Protein AF-A0A2E5Y503-F1 (afdb_monomer_lite)

Sequence (486 aa):
MGQVYILKLEGGMWYVGYTERAIKRILQHAEKKGAKWTKKHRPIEPIPYSMSEPIYSKEDEDRITLSMMSEHGIQNVRGGKWCMVDMKSRTVKQIQKLLPKISGKQYCDRCGRNSHNRAQCYAATTIDGVKITTRNWKYDPNKKKQIEKQNSVANKRRRGRATADQISHSIESLRERNVYCDDEKLNYNVKSMWRNFRNYRNQPDLTDPKWFEVLEENNRKCRNVPLAPLYPEDHWFHNPDFFDKDLSSQFESEGYLWTKSGAAVNPEIWKKQQDEIERLRQEQLKIQEQNRIAQQKRQEEARLQREQQVKEAEEKRRQEQERQERERLEKENHRLDCINNLSKRGVMIEHSMASTPTTFVRYLNTNAPTDEMAAKWRDYFNSVSRKIDLTPLYPIDHWLHNEERFDSSISSEFEHDGFGWTESGTAAKNPNPSKQDAPAEDTNDTSIDGIDLIVKSVTKEIEKVGKAAKKKVGKIKKQFKKKFGF

Foldseek 3Di:
DWKWFKFQWPPRAIEIETDRPPPPQLVCLQVCNHAPQSVVTPTDPPRGPDMDDGPDDLVVSVVVQLVVCLVSNVLRYATRPRSDNDDDPVNSVVSVVVRPPPPDQCAAQAAGHNPDHLVPDPDQHHPVGHGRDDNPHGDDPCPVVVVVVVVVVVVVVVPDFDPPVLQVQLQVVLVVVVQADPDPVQQDAAVRVLVQCVVCCVPCLLHPVVLSVQLVVCCVVVVRPSCQQQQDPSHRSHDPVRHDPVVNVVCSVVQWHAHSNGHIDRVNSVVVVVVVVVVVVVVVVVVVVVVVVVVVVVVVVVVVVVVVVVVVVVVVVVVVVVVVVVVVVVLVVLQVQLLVVQVVVVQEDEPDPCLDQVVQLVVLVVCVVPQVLSVVVNVVQVVPDPGRDCAQQADPSHSSHDPVRHDPVVNVVCVVSQWHAYSNRYIDGHPDRDPDDDDDDDDDDDDPPPVVVVVVVVVVVVVVVVVVVVVVVVVVVVVVCVVPPD

Secondary structure (DSSP, 8-state):
-BEEEEEEETTTEEEEEEESSTTHHHHHHHTT-S-HHHHHSPBPSSSSSEE--TTB-HHHHHHHHHHHHHHH-TTTEEEGGG--SS--HHHHHHHHHHS-------S-TTT--SSS-GGG---SB-TTS-B--STT----TTHHHHHHHHHHHHHHHHSS---HHHHHHHHHHHHHTT-B---GGG---HHHHHHHHHHTTT-TTTS-HHHHHHHHHHHHHTTS-TTGGG--TTSTT--TTT--HHHHHHHHHTT-EE-TTS-EE-HHHHHHHHHHHHHHHHHHHHHHHHHHHHHHHHHHHHHHHHHHHHHHHHHHHHHHHHHHHHHHHHHHHHHHHHHHHHHHTT-EETT-S--SHHHHHHHHHHHTTT-HHHHHHHHHHHHH-SS---GGG--TTSTT--TTT--HHHHHHHHHTTEEEETTS-EEE-SS----PPPP-------SHHHHHHHHHHHHHHHHHHHHHHHHHHHHHHHHHHHHT-

Structure (mmCIF, N/CA/C/O backbone):
data_AF-A0A2E5Y503-F1
#
_entry.id   AF-A0A2E5Y503-F1
#
loop_
_atom_site.group_PDB
_atom_site.id
_atom_site.type_symbol
_atom_site.label_atom_id
_atom_site.label_alt_id
_atom_site.label_comp_id
_atom_site.label_asym_id
_atom_site.label_entity_id
_atom_site.label_seq_id
_atom_site.pdbx_PDB_ins_code
_atom_site.Cartn_x
_atom_site.Cartn_y
_atom_site.Cartn_z
_atom_site.occupancy
_atom_site.B_iso_or_equiv
_atom_site.auth_seq_id
_atom_site.auth_comp_id
_atom_site.auth_asym_id
_atom_site.auth_atom_id
_atom_site.pdbx_PDB_model_num
ATOM 1 N N . MET A 1 1 ? -22.293 -29.811 -1.553 1.00 65.12 1 MET A N 1
ATOM 2 C CA . MET A 1 1 ? -22.463 -30.263 -2.949 1.00 65.12 1 MET A CA 1
ATOM 3 C C . MET A 1 1 ? -23.461 -29.328 -3.604 1.00 65.12 1 MET A C 1
ATOM 5 O O . MET A 1 1 ? -24.350 -28.841 -2.912 1.00 65.12 1 MET A O 1
ATOM 9 N N . GLY A 1 2 ? -23.266 -29.003 -4.875 1.00 81.94 2 GLY A N 1
ATOM 10 C CA . GLY A 1 2 ? -24.058 -28.018 -5.603 1.00 81.94 2 GLY A CA 1
ATOM 11 C C . GLY A 1 2 ? -24.272 -28.430 -7.054 1.00 81.94 2 GLY A C 1
ATOM 12 O O . GLY A 1 2 ? -23.989 -29.559 -7.447 1.00 81.94 2 GLY A O 1
ATOM 13 N N . GLN A 1 3 ? -24.802 -27.508 -7.849 1.00 85.88 3 GLN A N 1
ATOM 14 C CA . GLN A 1 3 ? -25.131 -27.721 -9.256 1.00 85.88 3 GLN A CA 1
ATOM 15 C C . GLN A 1 3 ? -24.197 -26.905 -10.143 1.00 85.88 3 GLN A C 1
ATOM 17 O O . GLN A 1 3 ? -23.890 -25.747 -9.839 1.00 85.88 3 GLN A O 1
ATOM 22 N N . VAL A 1 4 ? -23.791 -27.486 -11.270 1.00 87.06 4 VAL A N 1
ATOM 23 C CA . VAL A 1 4 ? -23.131 -26.765 -12.358 1.00 87.06 4 VAL A CA 1
ATOM 24 C C . VAL A 1 4 ? -24.173 -26.469 -13.431 1.00 87.06 4 VAL A C 1
ATOM 26 O O . VAL A 1 4 ? -24.946 -27.341 -13.825 1.00 87.06 4 VAL A O 1
ATOM 29 N N . TYR A 1 5 ? -24.206 -25.228 -13.902 1.00 87.75 5 TYR A N 1
ATOM 30 C CA . TYR A 1 5 ? -25.074 -24.792 -14.988 1.00 87.75 5 TYR A CA 1
ATOM 31 C C . TYR A 1 5 ? -24.251 -24.210 -16.134 1.00 87.75 5 TYR A C 1
ATOM 33 O O . TYR A 1 5 ? -23.186 -23.618 -15.941 1.00 87.75 5 TYR A O 1
ATOM 41 N N . ILE A 1 6 ? -24.778 -24.369 -17.342 1.00 89.06 6 ILE A N 1
ATOM 42 C CA . ILE A 1 6 ? -24.197 -23.876 -18.585 1.00 89.06 6 ILE A CA 1
ATOM 43 C C . ILE A 1 6 ? -25.159 -22.851 -19.178 1.00 89.06 6 ILE A C 1
ATOM 45 O O . ILE A 1 6 ? -26.357 -23.103 -19.295 1.00 89.06 6 ILE A O 1
ATOM 49 N N . LEU A 1 7 ? -24.636 -21.690 -19.566 1.00 89.38 7 LEU A N 1
ATOM 50 C CA . LEU A 1 7 ? -25.358 -20.657 -20.301 1.00 89.38 7 LEU A CA 1
ATOM 51 C C . LEU A 1 7 ? -24.794 -20.556 -21.715 1.00 89.38 7 LEU A C 1
ATOM 53 O O . LEU A 1 7 ? -23.585 -20.380 -21.897 1.00 89.38 7 LEU A O 1
ATOM 57 N N . LYS A 1 8 ? -25.685 -20.607 -22.704 1.00 90.19 8 LYS A N 1
ATOM 58 C CA . LYS A 1 8 ? -25.380 -20.232 -24.082 1.00 90.19 8 LYS A CA 1
ATOM 59 C C . LYS A 1 8 ? -25.543 -18.721 -24.212 1.00 90.19 8 LYS A C 1
ATOM 61 O O . LYS A 1 8 ? -26.544 -18.173 -23.759 1.00 90.19 8 LYS A O 1
ATOM 66 N N . LEU A 1 9 ? -24.557 -18.040 -24.782 1.00 89.12 9 LEU A N 1
ATOM 67 C CA . LEU A 1 9 ? -24.539 -16.587 -24.921 1.00 89.12 9 LEU A CA 1
ATOM 68 C C . LEU A 1 9 ? -24.501 -16.175 -26.400 1.00 89.12 9 LEU A C 1
ATOM 70 O O . LEU A 1 9 ? -24.118 -16.949 -27.281 1.00 89.12 9 LEU A O 1
ATOM 74 N N . GLU A 1 10 ? -24.860 -14.922 -26.666 1.00 85.25 10 GLU A N 1
ATOM 75 C CA . GLU A 1 10 ? -24.757 -14.288 -27.983 1.00 85.25 10 GLU A CA 1
ATOM 76 C C . GLU A 1 10 ? -23.349 -14.405 -28.590 1.00 85.25 10 GLU A C 1
ATOM 78 O O . GLU A 1 10 ? -22.331 -14.261 -27.906 1.00 85.25 10 GLU A O 1
ATOM 83 N N . GLY A 1 11 ? -23.298 -14.646 -29.904 1.00 83.12 11 GLY A N 1
ATOM 84 C CA . GLY A 1 11 ? -22.045 -14.781 -30.654 1.00 83.12 11 GLY A CA 1
ATOM 85 C C . GLY A 1 11 ? -21.362 -16.146 -30.527 1.00 83.12 11 GLY A C 1
ATOM 86 O O . GLY A 1 11 ? -20.175 -16.247 -30.815 1.00 83.12 11 GLY A O 1
ATOM 87 N N . GLY A 1 12 ? -22.082 -17.187 -30.087 1.00 86.19 12 GLY A N 1
ATOM 88 C CA . GLY A 1 12 ? -21.525 -18.539 -29.934 1.00 86.19 12 GLY A CA 1
ATOM 89 C C . GLY A 1 12 ? -20.621 -18.695 -28.707 1.00 86.19 12 GLY A C 1
ATOM 90 O O . GLY A 1 12 ? -19.788 -19.601 -28.663 1.00 86.19 12 GLY A O 1
ATOM 91 N N . MET A 1 13 ? -20.775 -17.805 -27.725 1.00 89.56 13 MET A N 1
ATOM 92 C CA . MET A 1 13 ? -19.993 -17.810 -26.491 1.00 89.56 13 MET A CA 1
ATOM 93 C C . MET A 1 13 ? -20.715 -18.613 -25.406 1.00 89.56 13 MET A C 1
ATOM 95 O O . MET A 1 13 ? -21.937 -18.744 -25.416 1.00 89.56 13 MET A O 1
ATOM 99 N N . TRP A 1 14 ? -19.964 -19.127 -24.438 1.00 91.69 14 TRP A N 1
ATOM 100 C CA . TRP A 1 14 ? -20.486 -19.994 -23.384 1.00 91.69 14 TRP A CA 1
ATOM 101 C C . TRP A 1 14 ? -20.010 -19.551 -22.006 1.00 91.69 14 TRP A C 1
ATOM 103 O O . TRP A 1 14 ? -18.908 -19.009 -21.845 1.00 91.69 14 TRP A O 1
ATOM 113 N N . TYR A 1 15 ? -20.844 -19.806 -21.001 1.00 91.06 15 TYR A N 1
ATOM 114 C CA . TYR A 1 15 ? -20.500 -19.615 -19.599 1.00 91.06 15 TYR A CA 1
ATOM 115 C C . TYR A 1 15 ? -20.842 -20.852 -18.775 1.00 91.06 15 TYR A C 1
ATOM 117 O O . TYR A 1 15 ? -21.952 -21.364 -18.873 1.00 91.06 15 TYR A O 1
ATOM 125 N N . VAL A 1 16 ? -19.900 -21.306 -17.956 1.00 90.50 16 VAL A N 1
ATOM 126 C CA . VAL A 1 16 ? -20.088 -22.388 -16.986 1.00 90.50 16 VAL A CA 1
ATOM 127 C C . VAL A 1 16 ? -20.023 -21.771 -15.596 1.00 90.50 16 VAL A C 1
ATOM 129 O O . VAL A 1 16 ? -19.112 -20.990 -15.313 1.00 90.50 16 VAL A O 1
ATOM 132 N N . GLY A 1 17 ? -21.001 -22.079 -14.751 1.00 88.00 17 GLY A N 1
ATOM 133 C CA . GLY A 1 17 ? -21.068 -21.564 -13.390 1.00 88.00 17 GLY A CA 1
ATOM 134 C C . GLY A 1 17 ? -21.489 -22.632 -12.392 1.00 88.00 17 GLY A C 1
ATOM 135 O O . GLY A 1 17 ? -22.265 -23.526 -12.713 1.00 88.00 17 GLY A O 1
ATOM 136 N N . TYR A 1 18 ? -21.006 -22.509 -11.160 1.00 88.25 18 TYR A N 1
ATOM 137 C CA . TYR A 1 18 ? -21.436 -23.321 -10.023 1.00 88.25 18 TYR A CA 1
ATOM 138 C C . TYR A 1 18 ? -22.400 -22.545 -9.114 1.00 88.25 18 TYR A C 1
ATOM 140 O O . TYR A 1 18 ? -22.250 -21.334 -8.906 1.00 88.25 18 TYR A O 1
ATOM 148 N N . THR A 1 19 ? -23.397 -23.224 -8.546 1.00 83.12 19 THR A N 1
ATOM 149 C CA . THR A 1 19 ? -24.288 -22.658 -7.527 1.00 83.12 19 THR A CA 1
ATOM 150 C C . THR A 1 19 ? -24.758 -23.720 -6.536 1.00 83.12 19 THR A C 1
ATOM 152 O O . THR A 1 19 ? -25.115 -24.831 -6.907 1.00 83.12 19 THR A O 1
ATOM 155 N N . GLU A 1 20 ? -24.816 -23.359 -5.256 1.00 79.19 20 GLU A N 1
ATOM 156 C CA . GLU A 1 20 ? -25.453 -24.169 -4.199 1.00 79.19 20 GLU A CA 1
ATOM 157 C C . GLU A 1 20 ? -26.922 -23.774 -3.993 1.00 79.19 20 GLU A C 1
ATOM 159 O O . GLU A 1 20 ? -27.670 -24.434 -3.281 1.00 79.19 20 GLU A O 1
ATOM 164 N N . ARG A 1 21 ? -27.349 -22.670 -4.619 1.00 64.75 21 ARG A N 1
ATOM 165 C CA . ARG A 1 21 ? -28.699 -22.102 -4.525 1.00 64.75 21 ARG A CA 1
ATOM 166 C C . ARG A 1 21 ? -29.267 -21.966 -5.937 1.00 64.75 21 ARG A C 1
ATOM 168 O O . ARG A 1 21 ? -29.313 -20.864 -6.486 1.00 64.75 21 ARG A O 1
ATOM 175 N N . ALA A 1 22 ? -29.602 -23.121 -6.512 1.00 62.47 22 ALA A N 1
ATOM 176 C CA . ALA A 1 22 ? -30.134 -23.414 -7.850 1.00 62.47 22 ALA A CA 1
ATOM 177 C C . ALA A 1 22 ? -30.470 -22.210 -8.763 1.00 62.47 22 ALA A C 1
ATOM 179 O O . ALA A 1 22 ? -29.824 -22.019 -9.786 1.00 62.47 22 ALA A O 1
ATOM 180 N N . ILE A 1 23 ? -31.445 -21.361 -8.411 1.00 64.94 23 ILE A N 1
ATOM 181 C CA . ILE A 1 23 ? -32.093 -20.470 -9.398 1.00 64.94 23 ILE A CA 1
ATOM 182 C C . ILE A 1 23 ? -31.664 -18.994 -9.294 1.00 64.94 23 ILE A C 1
ATOM 184 O O . ILE A 1 23 ? -31.538 -18.305 -10.307 1.00 64.94 23 ILE A O 1
ATOM 188 N N . LYS A 1 24 ? -31.363 -18.483 -8.090 1.00 72.75 24 LYS A N 1
ATOM 189 C CA . LYS A 1 24 ? -31.092 -17.040 -7.888 1.00 72.75 24 LYS A CA 1
ATOM 190 C C . LYS A 1 24 ? -29.871 -16.551 -8.668 1.00 72.75 24 LYS A C 1
ATOM 192 O O . LYS A 1 24 ? -29.863 -15.430 -9.169 1.00 72.75 24 LYS A O 1
ATOM 197 N N . ARG A 1 25 ? -28.831 -17.384 -8.771 1.00 75.50 25 ARG A N 1
ATOM 198 C CA . ARG A 1 25 ? -27.597 -17.024 -9.480 1.00 75.50 25 ARG A CA 1
ATOM 199 C C . ARG A 1 25 ? -27.809 -16.944 -10.990 1.00 75.50 25 ARG A C 1
ATOM 201 O O . ARG A 1 25 ? -27.272 -16.045 -11.624 1.00 75.50 25 ARG A O 1
ATOM 208 N N . ILE A 1 26 ? -28.619 -17.841 -11.541 1.00 76.75 26 ILE A N 1
ATOM 209 C CA . ILE A 1 26 ? -28.923 -17.902 -12.972 1.00 76.75 26 ILE A CA 1
ATOM 210 C C . ILE A 1 26 ? -29.747 -16.675 -13.388 1.00 76.75 26 ILE A C 1
ATOM 212 O O . ILE A 1 26 ? -29.397 -15.998 -14.354 1.00 76.75 26 ILE A O 1
ATOM 216 N N . LEU A 1 27 ? -30.756 -16.304 -12.592 1.00 74.81 27 LEU A N 1
ATOM 217 C CA . LEU A 1 27 ? -31.560 -15.097 -12.827 1.00 74.81 27 LEU A CA 1
ATOM 218 C C . LEU A 1 27 ? -30.723 -13.807 -12.788 1.00 74.81 27 LEU A C 1
ATOM 220 O O . LEU A 1 27 ? -30.935 -12.911 -13.601 1.00 74.81 27 LEU A O 1
ATOM 224 N N . GLN A 1 28 ? -29.692 -13.726 -11.935 1.00 76.00 28 GLN A N 1
ATOM 225 C CA . GLN A 1 28 ? -28.762 -12.584 -11.946 1.00 76.00 28 GLN A CA 1
ATOM 226 C C . GLN A 1 28 ? -28.048 -12.413 -13.296 1.00 76.00 28 GLN A C 1
ATOM 228 O O . GLN A 1 28 ? -27.743 -11.281 -13.684 1.00 76.00 28 GLN A O 1
ATOM 233 N N . HIS A 1 29 ? -27.761 -13.505 -14.014 1.00 70.62 29 HIS A N 1
ATOM 234 C CA . HIS A 1 29 ? -27.173 -13.430 -15.352 1.00 70.62 29 HIS A CA 1
ATOM 235 C C . HIS A 1 29 ? -28.181 -12.918 -16.391 1.00 70.62 29 HIS A C 1
ATOM 237 O O . HIS A 1 29 ? -27.789 -12.108 -17.231 1.00 70.62 29 HIS A O 1
ATOM 243 N N . ALA A 1 30 ? -29.459 -13.298 -16.288 1.00 70.12 30 ALA A N 1
ATOM 244 C CA . ALA A 1 30 ? -30.532 -12.769 -17.137 1.00 70.12 30 ALA A CA 1
ATOM 245 C C . ALA A 1 30 ? -30.773 -11.262 -16.899 1.00 70.12 30 ALA A C 1
ATOM 247 O O . ALA A 1 30 ? -30.878 -10.484 -17.844 1.00 70.12 30 ALA A O 1
ATOM 248 N N . GLU A 1 31 ? -30.728 -10.806 -15.643 1.00 73.31 31 GLU A N 1
ATOM 249 C CA . GLU A 1 31 ? -30.923 -9.397 -15.254 1.00 73.31 31 GLU A CA 1
ATOM 250 C C . GLU A 1 31 ? -29.700 -8.482 -15.496 1.00 73.31 31 GLU A C 1
ATOM 252 O O . GLU A 1 31 ? -29.622 -7.380 -14.947 1.00 73.31 31 GLU A O 1
ATOM 257 N N . LYS A 1 32 ? -28.690 -8.915 -16.267 1.00 72.69 32 LYS A N 1
ATOM 258 C CA . LYS A 1 32 ? -27.418 -8.183 -16.485 1.00 72.69 32 LYS A CA 1
ATOM 259 C C . LYS A 1 32 ? -26.641 -7.856 -15.197 1.00 72.69 32 LYS A C 1
ATOM 261 O O . LYS A 1 32 ? -25.744 -7.013 -15.216 1.00 72.69 32 LYS A O 1
ATOM 266 N N . LYS A 1 33 ? -26.914 -8.534 -14.080 1.00 73.25 33 LYS A N 1
ATOM 267 C CA . LYS A 1 33 ? -26.180 -8.404 -12.802 1.00 73.25 33 LYS A CA 1
ATOM 268 C C . LYS A 1 33 ? -25.112 -9.490 -12.611 1.00 73.25 33 LYS A C 1
ATOM 270 O O . LYS A 1 33 ? -24.418 -9.493 -11.599 1.00 73.25 33 LYS A O 1
ATOM 275 N N . GLY A 1 34 ? -24.950 -10.378 -13.592 1.00 74.38 34 GLY A N 1
ATOM 276 C CA . GLY A 1 34 ? -23.998 -11.487 -13.578 1.00 74.38 34 GLY A CA 1
ATOM 277 C C . GLY A 1 34 ? -22.526 -11.101 -13.783 1.00 74.38 34 GLY A C 1
ATOM 278 O O . GLY A 1 34 ? -22.114 -9.943 -13.662 1.00 74.38 34 GLY A O 1
ATOM 279 N N . ALA A 1 35 ? -21.708 -12.103 -14.112 1.00 78.44 35 ALA A N 1
ATOM 280 C CA . ALA A 1 35 ? -20.281 -11.943 -14.385 1.00 78.44 35 ALA A CA 1
ATOM 281 C C . ALA A 1 35 ? -20.014 -10.950 -15.533 1.00 78.44 35 ALA A C 1
ATOM 283 O O . ALA A 1 35 ? -20.826 -10.794 -16.447 1.00 78.44 35 ALA A O 1
ATOM 284 N N . LYS A 1 36 ? -18.834 -10.309 -15.529 1.00 84.75 36 LYS A N 1
ATOM 285 C CA . LYS A 1 36 ? -18.426 -9.365 -16.591 1.00 84.75 36 LYS A CA 1
ATOM 286 C C . LYS A 1 36 ? -18.552 -9.979 -17.994 1.00 84.75 36 LYS A C 1
ATOM 288 O O . LYS A 1 36 ? -18.955 -9.289 -18.922 1.00 84.75 36 LYS A O 1
ATOM 293 N N . TRP A 1 37 ? -18.277 -11.277 -18.126 1.00 87.12 37 TRP A N 1
ATOM 294 C CA . TRP A 1 37 ? -18.435 -12.025 -19.373 1.00 87.12 37 TRP A CA 1
ATOM 295 C C . TRP A 1 37 ? -19.885 -12.080 -19.869 1.00 87.12 37 TRP A C 1
ATOM 297 O O . TRP A 1 37 ? -20.158 -11.696 -20.999 1.00 87.12 37 TRP A O 1
ATOM 307 N N . THR A 1 38 ? -20.826 -12.449 -18.997 1.00 81.81 38 THR A N 1
ATOM 308 C CA . THR A 1 38 ? -22.265 -12.503 -19.316 1.00 81.81 38 THR A CA 1
ATOM 309 C C . THR A 1 38 ? -22.918 -11.123 -19.449 1.00 81.81 38 THR A C 1
ATOM 311 O O . THR A 1 38 ? -24.017 -10.999 -19.970 1.00 81.81 38 THR A O 1
ATOM 314 N N . LYS A 1 39 ? -22.252 -10.062 -18.970 1.00 83.56 39 LYS A N 1
ATOM 315 C CA . LYS A 1 39 ? -22.642 -8.673 -19.264 1.00 83.56 39 LYS A CA 1
ATOM 316 C C . LYS A 1 39 ? -22.239 -8.263 -20.682 1.00 83.56 39 LYS A C 1
ATOM 318 O O . LYS A 1 39 ? -22.963 -7.501 -21.313 1.00 83.56 39 LYS A O 1
ATOM 323 N N . LYS A 1 40 ? -21.088 -8.752 -21.160 1.00 85.31 40 LYS A N 1
ATOM 324 C CA . LYS A 1 40 ? -20.582 -8.508 -22.519 1.00 85.31 40 LYS A CA 1
ATOM 325 C C . LYS A 1 40 ? -21.341 -9.332 -23.564 1.00 85.31 40 LYS A C 1
ATOM 327 O O . LYS A 1 40 ? -21.668 -8.798 -24.615 1.00 85.31 40 LYS A O 1
ATOM 332 N N . HIS A 1 41 ? -21.627 -10.596 -23.259 1.00 85.62 41 HIS A N 1
ATOM 333 C CA . HIS A 1 41 ? -22.353 -11.529 -24.125 1.00 85.62 41 HIS A CA 1
ATOM 334 C C . HIS A 1 41 ? -23.636 -11.969 -23.418 1.00 85.62 41 HIS A C 1
ATOM 336 O O . HIS A 1 41 ? -23.560 -12.638 -22.385 1.00 85.62 41 HIS A O 1
ATOM 342 N N . ARG A 1 42 ? -24.805 -11.564 -23.928 1.00 83.56 42 ARG A N 1
ATOM 343 C CA . ARG A 1 42 ? -26.084 -11.807 -23.242 1.00 83.56 42 ARG A CA 1
ATOM 344 C C . ARG A 1 42 ? -26.482 -13.286 -23.329 1.00 83.56 42 ARG A C 1
ATOM 346 O O . ARG A 1 42 ? -26.223 -13.898 -24.365 1.00 83.56 42 ARG A O 1
ATOM 353 N N . PRO A 1 43 ? -27.092 -13.869 -22.282 1.00 85.38 43 PRO A N 1
ATOM 354 C CA . PRO A 1 43 ? -27.629 -15.226 -22.355 1.00 85.38 43 PRO A CA 1
ATOM 355 C C . PRO A 1 43 ? -28.769 -15.349 -23.375 1.00 85.38 43 PRO A C 1
ATOM 357 O O . PRO A 1 43 ? -29.636 -14.481 -23.427 1.00 85.38 43 PRO A O 1
ATOM 360 N N . ILE A 1 44 ? -28.754 -16.427 -24.161 1.00 85.25 44 ILE A N 1
ATOM 361 C CA . ILE A 1 44 ? -29.816 -16.804 -25.102 1.00 85.25 44 ILE A CA 1
ATOM 362 C C . ILE A 1 44 ? -30.698 -17.856 -24.425 1.00 85.25 44 ILE A C 1
ATOM 364 O O . ILE A 1 44 ? -30.183 -18.739 -23.739 1.00 85.25 44 ILE A O 1
ATOM 368 N N . GLU A 1 45 ? -32.010 -17.779 -24.631 1.00 73.19 45 GLU A N 1
ATOM 369 C CA . GLU A 1 45 ? -32.948 -18.793 -24.150 1.00 73.19 45 GLU A CA 1
ATOM 370 C C . GLU A 1 45 ? -32.717 -20.153 -24.840 1.00 73.19 45 GLU A C 1
ATOM 372 O O . GLU A 1 45 ? -32.468 -20.198 -26.049 1.00 73.19 45 GLU A O 1
ATOM 377 N N . PRO A 1 46 ? -32.782 -21.278 -24.104 1.00 77.69 46 PRO A N 1
ATOM 378 C CA . PRO A 1 46 ? -33.170 -21.411 -22.694 1.00 77.69 46 PRO A CA 1
ATOM 379 C C . PRO A 1 46 ? -32.068 -21.017 -21.686 1.00 77.69 46 PRO A C 1
ATOM 381 O O . PRO A 1 46 ? -30.881 -21.269 -21.896 1.00 77.69 46 PRO A O 1
ATOM 384 N N . ILE A 1 47 ? -32.479 -20.411 -20.562 1.00 77.31 47 ILE A N 1
ATOM 385 C CA . ILE A 1 47 ? -31.612 -19.994 -19.446 1.00 77.31 47 ILE A CA 1
ATOM 386 C C . ILE A 1 47 ? -32.022 -20.788 -18.187 1.00 77.31 47 ILE A C 1
ATOM 388 O O . ILE A 1 47 ? -33.073 -20.491 -17.619 1.00 77.31 47 ILE A O 1
ATOM 392 N N . PRO A 1 48 ? -31.218 -21.752 -17.695 1.00 70.75 48 PRO A N 1
ATOM 393 C CA . PRO A 1 48 ? -29.932 -22.213 -18.220 1.00 70.75 48 PRO A CA 1
ATOM 394 C C . PRO A 1 48 ? -30.083 -23.115 -19.455 1.00 70.75 48 PRO A C 1
ATOM 396 O O . PRO A 1 48 ? -31.123 -23.732 -19.660 1.00 70.75 48 PRO A O 1
ATOM 399 N N . TYR A 1 49 ? -29.015 -23.236 -20.246 1.00 81.44 49 TYR A N 1
ATOM 400 C CA . TYR A 1 49 ? -28.971 -24.155 -21.388 1.00 81.44 49 TYR A CA 1
ATOM 401 C C . TYR A 1 49 ? -28.890 -25.617 -20.932 1.00 81.44 49 TYR A C 1
ATOM 403 O O . TYR A 1 49 ? -29.494 -26.500 -21.529 1.00 81.44 49 TYR A O 1
ATOM 411 N N . SER A 1 50 ? -28.137 -25.872 -19.862 1.00 81.69 50 SER A N 1
ATOM 412 C CA . SER A 1 50 ? -28.061 -27.176 -19.204 1.00 81.69 50 SER A CA 1
ATOM 413 C C . SER A 1 50 ? -27.761 -26.984 -17.720 1.00 81.69 50 SER A C 1
ATOM 415 O O . SER A 1 50 ? -27.063 -26.036 -17.348 1.00 81.69 50 SER A O 1
ATOM 417 N N . MET A 1 51 ? -28.300 -27.856 -16.870 1.00 82.19 51 MET A N 1
ATOM 418 C CA . MET A 1 51 ? -28.092 -27.837 -15.423 1.00 82.19 51 MET A CA 1
ATOM 419 C C . MET A 1 51 ? -27.936 -29.264 -14.907 1.00 82.19 51 MET A C 1
ATOM 421 O O . MET A 1 51 ? -28.715 -30.144 -15.264 1.00 82.19 51 MET A O 1
ATOM 425 N N . SER A 1 52 ? -26.921 -29.484 -14.078 1.00 80.94 52 SER A N 1
ATOM 426 C CA . SER A 1 52 ? -26.613 -30.791 -13.507 1.00 80.94 52 SER A CA 1
ATOM 427 C C . SER A 1 52 ? -27.422 -31.092 -12.237 1.00 80.94 52 SER A C 1
ATOM 429 O O . SER A 1 52 ? -27.980 -30.195 -11.593 1.00 80.94 52 SER A O 1
ATOM 431 N N . GLU A 1 53 ? -27.411 -32.356 -11.813 1.00 75.06 53 GLU A N 1
ATOM 432 C CA . GLU A 1 53 ? -27.858 -32.762 -10.474 1.00 75.06 53 GLU A CA 1
ATOM 433 C C . GLU A 1 53 ? -27.008 -32.095 -9.368 1.00 75.06 53 GLU A C 1
ATOM 435 O O . GLU A 1 53 ? -25.879 -31.680 -9.637 1.00 75.06 53 GLU A O 1
ATOM 440 N N . PRO A 1 54 ? -27.508 -31.940 -8.125 1.00 75.56 54 PRO A N 1
ATOM 441 C CA . PRO A 1 54 ? -26.826 -31.225 -7.036 1.00 75.56 54 PRO A CA 1
ATOM 442 C C . PRO A 1 54 ? -25.711 -32.036 -6.348 1.00 75.56 54 PRO A C 1
ATOM 444 O O . PRO A 1 54 ? -25.548 -31.980 -5.129 1.00 75.56 54 PRO A O 1
ATOM 447 N N . ILE A 1 55 ? -24.937 -32.793 -7.123 1.00 76.88 55 ILE A N 1
ATOM 448 C CA . ILE A 1 55 ? -23.874 -33.688 -6.638 1.00 76.88 55 ILE A CA 1
ATOM 449 C C . ILE A 1 55 ? -22.460 -33.161 -6.919 1.00 76.88 55 ILE A C 1
ATOM 451 O O . ILE A 1 55 ? -21.485 -33.751 -6.463 1.00 76.88 55 ILE A O 1
ATOM 455 N N . TYR A 1 56 ? -22.335 -32.046 -7.640 1.00 80.56 56 TYR A N 1
ATOM 456 C CA . TYR A 1 56 ? -21.053 -31.550 -8.139 1.00 80.56 56 TYR A CA 1
ATOM 457 C C . TYR A 1 56 ? -20.382 -30.584 -7.153 1.00 80.56 56 TYR A C 1
ATOM 459 O O . TYR A 1 56 ? -21.032 -29.960 -6.307 1.00 80.56 56 TYR A O 1
ATOM 467 N N . SER A 1 57 ? -19.062 -30.455 -7.253 1.00 80.75 57 SER A N 1
ATOM 468 C CA . SER A 1 57 ? -18.231 -29.509 -6.507 1.00 80.75 57 SER A CA 1
ATOM 469 C C . SER A 1 57 ? -17.708 -28.375 -7.401 1.00 80.75 57 SER A C 1
ATOM 471 O O . SER A 1 57 ? -17.925 -28.339 -8.614 1.00 80.75 57 SER A O 1
ATOM 473 N N . LYS A 1 58 ? -16.984 -27.420 -6.807 1.00 79.25 58 LYS A N 1
ATOM 474 C CA . LYS A 1 58 ? -16.335 -26.328 -7.556 1.00 79.25 58 LYS A CA 1
ATOM 475 C C . LYS A 1 58 ? -15.235 -26.840 -8.491 1.00 79.25 58 LYS A C 1
ATOM 477 O O . LYS A 1 58 ? -14.981 -26.252 -9.534 1.00 79.25 58 LYS A O 1
ATOM 482 N N . GLU A 1 59 ? -14.587 -27.947 -8.149 1.00 80.94 59 GLU A N 1
ATOM 483 C CA . GLU A 1 59 ? -13.583 -28.592 -8.999 1.00 80.94 59 GLU A CA 1
ATOM 484 C C . GLU A 1 59 ? -14.220 -29.191 -10.261 1.00 80.94 59 GLU A C 1
ATOM 486 O O . GLU A 1 59 ? -13.592 -29.233 -11.323 1.00 80.94 59 GLU A O 1
ATOM 491 N N . ASP A 1 60 ? -15.486 -29.604 -10.175 1.00 82.69 60 ASP A N 1
ATOM 492 C CA . ASP A 1 60 ? -16.231 -30.098 -11.327 1.00 82.69 60 ASP A CA 1
ATOM 493 C C . ASP A 1 60 ? -16.596 -28.981 -12.312 1.00 82.69 60 ASP A C 1
ATOM 495 O O . ASP A 1 60 ? -16.577 -29.208 -13.523 1.00 82.69 60 ASP A O 1
ATOM 499 N N . GLU A 1 61 ? -16.839 -27.761 -11.820 1.00 87.44 61 GLU A N 1
ATOM 500 C CA . GLU A 1 61 ? -17.016 -26.561 -12.650 1.00 87.44 61 GLU A CA 1
ATOM 501 C C . GLU A 1 61 ? -15.787 -26.320 -13.537 1.00 87.44 61 GLU A C 1
ATOM 503 O O . GLU A 1 61 ? -15.918 -26.087 -14.743 1.00 87.44 61 GLU A O 1
ATOM 508 N N . ASP A 1 62 ? -14.583 -26.423 -12.964 1.00 89.06 62 ASP A N 1
ATOM 509 C CA . ASP A 1 62 ? -13.332 -26.266 -13.710 1.00 89.06 62 ASP A CA 1
ATOM 510 C C . ASP A 1 62 ? -13.189 -27.360 -14.786 1.00 89.06 62 ASP A C 1
ATOM 512 O O . ASP A 1 62 ? -12.811 -27.068 -15.924 1.00 89.06 62 ASP A O 1
ATOM 516 N N . ARG A 1 63 ? -13.531 -28.618 -14.467 1.00 86.81 63 ARG A N 1
ATOM 517 C CA . ARG A 1 63 ? -13.458 -29.737 -15.423 1.00 86.81 63 ARG A CA 1
ATOM 518 C C . ARG A 1 63 ? -14.432 -29.563 -16.587 1.00 86.81 63 ARG A C 1
ATOM 520 O O . ARG A 1 63 ? -14.042 -29.744 -17.740 1.00 86.81 63 ARG A O 1
ATOM 527 N N . ILE A 1 64 ? -15.675 -29.180 -16.298 1.00 86.94 64 ILE A N 1
ATOM 528 C CA . ILE A 1 64 ? -16.705 -28.926 -17.313 1.00 86.94 64 ILE A CA 1
ATOM 529 C C . ILE A 1 64 ? -16.307 -27.724 -18.173 1.00 86.94 64 ILE A C 1
ATOM 531 O O . ILE A 1 64 ? -16.427 -27.776 -19.395 1.00 86.94 64 ILE A O 1
ATOM 535 N N . THR A 1 65 ? -15.740 -26.677 -17.567 1.00 89.50 65 THR A N 1
ATOM 536 C CA . THR A 1 65 ? -15.210 -25.520 -18.301 1.00 89.50 65 THR A CA 1
ATOM 537 C C . THR A 1 65 ? -14.121 -25.934 -19.291 1.00 89.50 65 THR A C 1
ATOM 539 O O . THR A 1 65 ? -14.163 -25.515 -20.446 1.00 89.50 65 THR A O 1
ATOM 542 N N . LEU A 1 66 ? -13.172 -26.785 -18.885 1.00 89.00 66 LEU A N 1
ATOM 543 C CA . LEU A 1 66 ? -12.134 -27.303 -19.784 1.00 89.00 66 LEU A CA 1
ATOM 544 C C . LEU A 1 66 ? -12.720 -28.166 -20.908 1.00 89.00 66 LEU A C 1
ATOM 546 O O . LEU A 1 66 ? -12.306 -28.023 -22.057 1.00 89.00 66 LEU A O 1
ATOM 550 N N . SER A 1 67 ? -13.703 -29.016 -20.602 1.00 86.69 67 SER A N 1
ATOM 551 C CA . SER A 1 67 ? -14.405 -29.818 -21.612 1.00 86.69 67 SER A CA 1
ATOM 552 C C . SER A 1 67 ? -15.073 -28.928 -22.664 1.00 86.69 67 SER A C 1
ATOM 554 O O . SER A 1 67 ? -14.820 -29.071 -23.859 1.00 86.69 67 SER A O 1
ATOM 556 N N . MET A 1 68 ? -15.827 -27.922 -22.217 1.00 87.38 68 MET A N 1
ATOM 557 C CA . MET A 1 68 ? -16.478 -26.935 -23.082 1.00 87.38 68 MET A CA 1
ATOM 558 C C . MET A 1 68 ? -15.461 -26.112 -23.889 1.00 87.38 68 MET A C 1
ATOM 560 O O . MET A 1 68 ? -15.688 -25.819 -25.061 1.00 87.38 68 MET A O 1
ATOM 564 N N . MET A 1 69 ? -14.311 -25.754 -23.304 1.00 89.94 69 MET A N 1
ATOM 565 C CA . MET A 1 69 ? -13.217 -25.083 -24.022 1.00 89.94 69 MET A CA 1
ATOM 566 C C . MET A 1 69 ? -12.596 -25.962 -25.112 1.00 89.94 69 MET A C 1
ATOM 568 O O . MET A 1 69 ? -12.121 -25.425 -26.115 1.00 89.94 69 MET A O 1
ATOM 572 N N . SER A 1 70 ? -12.577 -27.283 -24.922 1.00 84.44 70 SER A N 1
ATOM 573 C CA . SER A 1 70 ? -12.124 -28.231 -25.941 1.00 84.44 70 SER A CA 1
ATOM 574 C C . SER A 1 70 ? -13.080 -28.286 -27.128 1.00 84.44 70 SER A C 1
ATOM 576 O O . SER A 1 70 ? -12.628 -28.390 -28.264 1.00 84.44 70 SER A O 1
ATOM 578 N N . GLU A 1 71 ? -14.384 -28.218 -26.863 1.00 83.56 71 GLU A N 1
ATOM 579 C CA . GLU A 1 71 ? -15.434 -28.347 -27.874 1.00 83.56 71 GLU A CA 1
ATOM 580 C C . GLU A 1 71 ? -15.677 -27.040 -28.640 1.00 83.56 71 GLU A C 1
ATOM 582 O O . GLU A 1 71 ? -15.673 -27.018 -29.869 1.00 83.56 71 GLU A O 1
ATOM 587 N N . HIS A 1 72 ? -15.837 -25.926 -27.923 1.00 84.12 72 HIS A N 1
ATOM 588 C CA . HIS A 1 72 ? -16.224 -24.636 -28.506 1.00 84.12 72 HIS A CA 1
ATOM 589 C C . HIS A 1 72 ? -15.058 -23.652 -28.663 1.00 84.12 72 HIS A C 1
ATOM 591 O O . HIS A 1 72 ? -15.234 -22.558 -29.202 1.00 84.12 72 HIS A O 1
ATOM 597 N N . GLY A 1 73 ? -13.861 -24.031 -28.211 1.00 86.31 73 GLY A N 1
ATOM 598 C CA . GLY A 1 73 ? -12.650 -23.222 -28.268 1.00 86.31 73 GLY A CA 1
ATOM 599 C C . GLY A 1 73 ? -12.413 -22.385 -27.008 1.00 86.31 73 GLY A C 1
ATOM 600 O O . GLY A 1 73 ? -13.317 -21.771 -26.441 1.00 86.31 73 GLY A O 1
ATOM 601 N N . ILE A 1 74 ? -11.141 -22.292 -26.603 1.00 88.62 74 ILE A N 1
ATOM 602 C CA . ILE A 1 74 ? -10.694 -21.611 -25.371 1.00 88.62 74 ILE A CA 1
ATOM 603 C C . ILE A 1 74 ? -11.161 -20.149 -25.309 1.00 88.62 74 ILE A C 1
ATOM 605 O O . ILE A 1 74 ? -11.462 -19.625 -24.238 1.00 88.62 74 ILE A O 1
ATOM 609 N N . GLN A 1 75 ? -11.238 -19.470 -26.456 1.00 87.88 75 GLN A N 1
ATOM 610 C CA . GLN A 1 75 ? -11.640 -18.064 -26.496 1.00 87.88 75 GLN A CA 1
ATOM 611 C C . GLN A 1 75 ? -13.131 -17.859 -26.231 1.00 87.88 75 GLN A C 1
ATOM 613 O O . GLN A 1 75 ? -13.492 -16.804 -25.712 1.00 87.88 75 GLN A O 1
ATOM 618 N N . ASN A 1 76 ? -13.958 -18.873 -26.489 1.00 89.00 76 ASN A N 1
ATOM 619 C CA . ASN A 1 76 ? -15.410 -18.742 -26.515 1.00 89.00 76 ASN A CA 1
ATOM 620 C C . ASN A 1 76 ? -16.079 -19.118 -25.191 1.00 89.00 76 ASN A C 1
ATOM 622 O O . ASN A 1 76 ? -17.230 -18.761 -24.964 1.00 89.00 76 ASN A O 1
ATOM 626 N N . VAL A 1 77 ? -15.360 -19.788 -24.289 1.00 90.44 77 VAL A N 1
ATOM 627 C CA . VAL A 1 77 ? -15.912 -20.317 -23.034 1.00 90.44 77 VAL A CA 1
ATOM 628 C C . VAL A 1 77 ? -15.272 -19.645 -21.821 1.00 90.44 77 VAL A C 1
ATOM 630 O O . VAL A 1 77 ? -14.058 -19.426 -21.789 1.00 90.44 77 VAL A O 1
ATOM 633 N N . ARG A 1 78 ? -16.068 -19.326 -20.796 1.00 91.94 78 ARG A N 1
ATOM 634 C CA . ARG A 1 78 ? -15.588 -18.850 -19.485 1.00 91.94 78 ARG A CA 1
ATOM 635 C C . ARG A 1 78 ? -16.299 -19.576 -18.349 1.00 91.94 78 ARG A C 1
ATOM 637 O O . ARG A 1 78 ? -17.482 -19.858 -18.455 1.00 91.94 78 ARG A O 1
ATOM 644 N N . GLY A 1 79 ? -15.597 -19.822 -17.253 1.00 89.50 79 GLY A N 1
ATOM 645 C CA . GLY A 1 79 ? -16.143 -20.487 -16.067 1.00 89.50 79 GLY A CA 1
ATOM 646 C C . GLY A 1 79 ? -15.058 -20.734 -15.028 1.00 89.50 79 GLY A C 1
ATOM 647 O O . GLY A 1 79 ? -13.872 -20.602 -15.361 1.00 89.50 79 GLY A O 1
ATOM 648 N N . GLY A 1 80 ? -15.446 -21.006 -13.780 1.00 86.62 80 GLY A N 1
ATOM 649 C CA . GLY A 1 80 ? -14.526 -21.312 -12.681 1.00 86.62 80 GLY A CA 1
ATOM 650 C C . GLY A 1 80 ? -13.320 -20.367 -12.605 1.00 86.62 80 GLY A C 1
ATOM 651 O O . GLY A 1 80 ? -13.454 -19.134 -12.595 1.00 86.62 80 GLY A O 1
ATOM 652 N N . LYS A 1 81 ? -12.112 -20.943 -12.623 1.00 85.94 81 LYS A N 1
ATOM 653 C CA . LYS A 1 81 ? -10.828 -20.207 -12.579 1.00 85.94 81 LYS A CA 1
ATOM 654 C C . LYS A 1 81 ? -10.550 -19.316 -13.798 1.00 85.94 81 LYS A C 1
ATOM 656 O O . LYS A 1 81 ? -9.688 -18.437 -13.731 1.00 85.94 81 LYS A O 1
ATOM 661 N N . TRP A 1 82 ? -11.270 -19.491 -14.905 1.00 90.44 82 TRP A N 1
ATOM 662 C CA . TRP A 1 82 ? -11.048 -18.784 -16.172 1.00 90.44 82 TRP A CA 1
ATOM 663 C C . TRP A 1 82 ? -12.179 -17.807 -16.511 1.00 90.44 82 TRP A C 1
ATOM 665 O O . TRP A 1 82 ? -12.535 -17.648 -17.671 1.00 90.44 82 TRP A O 1
ATOM 675 N N . CYS A 1 83 ? -12.733 -17.114 -15.514 1.00 86.06 83 CYS A N 1
ATOM 676 C CA . CYS A 1 83 ? -13.841 -16.155 -15.670 1.00 86.06 83 CYS A CA 1
ATOM 677 C C . CYS A 1 83 ? -13.420 -14.744 -16.177 1.00 86.06 83 CYS A C 1
ATOM 679 O O . CYS A 1 83 ? -14.218 -13.806 -16.219 1.00 86.06 83 CYS A O 1
ATOM 681 N N . MET A 1 84 ? -12.154 -14.545 -16.559 1.00 84.56 84 MET A N 1
ATOM 682 C CA . MET A 1 84 ? -11.644 -13.246 -17.031 1.00 84.56 84 MET A CA 1
ATOM 683 C C . MET A 1 84 ? -12.097 -12.905 -18.458 1.00 84.56 84 MET A C 1
ATOM 685 O O . MET A 1 84 ? -12.094 -13.765 -19.331 1.00 84.56 84 MET A O 1
ATOM 689 N N . VAL A 1 85 ? -12.447 -11.636 -18.709 1.00 79.75 85 VAL A N 1
ATOM 690 C CA . VAL A 1 85 ? -12.927 -11.176 -20.029 1.00 79.75 85 VAL A CA 1
ATOM 691 C C . VAL A 1 85 ? -11.825 -11.309 -21.083 1.00 79.75 85 VAL A C 1
ATOM 693 O O . VAL A 1 85 ? -11.996 -12.041 -22.058 1.00 79.75 85 VAL A O 1
ATOM 696 N N . ASP A 1 86 ? -10.671 -10.689 -20.830 1.00 81.44 86 ASP A N 1
ATOM 697 C CA . ASP A 1 86 ? -9.510 -10.753 -21.715 1.00 81.44 86 ASP A CA 1
ATOM 698 C C . ASP A 1 86 ? -8.501 -11.772 -21.185 1.00 81.44 86 ASP A C 1
ATOM 700 O O . ASP A 1 86 ? -7.871 -11.588 -20.138 1.00 81.44 86 ASP A O 1
ATOM 704 N N . MET A 1 87 ? -8.351 -12.879 -21.908 1.00 82.75 87 MET A N 1
ATOM 705 C CA . MET A 1 87 ? -7.453 -13.956 -21.517 1.00 82.75 87 MET A CA 1
ATOM 706 C C . MET A 1 87 ? -6.042 -13.702 -22.059 1.00 82.75 87 MET A C 1
ATOM 708 O O . MET A 1 87 ? -5.825 -13.631 -23.267 1.00 82.75 87 MET A O 1
ATOM 712 N N . LYS A 1 88 ? -5.048 -13.599 -21.166 1.00 84.94 88 LYS A N 1
ATOM 713 C CA . LYS A 1 88 ? -3.640 -13.413 -21.562 1.00 84.94 88 LYS A CA 1
ATOM 714 C C . LYS A 1 88 ? -3.135 -14.617 -22.363 1.00 84.94 88 LYS A C 1
ATOM 716 O O . LYS A 1 88 ? -3.407 -15.765 -22.011 1.00 84.94 88 LYS A O 1
ATOM 721 N N . SER A 1 89 ? -2.270 -14.382 -23.352 1.00 83.31 89 SER A N 1
ATOM 722 C CA . SER A 1 89 ? -1.711 -15.441 -24.212 1.00 83.31 89 SER A CA 1
ATOM 723 C C . SER A 1 89 ? -0.963 -16.537 -23.439 1.00 83.31 89 SER A C 1
ATOM 725 O O . SER A 1 89 ? -0.905 -17.681 -23.887 1.00 83.31 89 SER A O 1
ATOM 727 N N . ARG A 1 90 ? -0.389 -16.217 -22.267 1.00 85.81 90 ARG A N 1
ATOM 728 C CA . ARG A 1 90 ? 0.238 -17.210 -21.373 1.00 85.81 90 ARG A CA 1
ATOM 729 C C . ARG A 1 90 ? -0.800 -18.185 -20.802 1.00 85.81 90 ARG A C 1
ATOM 731 O O . ARG A 1 90 ? -0.549 -19.386 -20.812 1.00 85.81 90 ARG A O 1
ATOM 738 N N . THR A 1 91 ? -1.953 -17.682 -20.367 1.00 86.25 91 THR A N 1
ATOM 739 C CA . THR A 1 91 ? -3.057 -18.485 -19.820 1.00 86.25 91 THR A CA 1
ATOM 740 C C . THR A 1 91 ? -3.658 -19.389 -20.892 1.00 86.25 91 THR A C 1
ATOM 742 O O . THR A 1 91 ? -3.824 -20.580 -20.655 1.00 86.25 91 THR A O 1
ATOM 745 N N . VAL A 1 92 ? -3.862 -18.870 -22.109 1.00 87.06 92 VAL A N 1
ATOM 746 C CA . VAL A 1 92 ? -4.329 -19.670 -23.260 1.00 87.06 92 VAL A CA 1
ATOM 747 C C . VAL A 1 92 ? -3.391 -20.851 -23.523 1.00 87.06 92 VAL A C 1
ATOM 749 O O . VAL A 1 92 ? -3.837 -21.986 -23.653 1.00 87.06 92 VAL A O 1
ATOM 752 N N . LYS A 1 93 ? -2.071 -20.614 -23.531 1.00 85.94 93 LYS A N 1
ATOM 753 C CA . LYS A 1 93 ? -1.070 -21.680 -23.706 1.00 85.94 93 LYS A CA 1
ATOM 754 C C . LYS A 1 93 ? -1.092 -22.713 -22.578 1.00 85.94 93 LYS A C 1
ATOM 756 O O . LYS A 1 93 ? -0.770 -23.869 -22.828 1.00 85.94 93 LYS A O 1
ATOM 761 N N . GLN A 1 94 ? -1.416 -22.307 -21.352 1.00 86.94 94 GLN A N 1
ATOM 762 C CA . GLN A 1 94 ? -1.535 -23.222 -20.219 1.00 86.94 94 GLN A CA 1
ATOM 763 C C . GLN A 1 94 ? -2.770 -24.115 -20.364 1.00 86.94 94 GLN A C 1
ATOM 765 O O . GLN A 1 94 ? -2.636 -25.327 -20.252 1.00 86.94 94 GLN A O 1
ATOM 770 N N . ILE A 1 95 ? -3.929 -23.541 -20.704 1.00 87.12 95 ILE A N 1
ATOM 771 C CA . ILE A 1 95 ? -5.165 -24.295 -20.965 1.00 87.12 95 ILE A CA 1
ATOM 772 C C . ILE A 1 95 ? -4.955 -25.275 -22.122 1.00 87.12 95 ILE A C 1
ATOM 774 O O . ILE A 1 95 ? -5.267 -26.450 -21.987 1.00 87.12 95 ILE A O 1
ATOM 778 N N . GLN A 1 96 ? -4.313 -24.842 -23.213 1.00 84.69 96 GLN A N 1
ATOM 779 C CA . GLN A 1 96 ? -4.013 -25.699 -24.366 1.00 84.69 96 GLN A CA 1
ATOM 780 C C . GLN A 1 96 ? -3.198 -26.955 -24.004 1.00 84.69 96 GLN A C 1
ATOM 782 O O . GLN A 1 96 ? -3.289 -27.961 -24.701 1.00 84.69 96 GLN A O 1
ATOM 787 N N . LYS A 1 97 ? -2.383 -26.907 -22.939 1.00 83.12 97 LYS A N 1
ATOM 788 C CA . LYS A 1 97 ? -1.639 -28.076 -22.439 1.00 83.12 97 LYS A CA 1
ATOM 789 C C . LYS A 1 97 ? -2.501 -29.021 -21.600 1.00 83.12 97 LYS A C 1
ATOM 791 O O . LYS A 1 97 ? -2.149 -30.189 -21.500 1.00 83.12 97 LYS A O 1
ATOM 796 N N . LEU A 1 98 ? -3.560 -28.503 -20.978 1.00 81.69 98 LEU A N 1
ATOM 797 C CA . LEU A 1 98 ? -4.489 -29.252 -20.128 1.00 81.69 98 LEU A CA 1
ATOM 798 C C . LEU A 1 98 ? -5.602 -29.928 -20.936 1.00 81.69 98 LEU A C 1
ATOM 800 O O . LEU A 1 98 ? -6.162 -30.918 -20.478 1.00 81.69 98 LEU A O 1
ATOM 804 N N . LEU A 1 99 ? -5.922 -29.407 -22.124 1.00 78.88 99 LEU A N 1
ATOM 805 C CA . LEU A 1 99 ? -6.903 -30.027 -23.008 1.00 78.88 99 LEU A CA 1
ATOM 806 C C . LEU A 1 99 ? -6.368 -31.355 -23.572 1.00 78.88 99 LEU A C 1
ATOM 808 O O . LEU A 1 99 ? -5.201 -31.418 -23.982 1.00 78.88 99 LEU A O 1
ATOM 812 N N . PRO A 1 100 ? -7.204 -32.408 -23.638 1.00 60.91 100 PRO A N 1
ATOM 813 C CA . PRO A 1 100 ? -6.818 -33.658 -24.270 1.00 60.91 100 PRO A CA 1
ATOM 814 C C . PRO A 1 100 ? -6.459 -33.386 -25.734 1.00 60.91 100 PRO A C 1
ATOM 816 O O . PRO A 1 100 ? -7.223 -32.786 -26.490 1.00 60.91 100 PRO A O 1
ATOM 819 N N . LYS A 1 101 ? -5.257 -33.803 -26.147 1.00 56.62 101 LYS A N 1
ATOM 820 C CA . LYS A 1 101 ? -4.858 -33.729 -27.554 1.00 56.62 101 LYS A CA 1
ATOM 821 C C . LYS A 1 101 ? -5.775 -34.668 -28.327 1.00 56.62 101 LYS A C 1
ATOM 823 O O . LYS A 1 101 ? -5.658 -35.878 -28.169 1.00 56.62 101 LYS A O 1
ATOM 828 N N . ILE A 1 102 ? -6.649 -34.127 -29.172 1.00 52.53 102 ILE A N 1
ATOM 829 C CA . ILE A 1 102 ? -7.393 -34.923 -30.150 1.00 52.53 102 ILE A CA 1
ATOM 830 C C . ILE A 1 102 ? -6.354 -35.535 -31.097 1.00 52.53 102 ILE A C 1
ATOM 832 O O . ILE A 1 102 ? -5.876 -34.898 -32.036 1.00 52.53 102 ILE A O 1
ATOM 836 N N . SER A 1 103 ? -5.930 -36.762 -30.806 1.00 48.69 103 SER A N 1
ATOM 837 C CA . SER A 1 103 ? -5.039 -37.552 -31.646 1.00 48.69 103 SER A CA 1
ATOM 838 C C . SER A 1 103 ? -5.849 -38.183 -32.775 1.00 48.69 103 SER A C 1
ATOM 840 O O . SER A 1 103 ? -6.050 -39.390 -32.817 1.00 48.69 103 SER A O 1
ATOM 842 N N . GLY A 1 104 ? -6.336 -37.351 -33.689 1.00 50.59 104 GLY A N 1
ATOM 843 C CA . GLY A 1 104 ? -6.893 -37.785 -34.963 1.00 50.59 104 GLY A CA 1
ATOM 844 C C . GLY A 1 104 ? -6.158 -37.050 -36.068 1.00 50.59 104 GLY A C 1
ATOM 845 O O . GLY A 1 104 ? -6.341 -35.845 -36.231 1.00 50.59 104 GLY A O 1
ATOM 846 N N . LYS A 1 105 ? -5.283 -37.738 -36.811 1.00 55.62 105 LYS A N 1
ATOM 847 C CA . LYS A 1 105 ? -4.670 -37.155 -38.010 1.00 55.62 105 LYS A CA 1
ATOM 848 C C . LYS A 1 105 ? -5.773 -36.889 -39.034 1.00 55.62 105 LYS A C 1
ATOM 850 O O . LYS A 1 105 ? -6.201 -37.790 -39.738 1.00 55.62 105 LYS A O 1
ATOM 855 N N . GLN A 1 106 ? -6.204 -35.637 -39.127 1.00 64.81 106 GLN A N 1
ATOM 856 C CA . GLN A 1 106 ? -7.174 -35.138 -40.107 1.00 64.81 106 GLN A CA 1
ATOM 857 C C . GLN A 1 106 ? -6.534 -34.924 -41.493 1.00 64.81 106 GLN A C 1
ATOM 859 O O . GLN A 1 106 ? -6.961 -34.056 -42.241 1.00 64.81 106 GLN A O 1
ATOM 864 N N . TYR A 1 107 ? -5.448 -35.624 -41.831 1.00 75.31 107 TYR A N 1
ATOM 865 C CA . TYR A 1 107 ? -4.787 -35.452 -43.122 1.00 75.31 107 TYR A CA 1
ATOM 866 C C . TYR A 1 107 ? -4.101 -36.724 -43.609 1.00 75.31 107 TYR A C 1
ATOM 868 O O . TYR A 1 107 ? -3.569 -37.523 -42.839 1.00 75.31 107 TYR A O 1
ATOM 876 N N . CYS A 1 108 ? -4.074 -36.874 -44.928 1.00 82.38 108 CYS A N 1
ATOM 877 C CA . CYS A 1 108 ? -3.373 -37.921 -45.638 1.00 82.38 108 CYS A CA 1
ATOM 878 C C . CYS A 1 108 ? -1.871 -37.856 -45.345 1.00 82.38 108 CYS A C 1
ATOM 880 O O . CYS A 1 108 ? -1.187 -36.917 -45.754 1.00 82.38 108 CYS A O 1
ATOM 882 N N . ASP A 1 109 ? -1.328 -38.913 -44.745 1.00 78.94 109 ASP A N 1
ATOM 883 C CA . ASP A 1 109 ? 0.103 -39.048 -44.440 1.00 78.94 109 ASP A CA 1
ATOM 884 C C . ASP A 1 109 ? 1.027 -39.008 -45.670 1.00 78.94 109 ASP A C 1
ATOM 886 O O . ASP A 1 109 ? 2.248 -38.953 -45.528 1.00 78.94 109 ASP A O 1
ATOM 890 N N . ARG A 1 110 ? 0.484 -39.081 -46.892 1.00 84.94 110 ARG A N 1
ATOM 891 C CA . ARG A 1 110 ? 1.260 -39.021 -48.139 1.00 84.94 110 ARG A CA 1
ATOM 892 C C . ARG A 1 110 ? 1.301 -37.616 -48.739 1.00 84.94 110 ARG A C 1
ATOM 894 O O . ARG A 1 110 ? 2.360 -37.208 -49.204 1.00 84.94 110 ARG A O 1
ATOM 901 N N . CYS A 1 111 ? 0.194 -36.874 -48.727 1.00 85.75 111 CYS A N 1
ATOM 902 C CA . CYS A 1 111 ? 0.114 -35.575 -49.408 1.00 85.75 111 CYS A CA 1
ATOM 903 C C . CYS A 1 111 ? -0.216 -34.382 -48.496 1.00 85.75 111 CYS A C 1
ATOM 905 O O . CYS A 1 111 ? -0.049 -33.243 -48.926 1.00 85.75 111 CYS A O 1
ATOM 907 N N . GLY A 1 112 ? -0.669 -34.614 -47.263 1.00 80.88 112 GLY A N 1
ATOM 908 C CA . GLY A 1 112 ? -1.012 -33.562 -46.304 1.00 80.88 112 GLY A CA 1
ATOM 909 C C . GLY A 1 112 ? -2.409 -32.952 -46.449 1.00 80.88 112 GLY A C 1
ATOM 910 O O . GLY A 1 112 ? -2.720 -32.022 -45.713 1.00 80.88 112 GLY A O 1
ATOM 911 N N . ARG A 1 113 ? -3.257 -33.447 -47.366 1.00 83.62 113 ARG A N 1
ATOM 912 C CA . ARG A 1 113 ? -4.653 -32.987 -47.542 1.00 83.62 113 ARG A CA 1
ATOM 913 C C . ARG A 1 113 ? -5.625 -33.790 -46.681 1.00 83.62 113 ARG A C 1
ATOM 915 O O . ARG A 1 113 ? -5.384 -34.964 -46.431 1.00 83.62 113 ARG A O 1
ATOM 922 N N . ASN A 1 114 ? -6.736 -33.183 -46.283 1.00 81.25 114 ASN A N 1
ATOM 923 C CA . ASN A 1 114 ? -7.753 -33.771 -45.403 1.00 81.25 114 ASN A CA 1
ATOM 924 C C . ASN A 1 114 ? -8.900 -34.498 -46.130 1.00 81.25 114 ASN A C 1
ATOM 926 O O . ASN A 1 114 ? -9.802 -35.003 -45.474 1.00 81.25 114 ASN A O 1
ATOM 930 N N . SER A 1 115 ? -8.879 -34.570 -47.465 1.00 77.69 115 SER A N 1
ATOM 931 C CA . SER A 1 115 ? -9.985 -35.137 -48.253 1.00 77.69 115 SER A CA 1
ATOM 932 C C . SER A 1 115 ? -9.968 -36.661 -48.403 1.00 77.69 115 SER A C 1
ATOM 934 O O . SER A 1 115 ? -10.920 -37.224 -48.930 1.00 77.69 115 SER A O 1
ATOM 936 N N . HIS A 1 116 ? -8.884 -37.337 -48.016 1.00 82.25 116 HIS A N 1
ATOM 937 C CA . HIS A 1 116 ? -8.716 -38.776 -48.232 1.00 82.25 116 HIS A CA 1
ATOM 938 C C . HIS A 1 116 ? -7.654 -39.380 -47.307 1.00 82.25 116 HIS A C 1
ATOM 940 O O . HIS A 1 116 ? -6.821 -38.676 -46.733 1.00 82.25 116 HIS A O 1
ATOM 946 N N . ASN A 1 117 ? -7.631 -40.712 -47.243 1.00 78.31 117 ASN A N 1
ATOM 947 C CA . ASN A 1 117 ? -6.628 -41.489 -46.513 1.00 78.31 117 ASN A CA 1
ATOM 948 C C . ASN A 1 117 ? -5.491 -41.963 -47.436 1.00 78.31 117 ASN A C 1
ATOM 950 O O . ASN A 1 117 ? -5.628 -41.973 -48.658 1.00 78.31 117 ASN A O 1
ATOM 954 N N . ARG A 1 118 ? -4.356 -42.405 -46.867 1.00 80.38 118 ARG A N 1
ATOM 955 C CA . ARG A 1 118 ? -3.152 -42.808 -47.632 1.00 80.38 118 ARG A CA 1
ATOM 956 C C . ARG A 1 118 ? -3.444 -43.826 -48.742 1.00 80.38 118 ARG A C 1
ATOM 958 O O . ARG A 1 118 ? -2.881 -43.694 -49.827 1.00 80.38 118 ARG A O 1
ATOM 965 N N . ALA A 1 119 ? -4.313 -44.800 -48.471 1.00 78.94 119 ALA A N 1
ATOM 966 C CA . ALA A 1 119 ? -4.695 -45.842 -49.425 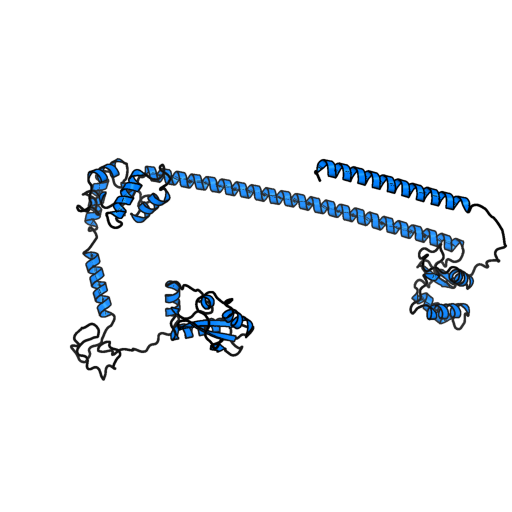1.00 78.94 119 ALA A CA 1
ATOM 967 C C . ALA A 1 119 ? -5.393 -45.283 -50.678 1.00 78.94 119 ALA A C 1
ATOM 969 O O . ALA A 1 119 ? -5.222 -45.817 -51.765 1.00 78.94 119 ALA A O 1
ATOM 970 N N . GLN A 1 120 ? -6.113 -44.168 -50.537 1.00 79.56 120 GLN A N 1
ATOM 971 C CA . GLN A 1 120 ? -6.872 -43.510 -51.605 1.00 79.56 120 GLN A CA 1
ATOM 972 C C . GLN A 1 120 ? -6.179 -42.230 -52.102 1.00 79.56 120 GLN A C 1
ATOM 974 O O . GLN A 1 120 ? -6.796 -41.362 -52.713 1.00 79.56 120 GLN A O 1
ATOM 979 N N . CYS A 1 121 ? -4.881 -42.071 -51.823 1.00 82.88 121 CYS A N 1
ATOM 980 C CA . CYS A 1 121 ? -4.142 -40.876 -52.209 1.00 82.88 121 CYS A CA 1
ATOM 981 C C . CYS A 1 121 ? -3.772 -40.885 -53.694 1.00 82.88 121 CYS A C 1
ATOM 983 O O . CYS A 1 121 ? -2.787 -41.511 -54.088 1.00 82.88 121 CYS A O 1
ATOM 985 N N . TYR A 1 122 ? -4.501 -40.093 -54.478 1.00 85.38 122 TYR A N 1
ATOM 986 C CA . TYR A 1 122 ? -4.272 -39.855 -55.909 1.00 85.38 122 TYR A CA 1
ATOM 987 C C . TYR A 1 122 ? -3.364 -38.645 -56.201 1.00 85.38 122 TYR A C 1
ATOM 989 O O . TYR A 1 122 ? -2.998 -38.399 -57.346 1.00 85.38 122 TYR A O 1
ATOM 997 N N . ALA A 1 123 ? -2.992 -37.864 -55.182 1.00 84.38 123 ALA A N 1
ATOM 998 C CA . ALA A 1 123 ? -2.229 -36.636 -55.382 1.00 84.38 123 ALA A CA 1
ATOM 999 C C . ALA A 1 123 ? -0.788 -36.902 -55.865 1.00 84.38 123 ALA A C 1
ATOM 1001 O O . ALA A 1 123 ? -0.054 -37.677 -55.248 1.00 84.38 123 ALA A O 1
ATOM 1002 N N . ALA A 1 124 ? -0.367 -36.191 -56.917 1.00 84.69 124 ALA A N 1
ATOM 1003 C CA . ALA A 1 124 ? 1.016 -36.181 -57.414 1.00 84.69 124 ALA A CA 1
ATOM 1004 C C . ALA A 1 124 ? 1.932 -35.207 -56.640 1.00 84.69 124 ALA A C 1
ATOM 1006 O O . ALA A 1 124 ? 3.160 -35.318 -56.683 1.00 84.69 124 ALA A O 1
ATOM 1007 N N . THR A 1 125 ? 1.344 -34.258 -55.905 1.00 87.38 125 THR A N 1
ATOM 1008 C CA . THR A 1 125 ? 2.051 -33.238 -55.117 1.00 87.38 125 THR A CA 1
ATOM 1009 C C . THR A 1 125 ? 1.508 -33.148 -53.695 1.00 87.38 125 THR A C 1
ATOM 1011 O O . THR A 1 125 ? 0.338 -33.452 -53.436 1.00 87.38 125 THR A O 1
ATOM 1014 N N . THR A 1 126 ? 2.342 -32.717 -52.750 1.00 84.50 126 THR A N 1
ATOM 1015 C CA . THR A 1 126 ? 1.904 -32.376 -51.389 1.00 84.50 126 THR A CA 1
ATOM 1016 C C . THR A 1 126 ? 1.124 -31.055 -51.373 1.00 84.50 126 THR A C 1
ATOM 1018 O O . THR A 1 126 ? 1.144 -30.303 -52.348 1.00 84.50 126 THR A O 1
ATOM 1021 N N . ILE A 1 127 ? 0.436 -30.751 -50.268 1.00 81.81 127 ILE A N 1
ATOM 1022 C CA . ILE A 1 127 ? -0.230 -29.452 -50.049 1.00 81.81 127 ILE A CA 1
ATOM 1023 C C . ILE A 1 127 ? 0.744 -28.259 -50.129 1.00 81.81 127 ILE A C 1
ATOM 1025 O O . ILE A 1 127 ? 0.346 -27.162 -50.497 1.00 81.81 127 ILE A O 1
ATOM 1029 N N . ASP A 1 128 ? 2.032 -28.498 -49.872 1.00 76.12 128 ASP A N 1
ATOM 1030 C CA . ASP A 1 128 ? 3.111 -27.510 -49.982 1.00 76.12 128 ASP A CA 1
ATOM 1031 C C . ASP A 1 128 ? 3.741 -27.407 -51.383 1.00 76.12 128 ASP A C 1
ATOM 1033 O O . ASP A 1 128 ? 4.703 -26.663 -51.560 1.00 76.12 128 ASP A O 1
ATOM 1037 N N . GLY A 1 129 ? 3.242 -28.157 -52.373 1.00 76.44 129 GLY A N 1
ATOM 1038 C CA . GLY A 1 129 ? 3.734 -28.110 -53.756 1.00 76.44 129 GLY A CA 1
ATOM 1039 C C . GLY A 1 129 ? 4.949 -28.999 -54.057 1.00 76.44 129 GLY A C 1
ATOM 1040 O O . GLY A 1 129 ? 5.522 -28.904 -55.139 1.00 76.44 129 GLY A O 1
ATOM 1041 N N . VAL A 1 130 ? 5.343 -29.898 -53.147 1.00 80.56 130 VAL A N 1
ATOM 1042 C CA . VAL A 1 130 ? 6.476 -30.821 -53.359 1.00 80.56 130 VAL A CA 1
ATOM 1043 C C . VAL A 1 130 ? 6.018 -32.054 -54.144 1.00 80.56 130 VAL A C 1
ATOM 1045 O O . VAL A 1 130 ? 4.998 -32.657 -53.803 1.00 80.56 130 VAL A O 1
ATOM 1048 N N . LYS A 1 131 ? 6.765 -32.461 -55.181 1.00 83.69 131 LYS A N 1
ATOM 1049 C CA . LYS A 1 131 ? 6.465 -33.669 -55.974 1.00 83.69 131 LYS A CA 1
ATOM 1050 C C . LYS A 1 131 ? 6.652 -34.940 -55.139 1.00 83.69 131 LYS A C 1
ATOM 1052 O O . LYS A 1 131 ? 7.681 -35.120 -54.492 1.00 83.69 131 LYS A O 1
ATOM 1057 N N . ILE A 1 132 ? 5.665 -35.832 -55.183 1.00 84.00 132 ILE A N 1
ATOM 1058 C CA . ILE A 1 132 ? 5.695 -37.126 -54.494 1.00 84.00 132 ILE A CA 1
ATOM 1059 C C . ILE A 1 132 ? 6.426 -38.122 -55.399 1.00 84.00 132 ILE A C 1
ATOM 1061 O O . ILE A 1 132 ? 5.859 -38.618 -56.367 1.00 84.00 132 ILE A O 1
ATOM 1065 N N . THR A 1 133 ? 7.694 -38.400 -55.099 1.00 80.06 133 THR A N 1
ATOM 1066 C CA . THR A 1 133 ? 8.579 -39.169 -55.995 1.00 80.06 133 THR A CA 1
ATOM 1067 C C . THR A 1 133 ? 8.510 -40.683 -55.802 1.00 80.06 133 THR A C 1
ATOM 1069 O O . THR A 1 133 ? 8.879 -41.428 -56.703 1.00 80.06 133 THR A O 1
ATOM 1072 N N . THR A 1 134 ? 8.034 -41.166 -54.649 1.00 80.94 134 THR A N 1
ATOM 1073 C CA . THR A 1 134 ? 8.027 -42.601 -54.321 1.00 80.94 134 THR A CA 1
ATOM 1074 C C . THR A 1 134 ? 6.718 -43.051 -53.671 1.00 80.94 134 THR A C 1
ATOM 1076 O O . THR A 1 134 ? 5.981 -42.264 -53.070 1.00 80.94 134 THR A O 1
ATOM 1079 N N . ARG A 1 135 ? 6.426 -44.358 -53.749 1.00 74.00 135 ARG A N 1
ATOM 1080 C CA . ARG A 1 135 ? 5.259 -44.973 -53.081 1.00 74.00 135 ARG A CA 1
ATOM 1081 C C . ARG A 1 135 ? 5.352 -44.901 -51.546 1.00 74.00 135 ARG A C 1
ATOM 1083 O O . ARG A 1 135 ? 4.338 -44.720 -50.870 1.00 74.00 135 ARG A O 1
ATOM 1090 N N . ASN A 1 136 ? 6.568 -44.943 -50.998 1.00 80.06 136 ASN A N 1
ATOM 1091 C CA . ASN A 1 136 ? 6.826 -44.866 -49.554 1.00 80.06 136 ASN A CA 1
ATOM 1092 C C . ASN A 1 136 ? 6.919 -43.432 -49.013 1.00 80.06 136 ASN A C 1
ATOM 1094 O O . ASN A 1 136 ? 7.116 -43.239 -47.815 1.00 80.06 136 ASN A O 1
ATOM 1098 N N . TRP A 1 137 ? 6.714 -42.421 -49.860 1.00 82.81 137 TRP A N 1
ATOM 1099 C CA . TRP A 1 137 ? 6.742 -41.014 -49.471 1.00 82.81 137 TRP A CA 1
ATOM 1100 C C . TRP A 1 137 ? 5.813 -40.703 -48.285 1.00 82.81 137 TRP A C 1
ATOM 1102 O O . TRP A 1 137 ? 4.662 -41.158 -48.237 1.00 82.81 137 TRP A O 1
ATOM 1112 N N . LYS A 1 138 ? 6.294 -39.895 -47.337 1.00 82.56 138 LYS A N 1
ATOM 1113 C CA . LYS A 1 138 ? 5.524 -39.390 -46.194 1.00 82.56 138 LYS A CA 1
ATOM 1114 C C . LYS A 1 138 ? 5.594 -37.868 -46.161 1.00 82.56 138 LYS A C 1
ATOM 1116 O O . LYS A 1 138 ? 6.667 -37.287 -46.300 1.00 82.56 138 LYS A O 1
ATOM 1121 N N . TYR A 1 139 ? 4.442 -37.238 -45.983 1.00 81.88 139 TYR A N 1
ATOM 1122 C CA . TYR A 1 139 ? 4.340 -35.801 -45.802 1.00 81.88 139 TYR A CA 1
ATOM 1123 C C . TYR A 1 139 ? 4.784 -35.426 -44.384 1.00 81.88 139 TYR A C 1
ATOM 1125 O O . TYR A 1 139 ? 4.225 -35.921 -43.406 1.00 81.88 139 TYR A O 1
ATOM 1133 N N . ASP A 1 140 ? 5.790 -34.556 -44.288 1.00 76.62 140 ASP A N 1
ATOM 1134 C CA . ASP A 1 140 ? 6.262 -33.980 -43.029 1.00 76.62 140 ASP A CA 1
ATOM 1135 C C . ASP A 1 140 ? 5.892 -32.485 -42.969 1.00 76.62 140 ASP A C 1
ATOM 1137 O O . ASP A 1 140 ? 6.559 -31.665 -43.612 1.00 76.62 140 ASP A O 1
ATOM 1141 N N . PRO A 1 141 ? 4.865 -32.103 -42.186 1.00 69.75 141 PRO A N 1
ATOM 1142 C CA . PRO A 1 141 ? 4.423 -30.714 -42.062 1.00 69.75 141 PRO A CA 1
ATOM 1143 C C . PRO A 1 141 ? 5.452 -29.795 -41.378 1.00 69.75 141 PRO A C 1
ATOM 1145 O O . PRO A 1 141 ? 5.293 -28.572 -41.390 1.00 69.75 141 PRO A O 1
ATOM 1148 N N . ASN A 1 142 ? 6.511 -30.340 -40.769 1.00 67.81 142 ASN A N 1
ATOM 1149 C CA . ASN A 1 142 ? 7.565 -29.546 -40.138 1.00 67.81 142 ASN A CA 1
ATOM 1150 C C . ASN A 1 142 ? 8.735 -29.243 -41.077 1.00 67.81 142 ASN A C 1
ATOM 1152 O O . ASN A 1 142 ? 9.521 -28.345 -40.776 1.00 67.81 142 ASN A O 1
ATOM 1156 N N . LYS A 1 143 ? 8.848 -29.926 -42.220 1.00 72.19 143 LYS A N 1
ATOM 1157 C CA . LYS A 1 143 ? 10.002 -29.795 -43.118 1.00 72.19 143 LYS A CA 1
ATOM 1158 C C . LYS A 1 143 ? 10.110 -28.397 -43.736 1.00 72.19 143 LYS A C 1
ATOM 1160 O O . LYS A 1 143 ? 11.184 -27.805 -43.723 1.00 72.19 143 LYS A O 1
ATOM 1165 N N . LYS A 1 144 ? 8.989 -27.809 -44.170 1.00 64.12 144 LYS A N 1
ATOM 1166 C CA . LYS A 1 144 ? 8.939 -26.426 -44.683 1.00 64.12 144 LYS A CA 1
ATOM 1167 C C . LYS A 1 144 ? 9.299 -25.397 -43.607 1.00 64.12 144 LYS A C 1
ATOM 1169 O O . LYS A 1 144 ? 10.137 -24.533 -43.841 1.00 64.12 144 LYS A O 1
ATOM 1174 N N . LYS A 1 145 ? 8.772 -25.568 -42.387 1.00 61.06 145 LYS A N 1
ATOM 1175 C CA . LYS A 1 145 ? 9.120 -24.728 -41.227 1.00 61.06 145 LYS A CA 1
ATOM 1176 C C . LYS A 1 145 ? 10.594 -24.847 -40.839 1.00 61.06 145 LYS A C 1
ATOM 1178 O O . LYS A 1 145 ? 11.194 -23.852 -40.454 1.00 61.06 145 LYS A O 1
ATOM 1183 N N . GLN A 1 146 ? 11.188 -26.039 -40.921 1.00 67.25 146 GLN A N 1
ATOM 1184 C CA . GLN A 1 146 ? 12.619 -26.231 -40.667 1.00 67.25 146 GLN A CA 1
ATOM 1185 C C . GLN A 1 146 ? 13.475 -25.530 -41.723 1.00 67.25 146 GLN A C 1
ATOM 1187 O O . GLN A 1 146 ? 14.421 -24.844 -41.349 1.00 67.25 146 GLN A O 1
ATOM 1192 N N . ILE A 1 147 ? 13.105 -25.621 -43.004 1.00 65.62 147 ILE A N 1
ATOM 1193 C CA . ILE A 1 147 ? 13.802 -24.944 -44.108 1.00 65.62 147 ILE A CA 1
ATOM 1194 C C . ILE A 1 147 ? 13.680 -23.417 -43.979 1.00 65.62 147 ILE A C 1
ATOM 1196 O O . ILE A 1 147 ? 14.681 -22.714 -44.068 1.00 65.62 147 ILE A O 1
ATOM 1200 N N . GLU A 1 148 ? 12.497 -22.880 -43.671 1.00 63.09 148 GLU A N 1
ATOM 1201 C CA . GLU A 1 148 ? 12.300 -21.444 -43.401 1.00 63.09 148 GLU A CA 1
ATOM 1202 C C . GLU A 1 148 ? 13.091 -20.970 -42.168 1.00 63.09 148 GLU A C 1
ATOM 1204 O O . GLU A 1 148 ? 13.660 -19.875 -42.151 1.00 63.09 148 GLU A O 1
ATOM 1209 N N . LYS A 1 149 ? 13.191 -21.805 -41.128 1.00 60.75 149 LYS A N 1
ATOM 1210 C CA . LYS A 1 149 ? 13.972 -21.504 -39.921 1.00 60.75 149 LYS A CA 1
ATOM 1211 C C . LYS A 1 149 ? 15.481 -21.555 -40.185 1.00 60.75 149 LYS A C 1
ATOM 1213 O O . LYS A 1 149 ? 16.206 -20.689 -39.713 1.00 60.75 149 LYS A O 1
ATOM 1218 N N . GLN A 1 150 ? 15.958 -22.513 -40.976 1.00 59.22 150 GLN A N 1
ATOM 1219 C CA . GLN A 1 150 ? 17.356 -22.588 -41.410 1.00 59.22 150 GLN A CA 1
ATOM 1220 C C . GLN A 1 150 ? 17.718 -21.410 -42.322 1.00 59.22 150 GLN A C 1
ATOM 1222 O O . GLN A 1 150 ? 18.727 -20.746 -42.088 1.00 59.22 150 GLN A O 1
ATOM 1227 N N . ASN A 1 151 ? 16.850 -21.066 -43.277 1.00 56.56 151 ASN A N 1
ATOM 1228 C CA . ASN A 1 151 ? 17.050 -19.934 -44.180 1.00 56.56 151 ASN A CA 1
ATOM 1229 C C . ASN A 1 151 ? 16.973 -18.587 -43.455 1.00 56.56 151 ASN A C 1
ATOM 1231 O O . ASN A 1 151 ? 17.744 -17.689 -43.772 1.00 56.56 151 ASN A O 1
ATOM 1235 N N . SER A 1 152 ? 16.112 -18.432 -42.444 1.00 55.72 152 SER A N 1
ATOM 1236 C CA . SER A 1 152 ? 16.081 -17.221 -41.609 1.00 55.72 152 SER A CA 1
ATOM 1237 C C . SER A 1 152 ? 17.292 -17.108 -40.683 1.00 55.72 152 SER A C 1
ATOM 1239 O O . SER A 1 152 ? 17.788 -16.004 -40.493 1.00 55.72 152 SER A O 1
ATOM 1241 N N . VAL A 1 153 ? 17.830 -18.212 -40.155 1.00 57.28 153 VAL A N 1
ATOM 1242 C CA . VAL A 1 153 ? 19.087 -18.207 -39.382 1.00 57.28 153 VAL A CA 1
ATOM 1243 C C . VAL A 1 153 ? 20.288 -17.887 -40.283 1.00 57.28 153 VAL A C 1
ATOM 1245 O O . VAL A 1 153 ? 21.145 -17.096 -39.891 1.00 57.28 153 VAL A O 1
ATOM 1248 N N . ALA A 1 154 ? 20.326 -18.418 -41.508 1.00 47.34 154 ALA A N 1
ATOM 1249 C CA . ALA A 1 154 ? 21.358 -18.113 -42.500 1.00 47.34 154 ALA A CA 1
ATOM 1250 C C . ALA A 1 154 ? 21.267 -16.664 -43.022 1.00 47.34 154 ALA A C 1
ATOM 1252 O O . ALA A 1 154 ? 22.279 -15.969 -43.081 1.00 47.34 154 ALA A O 1
ATOM 1253 N N . ASN A 1 155 ? 20.062 -16.155 -43.309 1.00 46.59 155 ASN A N 1
ATOM 1254 C CA . ASN A 1 155 ? 19.863 -14.751 -43.690 1.00 46.59 155 ASN A CA 1
ATOM 1255 C C . ASN A 1 155 ? 20.106 -13.781 -42.529 1.00 46.59 155 ASN A C 1
ATOM 1257 O O . ASN A 1 155 ? 20.599 -12.686 -42.764 1.00 46.59 155 ASN A O 1
ATOM 1261 N N . LYS A 1 156 ? 19.838 -14.174 -41.277 1.00 48.38 156 LYS A N 1
ATOM 1262 C CA . LYS A 1 156 ? 20.180 -13.383 -40.081 1.00 48.38 156 LYS A CA 1
ATOM 1263 C C . LYS A 1 156 ? 21.688 -13.344 -39.810 1.00 48.38 156 LYS A C 1
ATOM 1265 O O . LYS A 1 156 ? 22.165 -12.398 -39.200 1.00 48.38 156 LYS A O 1
ATOM 1270 N N . ARG A 1 157 ? 22.440 -14.346 -40.279 1.00 47.16 157 ARG A N 1
ATOM 1271 C CA . ARG A 1 157 ? 23.913 -14.323 -40.309 1.00 47.16 157 ARG A CA 1
ATOM 1272 C C . ARG A 1 157 ? 24.473 -13.472 -41.456 1.00 47.16 157 ARG A C 1
ATOM 1274 O O . ARG A 1 157 ? 25.566 -12.949 -41.313 1.00 47.16 157 ARG A O 1
ATOM 1281 N N . ARG A 1 158 ? 23.733 -13.316 -42.563 1.00 44.38 158 ARG A N 1
ATOM 1282 C CA . ARG A 1 158 ? 24.139 -12.521 -43.742 1.00 44.38 158 ARG A CA 1
ATOM 1283 C C . ARG A 1 158 ? 23.672 -11.062 -43.735 1.00 44.38 158 ARG A C 1
ATOM 1285 O O . ARG A 1 158 ? 24.269 -10.244 -44.420 1.00 44.38 158 ARG A O 1
ATOM 1292 N N . ARG A 1 159 ? 22.616 -10.717 -42.995 1.00 44.72 159 ARG A N 1
ATOM 1293 C CA . ARG A 1 159 ? 22.078 -9.351 -42.890 1.00 44.72 159 ARG A CA 1
ATOM 1294 C C . ARG A 1 159 ? 22.142 -8.874 -41.437 1.00 44.72 159 ARG A C 1
ATOM 1296 O O . ARG A 1 159 ? 21.238 -9.160 -40.656 1.00 44.72 159 ARG A O 1
ATOM 1303 N N . GLY A 1 160 ? 23.201 -8.135 -41.102 1.00 51.12 160 GLY A N 1
ATOM 1304 C CA . GLY A 1 160 ? 23.209 -7.212 -39.959 1.00 51.12 160 GLY A CA 1
ATOM 1305 C C . GLY A 1 160 ? 24.028 -7.611 -38.728 1.00 51.12 160 GLY A C 1
ATOM 1306 O O . GLY A 1 160 ? 23.467 -7.683 -37.634 1.00 51.12 160 GLY A O 1
ATOM 1307 N N . ARG A 1 161 ? 25.343 -7.812 -38.875 1.00 50.88 161 ARG A N 1
ATOM 1308 C CA . ARG A 1 161 ? 26.332 -7.645 -37.793 1.00 50.88 161 ARG A CA 1
ATOM 1309 C C . ARG A 1 161 ? 27.725 -7.530 -38.406 1.00 50.88 161 ARG A C 1
ATOM 1311 O O . ARG A 1 161 ? 28.126 -8.438 -39.127 1.00 50.88 161 ARG A O 1
ATOM 1318 N N . ALA A 1 162 ? 28.434 -6.449 -38.091 1.00 55.84 162 ALA A N 1
ATOM 1319 C CA . ALA A 1 162 ? 29.891 -6.427 -38.143 1.00 55.84 162 ALA A CA 1
ATOM 1320 C C . ALA A 1 162 ? 30.433 -7.718 -37.496 1.00 55.84 162 ALA A C 1
ATOM 1322 O O . ALA A 1 162 ? 29.852 -8.210 -36.516 1.00 55.84 162 ALA A O 1
ATOM 1323 N N . THR A 1 163 ? 31.482 -8.313 -38.067 1.00 67.06 163 THR A N 1
ATOM 1324 C CA . THR A 1 163 ? 32.126 -9.480 -37.445 1.00 67.06 163 THR A CA 1
ATOM 1325 C C . THR A 1 163 ? 32.650 -9.088 -36.061 1.00 67.06 163 THR A C 1
ATOM 1327 O O . THR A 1 163 ? 32.859 -7.908 -35.781 1.00 67.06 163 THR A O 1
ATOM 1330 N N . ALA A 1 164 ? 32.830 -10.059 -35.162 1.00 74.25 164 ALA A N 1
ATOM 1331 C CA . ALA A 1 164 ? 33.365 -9.771 -33.827 1.00 74.25 164 ALA A CA 1
ATOM 1332 C C . ALA A 1 164 ? 34.707 -9.017 -33.905 1.00 74.25 164 ALA A C 1
ATOM 1334 O O . ALA A 1 164 ? 34.947 -8.118 -33.106 1.00 74.25 164 ALA A O 1
ATOM 1335 N N . ASP A 1 165 ? 35.513 -9.322 -34.922 1.00 76.81 165 ASP A N 1
ATOM 1336 C CA . ASP A 1 165 ? 36.794 -8.668 -35.191 1.00 76.81 165 ASP A CA 1
ATOM 1337 C C . ASP A 1 165 ? 36.613 -7.196 -35.593 1.00 76.81 165 ASP A C 1
ATOM 1339 O O . ASP A 1 165 ? 37.281 -6.322 -35.051 1.00 76.81 165 ASP A O 1
ATOM 1343 N N . GLN A 1 166 ? 35.639 -6.888 -36.458 1.00 79.12 166 GLN A N 1
ATOM 1344 C CA . GLN A 1 166 ? 35.323 -5.508 -36.848 1.00 79.12 166 GLN A CA 1
ATOM 1345 C C . GLN A 1 166 ? 34.807 -4.676 -35.662 1.00 79.12 166 GLN A C 1
ATOM 1347 O O . GLN A 1 166 ? 35.132 -3.498 -35.548 1.00 79.12 166 GLN A O 1
ATOM 1352 N N . ILE A 1 167 ? 34.018 -5.277 -34.765 1.00 85.12 167 ILE A N 1
ATOM 1353 C CA . ILE A 1 167 ? 33.560 -4.597 -33.544 1.00 85.12 167 ILE A CA 1
ATOM 1354 C C . ILE A 1 167 ? 34.748 -4.317 -32.618 1.00 85.12 167 ILE A C 1
ATOM 1356 O O . ILE A 1 167 ? 34.842 -3.220 -32.083 1.00 85.12 167 ILE A O 1
ATOM 1360 N N . SER A 1 168 ? 35.661 -5.276 -32.449 1.00 87.06 168 SER A N 1
ATOM 1361 C CA . SER A 1 168 ? 36.849 -5.104 -31.603 1.00 87.06 168 SER A CA 1
ATOM 1362 C C . SER A 1 168 ? 37.760 -3.984 -32.110 1.00 87.06 168 SER A C 1
ATOM 1364 O O . SER A 1 168 ? 38.098 -3.101 -31.328 1.00 87.06 168 SER A O 1
ATOM 1366 N N . HIS A 1 169 ? 38.075 -3.960 -33.411 1.00 90.12 169 HIS A N 1
ATOM 1367 C CA . HIS A 1 169 ? 38.877 -2.885 -34.013 1.00 90.12 169 HIS A CA 1
ATOM 1368 C C . HIS A 1 169 ? 38.206 -1.515 -33.895 1.00 90.12 169 HIS A C 1
ATOM 1370 O O . HIS A 1 169 ? 38.859 -0.519 -33.606 1.00 90.12 169 HIS A O 1
ATOM 1376 N N . SER A 1 170 ? 36.887 -1.469 -34.075 1.00 92.94 170 SER A N 1
ATOM 1377 C CA . SER A 1 170 ? 36.113 -0.243 -33.912 1.00 92.94 170 SER A CA 1
ATOM 1378 C C . SER A 1 170 ? 36.139 0.266 -32.463 1.00 92.94 170 SER A C 1
ATOM 1380 O O . SER A 1 170 ? 36.380 1.445 -32.233 1.00 92.94 170 SER A O 1
ATOM 1382 N N . ILE A 1 171 ? 35.972 -0.615 -31.469 1.00 91.50 171 ILE A N 1
ATOM 1383 C CA . ILE A 1 171 ? 36.100 -0.248 -30.048 1.00 91.50 171 ILE A CA 1
ATOM 1384 C C . ILE A 1 171 ? 37.502 0.291 -29.741 1.00 91.50 171 ILE A C 1
ATOM 1386 O O . ILE A 1 171 ? 37.627 1.276 -29.019 1.00 91.50 171 ILE A O 1
ATOM 1390 N N . GLU A 1 172 ? 38.546 -0.345 -30.270 1.00 92.44 172 GLU A N 1
ATOM 1391 C CA . GLU A 1 172 ? 39.933 0.086 -30.076 1.00 92.44 172 GLU A CA 1
ATOM 1392 C C . GLU A 1 172 ? 40.180 1.478 -30.673 1.00 92.44 172 GLU A C 1
ATOM 1394 O O . GLU A 1 172 ? 40.680 2.354 -29.973 1.00 92.44 172 GLU A O 1
ATOM 1399 N N . SER A 1 173 ? 39.693 1.735 -31.889 1.00 94.06 173 SER A N 1
ATOM 1400 C CA . SER A 1 173 ? 39.777 3.057 -32.524 1.00 94.06 173 SER A CA 1
ATOM 1401 C C . SER A 1 173 ? 39.039 4.147 -31.728 1.00 94.06 173 SER A C 1
ATOM 1403 O O . SER A 1 173 ? 39.583 5.223 -31.480 1.00 94.06 173 SER A O 1
ATOM 1405 N N . LEU A 1 174 ? 37.839 3.852 -31.214 1.00 93.94 174 LEU A N 1
ATOM 1406 C CA . LEU A 1 174 ? 37.094 4.790 -30.366 1.00 93.94 174 LEU A CA 1
ATOM 1407 C C . LEU A 1 174 ? 37.795 5.052 -29.019 1.00 93.94 174 LEU A C 1
ATOM 1409 O O . LEU A 1 174 ? 37.700 6.158 -28.480 1.00 93.94 174 LEU A O 1
ATOM 1413 N N . ARG A 1 175 ? 38.502 4.055 -28.466 1.00 93.44 175 ARG A N 1
ATOM 1414 C CA . ARG A 1 175 ? 39.327 4.213 -27.255 1.00 93.44 175 ARG A CA 1
ATOM 1415 C C . ARG A 1 175 ? 40.539 5.100 -27.507 1.00 93.44 175 ARG A C 1
ATOM 1417 O O . ARG A 1 175 ? 40.822 5.955 -26.675 1.00 93.44 175 ARG A O 1
ATOM 1424 N N . GLU A 1 176 ? 41.211 4.950 -28.647 1.00 93.69 176 GLU A N 1
ATOM 1425 C CA . GLU A 1 176 ? 42.331 5.818 -29.042 1.00 93.69 176 GLU A CA 1
ATOM 1426 C C . GLU A 1 176 ? 41.900 7.285 -29.167 1.00 93.69 176 GLU A C 1
ATOM 1428 O O . GLU A 1 176 ? 42.646 8.188 -28.790 1.00 93.69 176 GLU A O 1
ATOM 1433 N N . ARG A 1 177 ? 40.662 7.530 -29.617 1.00 92.38 177 ARG A N 1
ATOM 1434 C CA . ARG A 1 177 ? 40.050 8.869 -29.670 1.00 92.38 177 ARG A CA 1
ATOM 1435 C C . ARG A 1 177 ? 39.457 9.342 -28.338 1.00 92.38 177 ARG A C 1
ATOM 1437 O O . ARG A 1 177 ? 38.932 10.448 -28.277 1.00 92.38 177 ARG A O 1
ATOM 1444 N N . ASN A 1 178 ? 39.531 8.532 -27.280 1.00 91.69 178 ASN A N 1
ATOM 1445 C CA . ASN A 1 178 ? 38.967 8.812 -25.957 1.00 91.69 178 ASN A CA 1
ATOM 1446 C C . ASN A 1 178 ? 37.448 9.111 -25.966 1.00 91.69 178 ASN A C 1
ATOM 1448 O O . ASN A 1 178 ? 36.941 9.826 -25.104 1.00 91.69 178 ASN A O 1
ATOM 1452 N N . VAL A 1 179 ? 36.713 8.549 -26.934 1.00 93.44 179 VAL A N 1
ATOM 1453 C CA . VAL A 1 179 ? 35.246 8.683 -27.073 1.00 93.44 179 VAL A CA 1
ATOM 1454 C C . VAL A 1 179 ? 34.514 7.376 -26.754 1.00 93.44 179 VAL A C 1
ATOM 1456 O O . VAL A 1 179 ? 33.336 7.215 -27.068 1.00 93.44 179 VAL A O 1
ATOM 1459 N N . TYR A 1 180 ? 35.198 6.414 -26.130 1.00 94.62 180 TYR A N 1
ATOM 1460 C CA . TYR A 1 180 ? 34.636 5.131 -25.714 1.00 94.62 180 TYR A CA 1
ATOM 1461 C C . TYR A 1 180 ? 34.528 5.033 -24.189 1.00 94.62 180 TYR A C 1
ATOM 1463 O O . TYR A 1 180 ? 35.435 5.414 -23.455 1.00 94.62 180 TYR A O 1
ATOM 1471 N N . CYS A 1 181 ? 33.417 4.485 -23.702 1.00 92.62 181 CYS A N 1
ATOM 1472 C CA . CYS A 1 181 ? 33.157 4.267 -22.286 1.00 92.62 181 CYS A CA 1
ATOM 1473 C C . CYS A 1 181 ? 33.472 2.821 -21.883 1.00 92.62 181 CYS A C 1
ATOM 1475 O O . CYS A 1 181 ? 32.762 1.885 -22.268 1.00 92.62 181 CYS A O 1
ATOM 1477 N N . ASP A 1 182 ? 34.501 2.653 -21.051 1.00 89.50 182 ASP A N 1
ATOM 1478 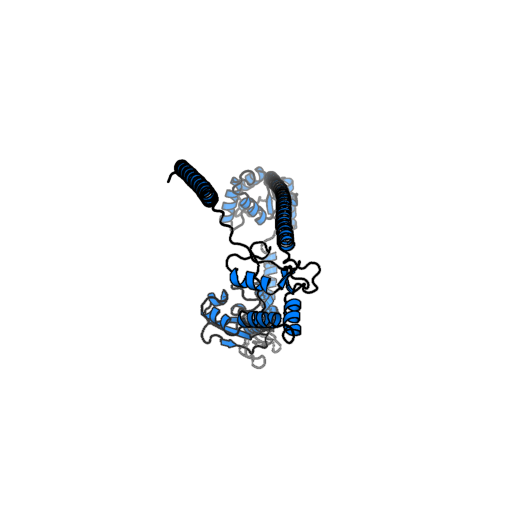C CA . ASP A 1 182 ? 34.895 1.357 -20.486 1.00 89.50 182 ASP A CA 1
ATOM 1479 C C . ASP A 1 182 ? 34.125 0.964 -19.212 1.00 89.50 182 ASP A C 1
ATOM 1481 O O . ASP A 1 182 ? 34.184 -0.194 -18.794 1.00 89.50 182 ASP A O 1
ATOM 1485 N N . ASP A 1 183 ? 33.376 1.885 -18.596 1.00 90.12 183 ASP A N 1
ATOM 1486 C CA . ASP A 1 183 ? 32.615 1.589 -17.379 1.00 90.12 183 ASP A CA 1
ATOM 1487 C C . ASP A 1 183 ? 31.386 0.720 -17.692 1.00 90.12 183 ASP A C 1
ATOM 1489 O O . ASP A 1 183 ? 30.412 1.151 -18.320 1.00 90.12 183 ASP A O 1
ATOM 1493 N N . GLU A 1 184 ? 31.396 -0.518 -17.196 1.00 87.94 184 GLU A N 1
ATOM 1494 C CA . GLU A 1 184 ? 30.285 -1.454 -17.360 1.00 87.94 184 GLU A CA 1
ATOM 1495 C C . GLU A 1 184 ? 28.963 -0.931 -16.778 1.00 87.94 184 GLU A C 1
ATOM 1497 O O . GLU A 1 184 ? 27.895 -1.267 -17.299 1.00 87.94 184 GLU A O 1
ATOM 1502 N N . LYS A 1 185 ? 28.999 -0.075 -15.746 1.00 87.19 185 LYS A N 1
ATOM 1503 C CA . LYS A 1 185 ? 27.792 0.533 -15.155 1.00 87.19 185 LYS A CA 1
ATOM 1504 C C . LYS A 1 185 ? 27.103 1.496 -16.118 1.00 87.19 185 LYS A C 1
ATOM 1506 O O . LYS A 1 185 ? 25.889 1.686 -16.031 1.00 87.19 185 LYS A O 1
ATOM 1511 N N . LEU A 1 186 ? 27.867 2.081 -17.036 1.00 86.88 186 LEU A N 1
ATOM 1512 C CA . LEU A 1 186 ? 27.403 3.036 -18.036 1.00 86.88 186 LEU A CA 1
ATOM 1513 C C . LEU A 1 186 ? 27.091 2.379 -19.386 1.00 86.88 186 LEU A C 1
ATOM 1515 O O . LEU A 1 186 ? 26.671 3.066 -20.317 1.00 86.88 186 LEU A O 1
ATOM 1519 N N . ASN A 1 187 ? 27.231 1.053 -19.502 1.00 89.12 187 ASN A N 1
ATOM 1520 C CA . ASN A 1 187 ? 26.951 0.302 -20.725 1.00 89.12 187 ASN A CA 1
ATOM 1521 C C . ASN A 1 187 ? 25.439 0.169 -20.991 1.00 89.12 187 ASN A C 1
ATOM 1523 O O . ASN A 1 187 ? 24.826 -0.899 -20.878 1.00 89.12 187 ASN A O 1
ATOM 1527 N N . TYR A 1 188 ? 24.813 1.282 -21.360 1.00 84.44 188 TYR A N 1
ATOM 1528 C CA . TYR A 1 188 ? 23.430 1.315 -21.802 1.00 84.44 188 TYR A CA 1
ATOM 1529 C C . TYR A 1 188 ? 23.290 0.697 -23.191 1.00 84.44 188 TYR A C 1
ATOM 1531 O O . TYR A 1 188 ? 24.128 0.866 -24.062 1.00 84.44 188 TYR A O 1
ATOM 1539 N N . ASN A 1 189 ? 22.161 0.039 -23.449 1.00 89.38 189 ASN A N 1
ATOM 1540 C CA . ASN A 1 189 ? 21.717 -0.166 -24.827 1.00 89.38 189 ASN A CA 1
ATOM 1541 C C . ASN A 1 189 ? 20.926 1.060 -25.313 1.00 89.38 189 ASN A C 1
ATOM 1543 O O . ASN A 1 189 ? 20.390 1.820 -24.502 1.00 89.38 189 ASN A O 1
ATOM 1547 N N . VAL A 1 190 ? 20.781 1.209 -26.633 1.00 87.19 190 VAL A N 1
ATOM 1548 C CA . VAL A 1 190 ? 20.123 2.374 -27.258 1.00 87.19 190 VAL A CA 1
ATOM 1549 C C . VAL A 1 190 ? 18.714 2.617 -26.700 1.00 87.19 190 VAL A C 1
ATOM 1551 O O . VAL A 1 190 ? 18.308 3.755 -26.487 1.00 87.19 190 VAL A O 1
ATOM 1554 N N . LYS A 1 191 ? 17.964 1.553 -26.373 1.00 87.88 191 LYS A N 1
ATOM 1555 C CA . LYS A 1 191 ? 16.617 1.681 -25.786 1.00 87.88 191 LYS A CA 1
ATOM 1556 C C . LYS A 1 191 ? 16.644 2.204 -24.352 1.00 87.88 191 LYS A C 1
ATOM 1558 O O . LYS A 1 191 ? 15.737 2.938 -23.969 1.00 87.88 191 LYS A O 1
ATOM 1563 N N . SER A 1 192 ? 17.616 1.778 -23.549 1.00 88.75 192 SER A N 1
ATOM 1564 C CA . SER A 1 192 ? 17.788 2.242 -22.172 1.00 88.75 192 SER A CA 1
ATOM 1565 C C . SER A 1 192 ? 18.255 3.692 -22.140 1.00 88.75 192 SER A C 1
ATOM 1567 O O . SER A 1 192 ? 17.654 4.480 -21.419 1.00 88.75 192 SER A O 1
ATOM 1569 N N . MET A 1 193 ? 19.213 4.059 -22.995 1.00 89.94 193 MET A N 1
ATOM 1570 C CA . MET A 1 193 ? 19.608 5.452 -23.216 1.00 89.94 193 MET A CA 1
ATOM 1571 C C . MET A 1 193 ? 18.384 6.304 -23.586 1.00 89.94 193 MET A C 1
ATOM 1573 O O . MET A 1 193 ? 18.052 7.253 -22.885 1.00 89.94 193 MET A O 1
ATOM 1577 N N . TRP A 1 194 ? 17.617 5.888 -24.601 1.00 88.81 194 TRP A N 1
ATOM 1578 C CA . TRP A 1 194 ? 16.402 6.592 -25.031 1.00 88.81 194 TRP A CA 1
ATOM 1579 C C . TRP A 1 194 ? 15.309 6.678 -23.953 1.00 88.81 194 TRP A C 1
ATOM 1581 O O . TRP A 1 194 ? 14.444 7.555 -23.977 1.00 88.81 194 TRP A O 1
ATOM 1591 N N . ARG A 1 195 ? 15.288 5.737 -23.005 1.00 88.00 195 ARG A N 1
ATOM 1592 C CA . ARG A 1 195 ? 14.390 5.803 -21.848 1.00 88.00 195 ARG A CA 1
ATOM 1593 C C . ARG A 1 195 ? 14.861 6.858 -20.850 1.00 88.00 195 ARG A C 1
ATOM 1595 O O . ARG A 1 195 ? 14.021 7.613 -20.382 1.00 88.00 195 ARG A O 1
ATOM 1602 N N . ASN A 1 196 ? 16.160 6.927 -20.561 1.00 86.81 196 ASN A N 1
ATOM 1603 C CA . ASN A 1 196 ? 16.719 7.928 -19.651 1.00 86.81 196 ASN A CA 1
ATOM 1604 C C . ASN A 1 196 ? 16.449 9.347 -20.157 1.00 86.81 196 ASN A C 1
ATOM 1606 O O . ASN A 1 196 ? 15.846 10.131 -19.433 1.00 86.81 196 ASN A O 1
ATOM 1610 N N . PHE A 1 197 ? 16.747 9.614 -21.430 1.00 87.06 197 PHE A N 1
ATOM 1611 C CA . PHE A 1 197 ? 16.432 10.885 -22.090 1.00 87.06 197 PHE A CA 1
ATOM 1612 C C . PHE A 1 197 ? 14.952 11.287 -21.933 1.00 87.06 197 PHE A C 1
ATOM 1614 O O . PHE A 1 197 ? 14.633 12.431 -21.633 1.00 87.06 197 PHE A O 1
ATOM 1621 N N . ARG A 1 198 ? 14.017 10.332 -22.054 1.00 86.38 198 ARG A N 1
ATOM 1622 C CA . ARG A 1 198 ? 12.580 10.598 -21.855 1.00 86.38 198 ARG A CA 1
ATOM 1623 C C . ARG A 1 198 ? 12.178 10.806 -20.398 1.00 86.38 198 ARG A C 1
ATOM 1625 O O . ARG A 1 198 ? 11.290 11.614 -20.140 1.00 86.38 198 ARG A O 1
ATOM 1632 N N . ASN A 1 199 ? 12.782 10.074 -19.466 1.00 86.94 199 ASN A N 1
ATOM 1633 C CA . ASN A 1 199 ? 12.455 10.165 -18.041 1.00 86.94 199 ASN A CA 1
ATOM 1634 C C . ASN A 1 199 ? 12.807 11.542 -17.466 1.00 86.94 199 ASN A C 1
ATOM 1636 O O . ASN A 1 199 ? 12.059 12.072 -16.650 1.00 86.94 199 ASN A O 1
ATOM 1640 N N . TYR A 1 200 ? 13.910 12.124 -17.929 1.00 83.69 200 TYR A N 1
ATOM 1641 C CA . TYR A 1 200 ? 14.430 13.405 -17.454 1.00 83.69 200 TYR A CA 1
ATOM 1642 C C . TYR A 1 200 ? 14.189 14.551 -18.446 1.00 83.69 200 TYR A C 1
ATOM 1644 O O . TYR A 1 200 ? 14.771 15.616 -18.299 1.00 83.69 200 TYR A O 1
ATOM 1652 N N . ARG A 1 201 ? 13.284 14.383 -19.423 1.00 81.62 201 ARG A N 1
ATOM 1653 C CA . ARG A 1 201 ? 13.015 15.386 -20.475 1.00 81.62 201 ARG A CA 1
ATOM 1654 C C . ARG A 1 201 ? 12.660 16.788 -19.952 1.00 81.62 201 ARG A C 1
ATOM 1656 O O . ARG A 1 201 ? 12.826 17.769 -20.656 1.00 81.62 201 ARG A O 1
ATOM 1663 N N . ASN A 1 202 ? 12.113 16.866 -18.737 1.00 81.50 202 ASN A N 1
ATOM 1664 C CA . ASN A 1 202 ? 11.699 18.115 -18.094 1.00 81.50 202 ASN A CA 1
ATOM 1665 C C . ASN A 1 202 ? 12.753 18.633 -17.088 1.00 81.50 202 ASN A C 1
ATOM 1667 O O . ASN A 1 202 ? 12.460 19.556 -16.336 1.00 81.50 202 ASN A O 1
ATOM 1671 N N . GLN A 1 203 ? 13.925 17.996 -17.000 1.00 83.62 203 GLN A N 1
ATOM 1672 C CA . GLN A 1 203 ? 14.985 18.300 -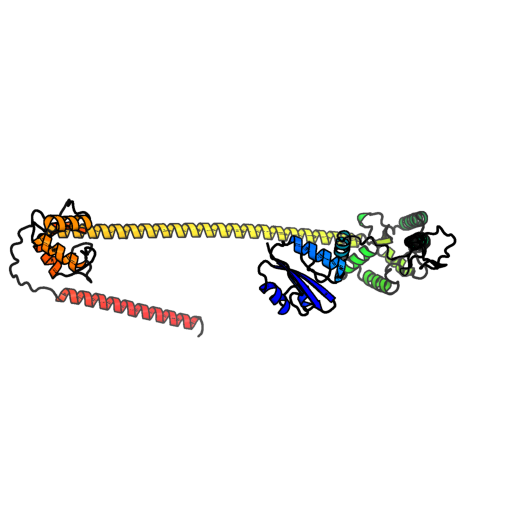16.035 1.00 83.62 203 GLN A CA 1
ATOM 1673 C C . GLN A 1 203 ? 16.298 18.567 -16.791 1.00 83.62 203 GLN A C 1
ATOM 1675 O O . GLN A 1 203 ? 17.075 17.631 -16.997 1.00 83.62 203 GLN A O 1
ATOM 1680 N N . PRO A 1 204 ? 16.551 19.821 -17.212 1.00 80.19 204 PRO A N 1
ATOM 1681 C CA . PRO A 1 204 ? 17.685 20.169 -18.076 1.00 80.19 204 PRO A CA 1
ATOM 1682 C C . PRO A 1 204 ? 19.052 19.877 -17.440 1.00 80.19 204 PRO A C 1
ATOM 1684 O O . PRO A 1 204 ? 20.016 19.608 -18.147 1.00 80.19 204 PRO A O 1
ATOM 1687 N N . ASP A 1 205 ? 19.132 19.837 -16.109 1.00 79.19 205 ASP A N 1
ATOM 1688 C CA . ASP A 1 205 ? 20.366 19.496 -15.391 1.00 79.19 205 ASP A CA 1
ATOM 1689 C C . ASP A 1 205 ? 20.710 17.997 -15.438 1.00 79.19 205 ASP A C 1
ATOM 1691 O O . ASP A 1 205 ? 21.859 17.614 -15.205 1.00 79.19 205 ASP A O 1
ATOM 1695 N N . LEU A 1 206 ? 19.716 17.143 -15.720 1.00 83.75 206 LEU A N 1
ATOM 1696 C CA . LEU A 1 206 ? 19.826 15.679 -15.708 1.00 83.75 206 LEU A CA 1
ATOM 1697 C C . LEU A 1 206 ? 19.656 15.050 -17.092 1.00 83.75 206 LEU A C 1
ATOM 1699 O O . LEU A 1 206 ? 19.758 13.831 -17.234 1.00 83.75 206 LEU A O 1
ATOM 1703 N N . THR A 1 207 ? 19.365 15.834 -18.121 1.00 84.19 207 THR A N 1
ATOM 1704 C CA . THR A 1 207 ? 19.366 15.411 -19.522 1.00 84.19 207 THR A CA 1
ATOM 1705 C C . THR A 1 207 ? 19.582 16.627 -20.383 1.00 84.19 207 THR A C 1
ATOM 1707 O O . THR A 1 207 ? 18.881 17.616 -20.212 1.00 84.19 207 THR A O 1
ATOM 1710 N N . ASP A 1 208 ? 20.507 16.512 -21.329 1.00 84.81 208 ASP A N 1
ATOM 1711 C CA . ASP A 1 208 ? 20.764 17.556 -22.303 1.00 84.81 208 ASP A CA 1
ATOM 1712 C C . ASP A 1 208 ? 19.517 17.779 -23.191 1.00 84.81 208 ASP A C 1
ATOM 1714 O O . ASP A 1 208 ? 19.148 16.882 -23.967 1.00 84.81 208 ASP A O 1
ATOM 1718 N N . PRO A 1 209 ? 18.834 18.936 -23.075 1.00 83.75 209 PRO A N 1
ATOM 1719 C CA . PRO A 1 209 ? 17.621 19.212 -23.840 1.00 83.75 209 PRO A CA 1
ATOM 1720 C C . PRO A 1 209 ? 17.893 19.327 -25.340 1.00 83.75 209 PRO A C 1
ATOM 1722 O O . PRO A 1 209 ? 17.069 18.895 -26.145 1.00 83.75 209 PRO A O 1
ATOM 1725 N N . LYS A 1 210 ? 19.067 19.845 -25.719 1.00 88.94 210 LYS A N 1
ATOM 1726 C CA . LYS A 1 210 ? 19.474 19.994 -27.116 1.00 88.94 210 LYS A CA 1
ATOM 1727 C C . LYS A 1 210 ? 19.608 18.618 -27.761 1.00 88.94 210 LYS A C 1
ATOM 1729 O O . LYS A 1 210 ? 19.003 18.362 -28.800 1.00 88.94 210 LYS A O 1
ATOM 1734 N N . TRP A 1 211 ? 20.320 17.689 -27.120 1.00 89.75 211 TRP A N 1
ATOM 1735 C CA . TRP A 1 211 ? 20.441 16.328 -27.656 1.00 89.75 211 TRP A CA 1
ATOM 1736 C C . TRP A 1 211 ? 19.145 15.533 -27.591 1.00 89.75 211 TRP A C 1
ATOM 1738 O O . TRP A 1 211 ? 18.921 14.679 -28.447 1.00 89.75 211 TRP A O 1
ATOM 1748 N N . PHE A 1 212 ? 18.263 15.808 -26.627 1.00 88.69 212 PHE A N 1
ATOM 1749 C CA . PHE A 1 212 ? 16.932 15.205 -26.618 1.00 88.69 212 PHE A CA 1
ATOM 1750 C C . PHE A 1 212 ? 16.155 15.529 -27.904 1.00 88.69 212 PHE A C 1
ATOM 1752 O O . PHE A 1 212 ? 15.620 14.613 -28.534 1.00 88.69 212 PHE A O 1
ATOM 1759 N N . GLU A 1 213 ? 16.128 16.801 -28.309 1.00 88.44 213 GLU A N 1
ATOM 1760 C CA . GLU A 1 213 ? 15.440 17.257 -29.523 1.00 88.44 213 GLU A CA 1
ATOM 1761 C C . GLU A 1 213 ? 16.062 16.657 -30.789 1.00 88.44 213 GLU A C 1
ATOM 1763 O O . GLU A 1 213 ? 15.353 16.053 -31.600 1.00 88.44 213 GLU A O 1
ATOM 1768 N N . VAL A 1 214 ? 17.392 16.724 -30.908 1.00 90.12 214 VAL A N 1
ATOM 1769 C CA . VAL A 1 214 ? 18.139 16.161 -32.046 1.00 90.12 214 VAL A CA 1
ATOM 1770 C C . VAL A 1 214 ? 17.877 14.660 -32.196 1.00 90.12 214 VAL A C 1
ATOM 1772 O O . VAL A 1 214 ? 17.555 14.168 -33.280 1.00 90.12 214 VAL A O 1
ATOM 1775 N N . LEU A 1 215 ? 17.966 13.901 -31.102 1.00 90.25 215 LEU A N 1
ATOM 1776 C CA . LEU A 1 215 ? 17.734 12.458 -31.129 1.00 90.25 215 LEU A CA 1
ATOM 1777 C C . LEU A 1 215 ? 16.264 12.110 -31.404 1.00 90.25 215 LEU A C 1
ATOM 1779 O O . LEU A 1 215 ? 15.991 11.075 -32.018 1.00 90.25 215 LEU A O 1
ATOM 1783 N N . GLU A 1 216 ? 15.309 12.943 -30.979 1.00 89.00 216 GLU A N 1
ATOM 1784 C CA . GLU A 1 216 ? 13.891 12.751 -31.295 1.00 89.00 216 GLU A CA 1
ATOM 1785 C C . GLU A 1 216 ? 13.624 12.931 -32.790 1.00 89.00 216 GLU A C 1
ATOM 1787 O O . GLU A 1 216 ? 12.936 12.105 -33.405 1.00 89.00 216 GLU A O 1
ATOM 1792 N N . GLU A 1 217 ? 14.204 13.968 -33.388 1.00 89.06 217 GLU A N 1
ATOM 1793 C CA . GLU A 1 217 ? 14.121 14.213 -34.821 1.00 89.06 217 GLU A CA 1
ATOM 1794 C C . GLU A 1 217 ? 14.767 13.070 -35.619 1.00 89.06 217 GLU A C 1
ATOM 1796 O O . GLU A 1 217 ? 14.139 12.510 -36.528 1.00 89.06 217 GLU A O 1
ATOM 1801 N N . ASN A 1 218 ? 15.960 12.627 -35.213 1.00 89.44 218 ASN A N 1
ATOM 1802 C CA . ASN A 1 218 ? 16.639 11.477 -35.810 1.00 89.44 218 ASN A CA 1
ATOM 1803 C C . ASN A 1 218 ? 15.808 10.197 -35.685 1.00 89.44 218 ASN A C 1
ATOM 1805 O O . ASN A 1 218 ? 15.712 9.415 -36.630 1.00 89.44 218 ASN A O 1
ATOM 1809 N N . ASN A 1 219 ? 15.139 9.978 -34.550 1.00 87.69 219 ASN A N 1
ATOM 1810 C CA . ASN A 1 219 ? 14.278 8.813 -34.362 1.00 87.69 219 ASN A CA 1
ATOM 1811 C C . ASN A 1 219 ? 13.110 8.787 -35.367 1.00 87.69 219 ASN A C 1
ATOM 1813 O O . ASN A 1 219 ? 12.730 7.706 -35.832 1.00 87.69 219 ASN A O 1
ATOM 1817 N N . ARG A 1 220 ? 12.555 9.963 -35.708 1.00 86.00 220 ARG A N 1
ATOM 1818 C CA . ARG A 1 220 ? 11.494 10.122 -36.720 1.00 86.00 220 ARG A CA 1
ATOM 1819 C C . ARG A 1 220 ? 12.032 9.891 -38.136 1.00 86.00 220 ARG A C 1
ATOM 1821 O O . ARG A 1 220 ? 11.409 9.146 -38.891 1.00 86.00 220 ARG A O 1
ATOM 1828 N N . LYS A 1 221 ? 13.190 10.470 -38.476 1.00 83.88 221 LYS A N 1
ATOM 1829 C CA . LYS A 1 221 ? 13.818 10.359 -39.808 1.00 83.88 221 LYS A CA 1
ATOM 1830 C C . LYS A 1 221 ? 14.361 8.949 -40.093 1.00 83.88 221 LYS A C 1
ATOM 1832 O O . LYS A 1 221 ? 14.096 8.378 -41.149 1.00 83.88 221 LYS A O 1
ATOM 1837 N N . CYS A 1 222 ? 15.043 8.334 -39.129 1.00 76.88 222 CYS A N 1
ATOM 1838 C CA . CYS A 1 222 ? 15.817 7.098 -39.301 1.00 76.88 222 CYS A CA 1
ATOM 1839 C C . CYS A 1 222 ? 15.081 5.827 -38.828 1.00 76.88 222 CYS A C 1
ATOM 1841 O O . CYS A 1 222 ? 15.705 4.875 -38.361 1.00 76.88 222 CYS A O 1
ATOM 1843 N N . ARG A 1 223 ? 13.742 5.783 -38.930 1.00 72.94 223 ARG A N 1
ATOM 1844 C CA . ARG A 1 223 ? 12.909 4.587 -38.650 1.00 72.94 223 ARG A CA 1
ATOM 1845 C C . ARG A 1 223 ? 13.177 3.920 -37.284 1.00 72.94 223 ARG A C 1
ATOM 1847 O O . ARG A 1 223 ? 13.253 2.694 -37.195 1.00 72.94 223 ARG A O 1
ATOM 1854 N N . ASN A 1 224 ? 13.235 4.706 -36.209 1.00 76.31 224 ASN A N 1
ATOM 1855 C CA . ASN A 1 224 ? 13.529 4.268 -34.832 1.00 76.31 224 ASN A CA 1
ATOM 1856 C C . ASN A 1 224 ? 15.001 3.934 -34.516 1.00 76.31 224 ASN A C 1
ATOM 1858 O O . ASN A 1 224 ? 15.272 3.117 -33.628 1.00 76.31 224 ASN A O 1
ATOM 1862 N N . VAL A 1 225 ? 15.950 4.552 -35.225 1.00 80.38 225 VAL A N 1
ATOM 1863 C CA . VAL A 1 225 ? 17.388 4.463 -34.926 1.00 80.38 225 VAL A CA 1
ATOM 1864 C C . VAL A 1 225 ? 17.930 5.876 -34.646 1.00 80.38 225 VAL A C 1
ATOM 1866 O O . VAL A 1 225 ? 18.481 6.505 -35.543 1.00 80.38 225 VAL A O 1
ATOM 1869 N N . PRO A 1 226 ? 17.757 6.409 -33.419 1.00 84.69 226 PRO A N 1
ATOM 1870 C CA . PRO A 1 226 ? 18.034 7.820 -33.106 1.00 84.69 226 PRO A CA 1
ATOM 1871 C C . PRO A 1 226 ? 19.512 8.214 -33.234 1.00 84.69 226 PRO A C 1
ATOM 1873 O O . PRO A 1 226 ? 19.823 9.378 -33.449 1.00 84.69 226 PRO A O 1
ATOM 1876 N N . LEU A 1 227 ? 20.419 7.242 -33.108 1.00 90.75 227 LEU A N 1
ATOM 1877 C CA . LEU A 1 227 ? 21.867 7.449 -33.181 1.00 90.75 227 LEU A CA 1
ATOM 1878 C C . LEU A 1 227 ? 22.436 7.251 -34.592 1.00 90.75 227 LEU A C 1
ATOM 1880 O O . LEU A 1 227 ? 23.630 7.437 -34.770 1.00 90.75 227 LEU A O 1
ATOM 1884 N N . ALA A 1 228 ? 21.622 6.864 -35.587 1.00 87.62 228 ALA A N 1
ATOM 1885 C CA . ALA A 1 228 ? 22.137 6.537 -36.922 1.00 87.62 228 ALA A CA 1
ATOM 1886 C C . ALA A 1 228 ? 22.976 7.669 -37.551 1.00 87.62 228 ALA A C 1
ATOM 1888 O O . ALA A 1 228 ? 24.028 7.348 -38.098 1.00 87.62 228 ALA A O 1
ATOM 1889 N N . PRO A 1 229 ? 22.589 8.957 -37.423 1.00 91.19 229 PRO A N 1
ATOM 1890 C CA . PRO A 1 229 ? 23.397 10.062 -37.943 1.00 91.19 229 PRO A CA 1
ATOM 1891 C C . PRO A 1 229 ? 24.670 10.361 -37.154 1.00 91.19 229 PRO A C 1
ATOM 1893 O O . PRO A 1 229 ? 25.544 11.051 -37.658 1.00 91.19 229 PRO A O 1
ATOM 1896 N N . LEU A 1 230 ? 24.776 9.850 -35.926 1.00 93.44 230 LEU A N 1
ATOM 1897 C CA . LEU A 1 230 ? 25.849 10.183 -34.992 1.00 93.44 230 LEU A CA 1
ATOM 1898 C C . LEU A 1 230 ? 26.956 9.134 -34.948 1.00 93.44 230 LEU A C 1
ATOM 1900 O O . LEU A 1 230 ? 27.945 9.362 -34.273 1.00 93.44 230 LEU A O 1
ATOM 1904 N N . TYR A 1 231 ? 26.797 7.971 -35.586 1.00 92.69 231 TYR A N 1
ATOM 1905 C CA . TYR A 1 231 ? 27.834 6.940 -35.550 1.00 92.69 231 TYR A CA 1
ATOM 1906 C C . TYR A 1 231 ? 29.021 7.336 -36.447 1.00 92.69 231 TYR A C 1
ATOM 1908 O O . TYR A 1 231 ? 28.853 7.322 -37.673 1.00 92.69 231 TYR A O 1
ATOM 1916 N N . PRO A 1 232 ? 30.206 7.635 -35.879 1.00 93.06 232 PRO A N 1
ATOM 1917 C CA . PRO A 1 232 ? 31.380 8.061 -36.643 1.00 93.06 232 PRO A CA 1
ATOM 1918 C C . PRO A 1 232 ? 31.886 6.945 -37.564 1.00 93.06 232 PRO A C 1
ATOM 1920 O O . PRO A 1 232 ? 31.507 5.786 -37.402 1.00 93.06 232 PRO A O 1
ATOM 1923 N N . GLU A 1 233 ? 32.720 7.282 -38.550 1.00 90.06 233 GLU A N 1
ATOM 1924 C CA . GLU A 1 233 ? 33.196 6.348 -39.592 1.00 90.06 233 GLU A CA 1
ATOM 1925 C C . GLU A 1 233 ? 33.890 5.099 -39.025 1.00 90.06 233 GLU A C 1
ATOM 1927 O O . GLU A 1 233 ? 33.772 4.004 -39.576 1.00 90.06 233 GLU A O 1
ATOM 1932 N N . ASP A 1 234 ? 34.566 5.252 -37.889 1.00 90.00 234 ASP A N 1
ATOM 1933 C CA . ASP A 1 234 ? 35.248 4.190 -37.161 1.00 90.00 234 ASP A CA 1
ATOM 1934 C C . ASP A 1 234 ? 34.312 3.363 -36.266 1.00 90.00 234 ASP A C 1
ATOM 1936 O O . ASP A 1 234 ? 34.765 2.378 -35.690 1.00 90.00 234 ASP A O 1
ATOM 1940 N N . HIS A 1 235 ? 33.014 3.688 -36.164 1.00 91.38 235 HIS A N 1
ATOM 1941 C CA . HIS A 1 235 ? 32.024 2.964 -35.358 1.00 91.38 235 HIS A CA 1
ATOM 1942 C C . HIS A 1 235 ? 31.402 1.775 -36.113 1.00 91.38 235 HIS A C 1
ATOM 1944 O O . HIS A 1 235 ? 30.899 1.888 -37.228 1.00 91.38 235 HIS A O 1
ATOM 1950 N N . TRP A 1 236 ? 31.255 0.621 -35.457 1.00 89.12 236 TRP A N 1
ATOM 1951 C CA . TRP A 1 236 ? 30.701 -0.615 -36.047 1.00 89.12 236 TRP A CA 1
ATOM 1952 C C . TRP A 1 236 ? 29.198 -0.570 -36.428 1.00 89.12 236 TRP A C 1
ATOM 1954 O O . TRP A 1 236 ? 28.635 -1.574 -36.873 1.00 89.12 236 TRP A O 1
ATOM 1964 N N . PHE A 1 237 ? 28.533 0.573 -36.234 1.00 88.12 237 PHE A N 1
ATOM 1965 C CA . PHE A 1 237 ? 27.140 0.859 -36.628 1.00 88.12 237 PHE A CA 1
ATOM 1966 C C . PHE A 1 237 ? 27.050 2.041 -37.605 1.00 88.12 237 PHE A C 1
ATOM 1968 O O . PHE A 1 237 ? 25.941 2.467 -37.931 1.00 88.12 237 PHE A O 1
ATOM 1975 N N . HIS A 1 238 ? 28.195 2.542 -38.077 1.00 88.56 238 HIS A N 1
ATOM 1976 C CA . HIS A 1 238 ? 28.275 3.594 -39.075 1.00 88.56 238 HIS A CA 1
ATOM 1977 C C . HIS A 1 238 ? 27.443 3.250 -40.313 1.00 88.56 238 HIS A C 1
ATOM 1979 O O . HIS A 1 238 ? 27.465 2.116 -40.808 1.00 88.56 238 HIS A O 1
ATOM 1985 N N . ASN A 1 239 ? 26.702 4.240 -40.806 1.00 85.50 239 ASN A N 1
ATOM 1986 C CA . ASN A 1 239 ? 25.964 4.137 -42.052 1.00 85.50 239 ASN A CA 1
ATOM 1987 C C . ASN A 1 239 ? 26.103 5.443 -42.854 1.00 85.50 239 ASN A C 1
ATOM 1989 O O . ASN A 1 239 ? 25.502 6.443 -42.452 1.00 85.50 239 ASN A O 1
ATOM 1993 N N . PRO A 1 240 ? 26.808 5.423 -44.001 1.00 84.69 240 PRO A N 1
ATOM 1994 C CA . PRO A 1 240 ? 26.996 6.597 -44.852 1.00 84.69 240 PRO A CA 1
ATOM 1995 C C . PRO A 1 240 ? 25.690 7.259 -45.310 1.00 84.69 240 PRO A C 1
ATOM 1997 O O . PRO A 1 240 ? 25.665 8.468 -45.503 1.00 84.69 240 PRO A O 1
ATOM 2000 N N . ASP A 1 241 ? 24.595 6.499 -45.441 1.00 84.38 241 ASP A N 1
ATOM 2001 C CA . ASP A 1 241 ? 23.302 7.025 -45.908 1.00 84.38 241 ASP A CA 1
ATOM 2002 C C . ASP A 1 241 ? 22.665 8.022 -44.923 1.00 84.38 241 ASP A C 1
ATOM 2004 O O . ASP A 1 241 ? 21.806 8.816 -45.309 1.00 84.38 241 ASP A O 1
ATOM 2008 N N . PHE A 1 242 ? 23.028 7.941 -43.638 1.00 83.44 242 PHE A N 1
ATOM 2009 C CA . PHE A 1 242 ? 22.444 8.763 -42.574 1.00 83.44 242 PHE A CA 1
ATOM 2010 C C . PHE A 1 242 ? 23.465 9.626 -41.836 1.00 83.44 242 PHE A C 1
ATOM 2012 O O . PHE A 1 242 ? 23.043 10.484 -41.069 1.00 83.44 242 PHE A O 1
ATOM 2019 N N . PHE A 1 243 ? 24.763 9.371 -42.013 1.00 90.69 243 PHE A N 1
ATOM 2020 C CA . PHE A 1 243 ? 25.827 9.967 -41.214 1.00 90.69 243 PHE A CA 1
ATOM 2021 C C . PHE A 1 243 ? 25.946 11.481 -41.419 1.00 90.69 243 PHE A C 1
ATOM 2023 O O . PHE A 1 243 ? 26.036 11.960 -42.548 1.00 90.69 243 PHE A O 1
ATOM 2030 N N . ASP A 1 244 ? 26.003 12.211 -40.307 1.00 91.31 244 ASP A N 1
ATOM 2031 C CA . ASP A 1 244 ? 26.259 13.646 -40.260 1.00 91.31 244 ASP A CA 1
ATOM 2032 C C . ASP A 1 244 ? 27.542 13.892 -39.455 1.00 91.31 244 ASP A C 1
ATOM 2034 O O . ASP A 1 244 ? 27.591 13.711 -38.234 1.00 91.31 244 ASP A O 1
ATOM 2038 N N . LYS A 1 245 ? 28.607 14.272 -40.165 1.00 92.00 245 LYS A N 1
ATOM 2039 C CA . LYS A 1 245 ? 29.952 14.421 -39.600 1.00 92.00 245 LYS A CA 1
ATOM 2040 C C . LYS A 1 245 ? 30.033 15.536 -38.559 1.00 92.00 245 LYS A C 1
ATOM 2042 O O . LYS A 1 245 ? 30.686 15.355 -37.527 1.00 92.00 245 LYS A O 1
ATOM 2047 N N . ASP A 1 246 ? 29.386 16.666 -38.820 1.00 92.94 246 ASP A N 1
ATOM 2048 C CA . ASP A 1 246 ? 29.443 17.831 -37.937 1.00 92.94 246 ASP A CA 1
ATOM 2049 C C . ASP A 1 246 ? 28.670 17.538 -36.651 1.00 92.94 246 ASP A C 1
ATOM 2051 O O . ASP A 1 246 ? 29.168 17.770 -35.547 1.00 92.94 246 ASP A O 1
ATOM 2055 N N . LEU A 1 247 ? 27.496 16.916 -36.788 1.00 92.00 247 LEU A N 1
ATOM 2056 C CA . LEU A 1 247 ? 26.665 16.524 -35.657 1.00 92.00 247 LEU A CA 1
ATOM 2057 C C . LEU A 1 247 ? 27.325 15.428 -34.805 1.00 92.00 247 LEU A C 1
ATOM 2059 O O . LEU A 1 247 ? 27.311 15.508 -33.578 1.00 92.00 247 LEU A O 1
ATOM 2063 N N . SER A 1 248 ? 27.949 14.430 -35.437 1.00 93.31 248 SER A N 1
ATOM 2064 C CA . SER A 1 248 ? 28.721 13.392 -34.742 1.00 93.31 248 SER A CA 1
ATOM 2065 C C . SER A 1 248 ? 29.892 13.983 -33.954 1.00 93.31 248 SER A C 1
ATOM 2067 O O . SER A 1 248 ? 30.102 13.617 -32.800 1.00 93.31 248 SER A O 1
ATOM 2069 N N . SER A 1 249 ? 30.637 14.917 -34.552 1.00 92.50 249 SER A N 1
ATOM 2070 C CA . SER A 1 249 ? 31.788 15.558 -33.901 1.00 92.50 249 SER A CA 1
ATOM 2071 C C . SER A 1 249 ? 31.346 16.430 -32.725 1.00 92.50 249 SER A C 1
ATOM 2073 O O . SER A 1 249 ? 31.970 16.419 -31.664 1.00 92.50 249 SER A O 1
ATOM 2075 N N . GLN A 1 250 ? 30.230 17.149 -32.885 1.00 93.44 250 GLN A N 1
ATOM 2076 C CA . GLN A 1 250 ? 29.638 17.941 -31.814 1.00 93.44 250 GLN A CA 1
ATOM 2077 C C . GLN A 1 250 ? 29.207 17.058 -30.636 1.00 93.44 250 GLN A C 1
ATOM 2079 O O . GLN A 1 250 ? 29.500 17.391 -29.489 1.00 93.44 250 GLN A O 1
ATOM 2084 N N . PHE A 1 251 ? 28.572 15.916 -30.914 1.00 92.81 251 PHE A N 1
ATOM 2085 C CA . PHE A 1 251 ? 28.125 14.963 -29.895 1.00 92.81 251 PHE A CA 1
ATOM 2086 C C . PHE A 1 251 ? 29.278 14.464 -29.021 1.00 92.81 251 PHE A C 1
ATOM 2088 O O . PHE A 1 251 ? 29.185 14.483 -27.794 1.00 92.81 251 PHE A O 1
ATOM 2095 N N . GLU A 1 252 ? 30.390 14.086 -29.649 1.00 92.62 252 GLU A N 1
ATOM 2096 C CA . GLU A 1 252 ? 31.600 13.651 -28.949 1.00 92.62 252 GLU A CA 1
ATOM 2097 C C . GLU A 1 252 ? 32.247 14.805 -28.163 1.00 92.62 252 GLU A C 1
ATOM 2099 O O . GLU A 1 252 ? 32.634 14.623 -27.008 1.00 92.62 252 GLU A O 1
ATOM 2104 N N . SER A 1 253 ? 32.295 16.017 -28.733 1.00 91.06 253 SER A N 1
ATOM 2105 C CA . SER A 1 253 ? 32.871 17.200 -28.070 1.00 91.06 253 SER A CA 1
ATOM 2106 C C . SER A 1 253 ? 32.102 17.653 -26.823 1.00 91.06 253 SER A C 1
ATOM 2108 O O . SER A 1 253 ? 32.689 18.221 -25.906 1.00 91.06 253 SER A O 1
ATOM 2110 N N . GLU A 1 254 ? 30.801 17.359 -26.759 1.00 90.81 254 GLU A N 1
ATOM 2111 C CA . GLU A 1 254 ? 29.935 17.650 -25.609 1.00 90.81 254 GLU A CA 1
ATOM 2112 C C . GLU A 1 254 ? 29.986 16.537 -24.538 1.00 90.81 254 GLU A C 1
ATOM 2114 O O . GLU A 1 254 ? 29.197 16.522 -23.590 1.00 90.81 254 GLU A O 1
ATOM 2119 N N . GLY A 1 255 ? 30.942 15.606 -24.660 1.00 90.38 255 GLY A N 1
ATOM 2120 C CA . GLY A 1 255 ? 31.286 14.630 -23.625 1.00 90.38 255 GLY A CA 1
ATOM 2121 C C . GLY A 1 255 ? 30.487 13.328 -23.677 1.00 90.38 255 GLY A C 1
ATOM 2122 O O . GLY A 1 255 ? 30.467 12.582 -22.692 1.00 90.38 255 GLY A O 1
ATOM 2123 N N . TYR A 1 256 ? 29.812 13.033 -24.793 1.00 93.50 256 TYR A N 1
ATOM 2124 C CA . TYR A 1 256 ? 29.167 11.737 -24.989 1.00 93.50 256 TYR A CA 1
ATOM 2125 C C . TYR A 1 256 ? 30.174 10.675 -25.427 1.00 93.50 256 TYR A C 1
ATOM 2127 O O . TYR A 1 256 ? 30.910 10.840 -26.393 1.00 93.50 256 TYR A O 1
ATOM 2135 N N . LEU A 1 257 ? 30.144 9.545 -24.726 1.00 94.44 257 LEU A N 1
ATOM 2136 C CA . LEU A 1 257 ? 30.992 8.390 -24.974 1.00 94.44 257 LEU A CA 1
ATOM 2137 C C . LEU A 1 257 ? 30.166 7.215 -25.491 1.00 94.44 257 LEU A C 1
ATOM 2139 O O . LEU A 1 257 ? 29.081 6.923 -24.975 1.00 94.44 257 LEU A O 1
ATOM 2143 N N . TRP A 1 258 ? 30.705 6.496 -26.467 1.00 94.81 258 TRP A N 1
ATOM 2144 C CA . TRP A 1 258 ? 30.119 5.281 -27.016 1.00 94.81 258 TRP A CA 1
ATOM 2145 C C . TRP A 1 258 ? 30.300 4.098 -26.070 1.00 94.81 258 TRP A C 1
ATOM 2147 O O . TRP A 1 258 ? 31.336 3.908 -25.446 1.00 94.81 258 TRP A O 1
ATOM 2157 N N . THR A 1 259 ? 29.275 3.265 -25.972 1.00 93.31 259 THR A N 1
ATOM 2158 C CA . THR A 1 259 ? 29.252 2.082 -25.105 1.00 93.31 259 THR A CA 1
ATOM 2159 C C . THR A 1 259 ? 29.409 0.813 -25.931 1.00 93.31 259 THR A C 1
ATOM 2161 O O . THR A 1 259 ? 29.026 0.769 -27.101 1.00 93.31 259 THR A O 1
ATOM 2164 N N . LYS A 1 260 ? 29.840 -0.286 -25.304 1.00 88.62 260 LYS A N 1
ATOM 2165 C CA . LYS A 1 260 ? 29.932 -1.618 -25.936 1.00 88.62 260 LYS A CA 1
ATOM 2166 C C . LYS A 1 260 ? 28.645 -2.075 -26.637 1.00 88.62 260 LYS A C 1
ATOM 2168 O O . LYS A 1 260 ? 28.679 -2.856 -27.585 1.00 88.62 260 LYS A O 1
ATOM 2173 N N . SER A 1 261 ? 27.487 -1.630 -26.149 1.00 87.81 261 SER A N 1
ATOM 2174 C CA . SER A 1 261 ? 26.178 -1.971 -26.723 1.00 87.81 261 SER A CA 1
ATOM 2175 C C . SER A 1 261 ? 25.760 -1.064 -27.892 1.00 87.81 261 SER A C 1
ATOM 2177 O O . SER A 1 261 ? 24.671 -1.253 -28.442 1.00 87.81 261 SER A O 1
ATOM 2179 N N . GLY A 1 262 ? 26.593 -0.086 -28.261 1.00 87.75 262 GLY A N 1
ATOM 2180 C CA . GLY A 1 262 ? 26.372 0.884 -29.335 1.00 87.75 262 GLY A CA 1
ATOM 2181 C C . GLY A 1 262 ? 25.409 2.011 -28.974 1.00 87.75 262 GLY A C 1
ATOM 2182 O O . GLY A 1 262 ? 24.822 2.616 -29.865 1.00 87.75 262 GLY A O 1
ATOM 2183 N N . ALA A 1 263 ? 25.175 2.259 -27.685 1.00 92.38 263 ALA A N 1
ATOM 2184 C CA . ALA A 1 263 ? 24.542 3.492 -27.218 1.00 92.38 263 ALA A CA 1
ATOM 2185 C C . ALA A 1 263 ? 25.599 4.534 -26.851 1.00 92.38 263 ALA A C 1
ATOM 2187 O O . ALA A 1 263 ? 26.787 4.215 -26.847 1.00 92.38 263 ALA A O 1
ATOM 2188 N N . ALA A 1 264 ? 25.150 5.718 -26.451 1.00 92.38 264 ALA A N 1
ATOM 2189 C CA . ALA A 1 264 ? 26.010 6.762 -25.927 1.00 92.38 264 ALA A CA 1
ATOM 2190 C C . ALA A 1 264 ? 25.606 7.175 -24.508 1.00 92.38 264 ALA A C 1
ATOM 2192 O O . ALA A 1 264 ? 24.445 7.042 -24.108 1.00 92.38 264 ALA A O 1
ATOM 2193 N N . VAL A 1 265 ? 26.571 7.667 -23.742 1.00 92.25 265 VAL A N 1
ATOM 2194 C CA . VAL A 1 265 ? 26.386 8.110 -22.360 1.00 92.25 265 VAL A CA 1
ATOM 2195 C C . VAL A 1 265 ? 27.282 9.305 -22.078 1.00 92.25 265 VAL A C 1
ATOM 2197 O O . VAL A 1 265 ? 28.429 9.323 -22.501 1.00 92.25 265 VAL A O 1
ATOM 2200 N N . ASN A 1 266 ? 26.768 10.285 -21.342 1.00 92.62 266 ASN A N 1
ATOM 2201 C CA . ASN A 1 266 ? 27.574 11.369 -20.794 1.00 92.62 266 ASN A CA 1
ATOM 2202 C C . ASN A 1 266 ? 27.808 11.075 -19.292 1.00 92.62 266 ASN A C 1
ATOM 2204 O O . ASN A 1 266 ? 26.833 11.071 -18.525 1.00 92.62 266 ASN A O 1
ATOM 2208 N N . PRO A 1 267 ? 29.051 10.769 -18.862 1.00 91.19 267 PRO A N 1
ATOM 2209 C CA . PRO A 1 267 ? 29.355 10.418 -17.473 1.00 91.19 267 PRO A CA 1
ATOM 2210 C C . PRO A 1 267 ? 29.015 11.515 -16.457 1.00 91.19 267 PRO A C 1
ATOM 2212 O O . PRO A 1 267 ? 28.598 11.201 -15.341 1.00 91.19 267 PRO A O 1
ATOM 2215 N N . GLU A 1 268 ? 29.143 12.792 -16.830 1.00 90.31 268 GLU A N 1
ATOM 2216 C CA . GLU A 1 268 ? 28.821 13.917 -15.945 1.00 90.31 268 GLU A CA 1
ATOM 2217 C C . GLU A 1 268 ? 27.319 14.001 -15.679 1.00 90.31 268 GLU A C 1
ATOM 2219 O O . GLU A 1 268 ? 26.890 14.096 -14.525 1.00 90.31 268 GLU A O 1
ATOM 2224 N N . ILE A 1 269 ? 26.508 13.891 -16.737 1.00 89.94 269 ILE A N 1
ATOM 2225 C CA . ILE A 1 269 ? 25.045 13.850 -16.626 1.00 89.94 269 ILE A CA 1
ATOM 2226 C C . ILE A 1 269 ? 24.617 12.628 -15.806 1.00 89.94 269 ILE A C 1
ATOM 2228 O O . ILE A 1 269 ? 23.760 12.736 -14.929 1.00 89.94 269 ILE A O 1
ATOM 2232 N N . TRP A 1 270 ? 25.230 11.465 -16.043 1.00 89.88 270 TRP A N 1
ATOM 2233 C CA . TRP A 1 270 ? 24.925 10.261 -15.272 1.00 89.88 270 TRP A CA 1
ATOM 2234 C C . TRP A 1 270 ? 25.238 10.424 -13.781 1.00 89.88 270 TRP A C 1
ATOM 2236 O O . TRP A 1 270 ? 24.437 10.010 -12.942 1.00 89.88 270 TRP A O 1
ATOM 2246 N N . LYS A 1 271 ? 26.365 11.055 -13.433 1.00 90.69 271 LYS A N 1
ATOM 2247 C CA . LYS A 1 271 ? 26.723 11.319 -12.035 1.00 90.69 271 LYS A CA 1
ATOM 2248 C C . LYS A 1 271 ? 25.683 12.213 -11.358 1.00 90.69 271 LYS A C 1
ATOM 2250 O O . LYS A 1 271 ? 25.173 11.841 -10.305 1.00 90.69 271 LYS A O 1
ATOM 2255 N N . LYS A 1 272 ? 25.274 13.307 -12.013 1.00 90.69 272 LYS A N 1
ATOM 2256 C CA . LYS A 1 272 ? 24.190 14.178 -11.521 1.00 90.69 272 LYS A CA 1
ATOM 2257 C C . LYS A 1 272 ? 22.880 13.407 -11.318 1.00 90.69 272 LYS A C 1
ATOM 2259 O O . LYS A 1 272 ? 22.204 13.601 -10.312 1.00 90.69 272 LYS A O 1
ATOM 2264 N N . GLN A 1 273 ? 22.538 12.494 -12.233 1.00 90.31 273 GLN A N 1
ATOM 2265 C CA . GLN A 1 273 ? 21.359 11.629 -12.086 1.00 90.31 273 GLN A CA 1
ATOM 2266 C C . GLN A 1 273 ? 21.459 10.722 -10.850 1.00 90.31 273 GLN A C 1
ATOM 2268 O O . GLN A 1 273 ? 20.457 10.528 -10.163 1.00 90.31 273 GLN A O 1
ATOM 2273 N N . GLN A 1 274 ? 22.634 10.151 -10.559 1.00 89.12 274 GLN A N 1
ATOM 2274 C CA . GLN A 1 274 ? 22.824 9.317 -9.367 1.00 89.12 274 GLN A CA 1
ATOM 2275 C C . GLN A 1 274 ? 22.745 10.130 -8.074 1.00 89.12 274 GLN A C 1
ATOM 2277 O O . GLN A 1 274 ? 22.071 9.697 -7.140 1.00 89.12 274 GLN A O 1
ATOM 2282 N N . ASP A 1 275 ? 23.367 11.308 -8.039 1.00 91.12 275 ASP A N 1
ATOM 2283 C CA . ASP A 1 275 ? 23.328 12.202 -6.879 1.00 91.12 275 ASP A CA 1
ATOM 2284 C C . ASP A 1 275 ? 21.884 12.637 -6.567 1.00 91.12 275 ASP A C 1
ATOM 2286 O O . ASP A 1 275 ? 21.463 12.630 -5.409 1.00 91.12 275 ASP A O 1
ATOM 2290 N N . GLU A 1 276 ? 21.083 12.922 -7.601 1.00 90.50 276 GLU A N 1
ATOM 2291 C CA . GLU A 1 276 ? 19.654 13.215 -7.459 1.00 90.50 276 GLU A CA 1
ATOM 2292 C C . GLU A 1 276 ? 18.872 12.031 -6.877 1.00 90.50 276 GLU A C 1
ATOM 2294 O O . GLU A 1 276 ? 18.082 12.187 -5.943 1.00 90.50 276 GLU A O 1
ATOM 2299 N N . ILE A 1 277 ? 19.090 10.827 -7.415 1.00 90.06 277 ILE A N 1
ATOM 2300 C CA . ILE A 1 277 ? 18.432 9.608 -6.929 1.00 90.06 277 ILE A CA 1
ATOM 2301 C C . ILE A 1 277 ? 18.771 9.374 -5.455 1.00 90.06 277 ILE A C 1
ATOM 2303 O O . ILE A 1 277 ? 17.887 9.020 -4.671 1.00 90.06 277 ILE A O 1
ATOM 2307 N N . GLU A 1 278 ? 20.030 9.568 -5.069 1.00 92.94 278 GLU A N 1
ATOM 2308 C CA . GLU A 1 278 ? 20.461 9.391 -3.688 1.00 92.94 278 GLU A CA 1
ATOM 2309 C C . GLU A 1 278 ? 19.861 10.460 -2.771 1.00 92.94 278 GLU A C 1
ATOM 2311 O O . GLU A 1 278 ? 19.325 10.127 -1.714 1.00 92.94 278 GLU A O 1
ATOM 2316 N N . ARG A 1 279 ? 19.816 11.725 -3.204 1.00 94.12 279 ARG A N 1
ATOM 2317 C CA . ARG A 1 279 ? 19.130 12.800 -2.472 1.00 94.12 279 ARG A CA 1
ATOM 2318 C C . ARG A 1 279 ? 17.668 12.454 -2.193 1.00 94.12 279 ARG A C 1
ATOM 2320 O O . ARG A 1 279 ? 17.225 12.553 -1.048 1.00 94.12 279 ARG A O 1
ATOM 2327 N N . LEU A 1 280 ? 16.937 11.999 -3.212 1.00 92.19 280 LEU A N 1
ATOM 2328 C CA . LEU A 1 280 ? 15.532 11.601 -3.083 1.00 92.19 280 LEU A CA 1
ATOM 2329 C C . LEU A 1 280 ? 15.354 10.406 -2.136 1.00 92.19 280 LEU A C 1
ATOM 2331 O O . LEU A 1 280 ? 14.390 10.363 -1.370 1.00 92.19 280 LEU A O 1
ATOM 2335 N N . ARG A 1 281 ? 16.282 9.440 -2.142 1.00 94.19 281 ARG A N 1
ATOM 2336 C CA . ARG A 1 281 ? 16.272 8.323 -1.181 1.00 94.19 281 ARG A CA 1
ATOM 2337 C C . ARG A 1 281 ? 16.463 8.811 0.249 1.00 94.19 281 ARG A C 1
ATOM 2339 O O . ARG A 1 281 ? 15.708 8.402 1.128 1.00 94.19 281 ARG A O 1
ATOM 2346 N N . GLN A 1 282 ? 17.424 9.702 0.481 1.00 95.56 282 GLN A N 1
ATOM 2347 C CA . GLN A 1 282 ? 17.672 10.273 1.805 1.00 95.56 282 GLN A CA 1
ATOM 2348 C C . GLN A 1 282 ? 16.471 11.082 2.310 1.00 95.56 282 GLN A C 1
ATOM 2350 O O . GLN A 1 282 ? 16.103 10.991 3.481 1.00 95.56 282 GLN A O 1
ATOM 2355 N N . GLU A 1 283 ? 15.810 11.838 1.435 1.00 95.44 283 GLU A N 1
ATOM 2356 C CA . GLU A 1 283 ? 14.579 12.555 1.770 1.00 95.44 283 GLU A CA 1
ATOM 2357 C C . GLU A 1 283 ? 13.434 11.599 2.135 1.00 95.44 283 GLU A C 1
ATOM 2359 O O . GLU A 1 283 ? 12.778 11.783 3.162 1.00 95.44 283 GLU A O 1
ATOM 2364 N N . GLN A 1 284 ? 13.242 10.522 1.366 1.00 94.75 284 GLN A N 1
ATOM 2365 C CA . GLN A 1 284 ? 12.250 9.497 1.700 1.00 94.75 284 GLN A CA 1
ATOM 2366 C C . GLN A 1 284 ? 12.527 8.834 3.051 1.00 94.75 284 GLN A C 1
ATOM 2368 O O . GLN A 1 284 ? 11.589 8.625 3.821 1.00 94.75 284 GLN A O 1
ATOM 2373 N N . LEU A 1 285 ? 13.790 8.537 3.370 1.00 96.12 285 LEU A N 1
ATOM 2374 C CA . LEU A 1 285 ? 14.168 7.984 4.673 1.00 96.12 285 LEU A CA 1
ATOM 2375 C C . LEU A 1 285 ? 13.845 8.956 5.816 1.00 96.12 285 LEU A C 1
ATOM 2377 O O . LEU A 1 285 ? 13.289 8.538 6.831 1.00 96.12 285 LEU A O 1
ATOM 2381 N N . LYS A 1 286 ? 14.101 10.260 5.639 1.00 97.00 286 LYS A N 1
ATOM 2382 C CA . LYS A 1 286 ? 13.724 11.289 6.625 1.00 97.00 286 LYS A CA 1
ATOM 2383 C C . LYS A 1 286 ? 12.213 11.343 6.843 1.00 97.00 286 LYS A C 1
ATOM 2385 O O . LYS A 1 286 ? 11.769 11.398 7.987 1.00 97.00 286 LYS A O 1
ATOM 2390 N N . ILE A 1 287 ? 11.421 11.284 5.772 1.00 95.38 287 ILE A N 1
ATOM 2391 C CA . ILE A 1 287 ? 9.952 11.261 5.856 1.00 95.38 287 ILE A CA 1
ATOM 2392 C C . ILE A 1 287 ? 9.469 9.995 6.577 1.00 95.38 287 ILE A C 1
ATOM 2394 O O . ILE A 1 287 ? 8.584 10.064 7.431 1.00 95.38 287 ILE A O 1
ATOM 2398 N N . GLN A 1 288 ? 10.047 8.833 6.263 1.00 94.81 288 GLN A N 1
ATOM 2399 C CA . GLN A 1 288 ? 9.713 7.575 6.935 1.00 94.81 288 GLN A CA 1
ATOM 2400 C C . GLN A 1 288 ? 10.015 7.639 8.435 1.00 94.81 288 GLN A C 1
ATOM 2402 O O . GLN A 1 288 ? 9.168 7.257 9.243 1.00 94.81 288 GLN A O 1
ATOM 2407 N N . GLU A 1 289 ? 11.170 8.182 8.812 1.00 95.75 289 GLU A N 1
ATOM 2408 C CA . GLU A 1 289 ? 11.560 8.334 10.212 1.00 95.75 289 GLU A CA 1
ATOM 2409 C C . GLU A 1 289 ? 10.659 9.330 10.957 1.00 95.75 289 GLU A C 1
ATOM 2411 O O . GLU A 1 289 ? 10.175 9.037 12.051 1.00 95.75 289 GLU A O 1
ATOM 2416 N N . GLN A 1 290 ? 10.329 10.469 10.340 1.00 95.69 290 GLN A N 1
ATOM 2417 C CA . GLN A 1 290 ? 9.371 11.427 10.902 1.00 95.69 290 GLN A CA 1
ATOM 2418 C C . GLN A 1 290 ? 7.994 10.791 11.131 1.00 95.69 290 GLN A C 1
ATOM 2420 O O . GLN A 1 290 ? 7.392 10.973 12.192 1.00 95.69 290 GLN A O 1
ATOM 2425 N N . ASN A 1 291 ? 7.510 9.996 10.175 1.00 95.88 291 ASN A N 1
ATOM 2426 C CA . ASN A 1 291 ? 6.247 9.275 10.307 1.00 95.88 291 ASN A CA 1
ATOM 2427 C C . ASN A 1 291 ? 6.292 8.228 11.427 1.00 95.88 291 ASN A C 1
ATOM 2429 O O . ASN A 1 291 ? 5.315 8.095 12.171 1.00 95.88 291 ASN A O 1
ATOM 2433 N N . ARG A 1 292 ? 7.421 7.525 11.588 1.00 96.56 292 ARG A N 1
ATOM 2434 C CA . ARG A 1 292 ? 7.645 6.563 12.677 1.00 96.56 292 ARG A CA 1
ATOM 2435 C C . ARG A 1 292 ? 7.583 7.251 14.040 1.00 96.56 292 ARG A C 1
ATOM 2437 O O . ARG A 1 292 ? 6.844 6.800 14.913 1.00 96.56 292 ARG A O 1
ATOM 2444 N N . ILE A 1 293 ? 8.286 8.373 14.202 1.00 96.81 293 ILE A N 1
ATOM 2445 C CA . ILE A 1 293 ? 8.274 9.174 15.436 1.00 96.81 293 ILE A CA 1
ATOM 2446 C C . ILE A 1 293 ? 6.861 9.700 15.724 1.00 96.81 293 ILE A C 1
ATOM 2448 O O . ILE A 1 293 ? 6.370 9.583 16.846 1.00 96.81 293 ILE A O 1
ATOM 2452 N N . ALA A 1 294 ? 6.166 10.235 14.717 1.00 96.44 294 ALA A N 1
ATOM 2453 C CA . ALA A 1 294 ? 4.798 10.725 14.873 1.00 96.44 294 ALA A CA 1
ATOM 2454 C C . ALA A 1 294 ? 3.819 9.606 15.270 1.00 96.44 294 ALA A C 1
ATOM 2456 O O . ALA A 1 294 ? 2.921 9.819 16.083 1.00 96.44 294 ALA A O 1
ATOM 2457 N N . GLN A 1 295 ? 3.992 8.398 14.728 1.00 96.75 295 GLN A N 1
ATOM 2458 C CA . GLN A 1 295 ? 3.196 7.237 15.116 1.00 96.75 295 GLN A CA 1
ATOM 2459 C C . GLN A 1 295 ? 3.453 6.828 16.569 1.00 96.75 295 GLN A C 1
ATOM 2461 O O . GLN A 1 295 ? 2.489 6.559 17.283 1.00 96.75 295 GLN A O 1
ATOM 2466 N N . GLN A 1 296 ? 4.713 6.816 17.011 1.00 96.81 296 GLN A N 1
ATOM 2467 C CA . GLN A 1 296 ? 5.065 6.516 18.401 1.00 96.81 296 GLN A CA 1
ATOM 2468 C C . GLN A 1 296 ? 4.450 7.534 19.368 1.00 96.81 296 GLN A C 1
ATOM 2470 O O . GLN A 1 296 ? 3.808 7.131 20.334 1.00 96.81 296 GLN A O 1
ATOM 2475 N N . LYS A 1 297 ? 4.532 8.834 19.052 1.00 97.50 297 LYS A N 1
ATOM 2476 C CA . LYS A 1 297 ? 3.885 9.891 19.848 1.00 97.50 297 LYS A CA 1
ATOM 2477 C C . LYS A 1 297 ? 2.373 9.696 19.956 1.00 97.50 297 LYS A C 1
ATOM 2479 O O . LYS A 1 297 ? 1.844 9.689 21.059 1.00 97.50 297 LYS A O 1
ATOM 2484 N N . ARG A 1 298 ? 1.682 9.422 18.840 1.00 95.88 298 ARG A N 1
ATOM 2485 C CA . ARG A 1 298 ? 0.231 9.139 18.855 1.00 95.88 298 ARG A CA 1
ATOM 2486 C C . ARG A 1 298 ? -0.131 7.914 19.698 1.00 95.88 298 ARG A C 1
ATOM 2488 O O . ARG A 1 298 ? -1.175 7.900 20.342 1.00 95.88 298 ARG A O 1
ATOM 2495 N N . GLN A 1 299 ? 0.696 6.868 19.672 1.00 96.19 299 GLN A N 1
ATOM 2496 C CA . GLN A 1 299 ? 0.475 5.670 20.486 1.00 96.19 299 GLN A CA 1
ATOM 2497 C C . GLN A 1 299 ? 0.656 5.959 21.979 1.00 96.19 299 GLN A C 1
ATOM 2499 O O . GLN A 1 299 ? -0.133 5.477 22.791 1.00 96.19 299 GLN A O 1
ATOM 2504 N N . GLU A 1 300 ? 1.661 6.754 22.337 1.00 96.50 300 GLU A N 1
ATOM 2505 C CA . GLU A 1 300 ? 1.907 7.169 23.715 1.00 96.50 300 GLU A CA 1
ATOM 2506 C C . GLU A 1 300 ? 0.809 8.097 24.248 1.00 96.50 300 GLU A C 1
ATOM 2508 O O . GLU A 1 300 ? 0.274 7.842 25.325 1.00 96.50 300 GLU A O 1
ATOM 2513 N N . GLU A 1 301 ? 0.388 9.095 23.467 1.00 97.00 301 GLU A N 1
ATOM 2514 C CA . GLU A 1 301 ? -0.744 9.972 23.796 1.00 97.00 301 GLU A CA 1
ATOM 2515 C C . GLU A 1 301 ? -2.033 9.166 24.015 1.00 97.00 301 GLU A C 1
ATOM 2517 O O . GLU A 1 301 ? -2.730 9.357 25.011 1.00 97.00 301 GLU A O 1
ATOM 2522 N N . ALA A 1 302 ? -2.322 8.194 23.142 1.00 96.75 302 ALA A N 1
ATOM 2523 C CA . ALA A 1 302 ? -3.478 7.314 23.301 1.00 96.75 302 ALA A CA 1
ATOM 2524 C C . ALA A 1 302 ? -3.372 6.413 24.545 1.00 96.75 302 ALA A C 1
ATOM 2526 O O . ALA A 1 302 ? -4.387 6.121 25.180 1.00 96.75 302 ALA A O 1
ATOM 2527 N N . ARG A 1 303 ? -2.162 5.963 24.910 1.00 97.00 303 ARG A N 1
ATOM 2528 C CA . ARG A 1 303 ? -1.925 5.191 26.140 1.00 97.00 303 ARG A CA 1
ATOM 2529 C C . ARG A 1 303 ? -2.211 6.044 27.374 1.00 97.00 303 ARG A C 1
ATOM 2531 O O . ARG A 1 303 ? -2.957 5.594 28.238 1.00 97.00 303 ARG A O 1
ATOM 2538 N N . LEU A 1 304 ? -1.679 7.266 27.420 1.00 97.25 304 LEU A N 1
ATOM 2539 C CA . LEU A 1 304 ? -1.901 8.212 28.518 1.00 97.25 304 LEU A CA 1
ATOM 2540 C C . LEU A 1 304 ? -3.385 8.573 28.657 1.00 97.25 304 LEU A C 1
ATOM 2542 O O . LEU A 1 304 ? -3.926 8.548 29.759 1.00 97.25 304 LEU A O 1
ATOM 2546 N N . GLN A 1 305 ? -4.076 8.816 27.540 1.00 97.00 305 GLN A N 1
ATOM 2547 C CA . GLN A 1 305 ? -5.509 9.105 27.551 1.00 97.00 305 GLN A CA 1
ATOM 2548 C C . GLN A 1 305 ? -6.334 7.928 28.093 1.00 97.00 305 GLN A C 1
ATOM 2550 O O . GLN A 1 305 ? -7.267 8.131 28.867 1.00 97.00 305 GLN A O 1
ATOM 2555 N N . ARG A 1 306 ? -5.992 6.689 27.714 1.00 95.81 306 ARG A N 1
ATOM 2556 C CA . ARG A 1 306 ? -6.651 5.487 28.249 1.00 95.81 306 ARG A CA 1
ATOM 2557 C C . ARG A 1 306 ? -6.398 5.319 29.740 1.00 95.81 306 ARG A C 1
ATOM 2559 O O . ARG A 1 306 ? -7.332 5.010 30.468 1.00 95.81 306 ARG A O 1
ATOM 2566 N N . GLU A 1 307 ? -5.167 5.535 30.193 1.00 96.56 307 GLU A N 1
ATOM 2567 C CA . GLU A 1 307 ? -4.831 5.468 31.617 1.00 96.56 307 GLU A CA 1
ATOM 2568 C C . GLU A 1 307 ? -5.640 6.490 32.427 1.00 96.56 307 GLU A C 1
ATOM 2570 O O . GLU A 1 307 ? -6.200 6.151 33.468 1.00 96.56 307 GLU A O 1
ATOM 2575 N N . GLN A 1 308 ? -5.780 7.715 31.914 1.00 96.94 308 GLN A N 1
ATOM 2576 C CA . GLN A 1 308 ? -6.611 8.738 32.540 1.00 96.94 308 GLN A CA 1
ATOM 2577 C C . GLN A 1 308 ? -8.093 8.332 32.584 1.00 96.94 308 GLN A C 1
ATOM 2579 O O . GLN A 1 308 ? -8.724 8.446 33.631 1.00 96.94 308 GLN A O 1
ATOM 2584 N N . GLN A 1 309 ? -8.637 7.787 31.491 1.00 96.56 309 GLN A N 1
ATOM 2585 C CA . GLN A 1 309 ? -10.022 7.301 31.458 1.00 96.56 309 GLN A CA 1
ATOM 2586 C C . GLN A 1 309 ? -10.273 6.161 32.450 1.00 96.56 309 GLN A C 1
ATOM 2588 O O . GLN A 1 309 ? -11.340 6.115 33.060 1.00 96.56 309 GLN A O 1
ATOM 2593 N N . VAL A 1 310 ? -9.310 5.249 32.627 1.00 97.12 310 VAL A N 1
ATOM 2594 C CA . VAL A 1 310 ? -9.415 4.175 33.625 1.00 97.12 310 VAL A CA 1
ATOM 2595 C C . VAL A 1 310 ? -9.425 4.758 35.035 1.00 97.12 310 VAL A C 1
ATOM 2597 O O . VAL A 1 310 ? -10.318 4.410 35.802 1.00 97.12 310 VAL A O 1
ATOM 2600 N N . LYS A 1 311 ? -8.520 5.694 35.356 1.00 97.12 311 LYS A N 1
ATOM 2601 C CA . LYS A 1 311 ? -8.494 6.365 36.669 1.00 97.12 311 LYS A CA 1
ATOM 2602 C C . LYS A 1 311 ? -9.810 7.089 36.967 1.00 97.12 311 LYS A C 1
ATOM 2604 O O . LYS A 1 311 ? -10.387 6.898 38.034 1.00 97.12 311 LYS A O 1
ATOM 2609 N N . GLU A 1 312 ? -10.335 7.848 36.006 1.00 96.81 312 GLU A N 1
ATOM 2610 C CA . GLU A 1 312 ? -11.628 8.534 36.143 1.00 96.81 312 GLU A CA 1
ATOM 2611 C C . GLU A 1 312 ? -12.801 7.547 36.304 1.00 96.81 312 GLU A C 1
ATOM 2613 O O . GLU A 1 312 ? -13.754 7.813 37.040 1.00 96.81 312 GLU A O 1
ATOM 2618 N N . ALA A 1 313 ? -12.760 6.397 35.623 1.00 96.50 313 ALA A N 1
ATOM 2619 C CA . ALA A 1 313 ? -13.783 5.362 35.752 1.00 96.50 313 ALA A CA 1
ATOM 2620 C C . ALA A 1 313 ? -13.716 4.642 37.109 1.00 96.50 313 ALA A C 1
ATOM 2622 O O . ALA A 1 313 ? -14.759 4.374 37.706 1.00 96.50 313 ALA A O 1
ATOM 2623 N N . GLU A 1 314 ? -12.517 4.342 37.609 1.00 96.75 314 GLU A N 1
ATOM 2624 C CA . GLU A 1 314 ? -12.307 3.757 38.936 1.00 96.75 314 GLU A CA 1
ATOM 2625 C C . GLU A 1 314 ? -12.780 4.698 40.044 1.00 96.75 314 GLU A C 1
ATOM 2627 O O . GLU A 1 314 ? -13.503 4.264 40.941 1.00 96.75 314 GLU A O 1
ATOM 2632 N N . GLU A 1 315 ? -12.472 5.993 39.942 1.00 96.81 315 GLU A N 1
ATOM 2633 C CA . GLU A 1 315 ? -12.946 6.999 40.892 1.00 96.81 315 GLU A CA 1
ATOM 2634 C C . GLU A 1 315 ? -14.477 7.088 40.905 1.00 96.81 315 GLU A C 1
ATOM 2636 O O . GLU A 1 315 ? -15.092 7.049 41.971 1.00 96.81 315 GLU A O 1
ATOM 2641 N N . LYS A 1 316 ? -15.121 7.102 39.730 1.00 96.88 316 LYS A N 1
ATOM 2642 C CA . LYS A 1 316 ? -16.590 7.067 39.634 1.00 96.88 316 LYS A CA 1
ATOM 2643 C C . LYS A 1 316 ? -17.187 5.808 40.257 1.00 96.88 316 LYS A C 1
ATOM 2645 O O . LYS A 1 316 ? -18.199 5.895 40.947 1.00 96.88 316 LYS A O 1
ATOM 2650 N N . ARG A 1 317 ? -16.576 4.638 40.035 1.00 96.38 317 ARG A N 1
ATOM 2651 C CA . ARG A 1 317 ? -17.029 3.377 40.648 1.00 96.38 317 ARG A CA 1
ATOM 2652 C C . ARG A 1 317 ? -16.895 3.414 42.166 1.00 96.38 317 ARG A C 1
ATOM 2654 O O . ARG A 1 317 ? -17.798 2.942 42.848 1.00 96.38 317 ARG A O 1
ATOM 2661 N N . ARG A 1 318 ? -15.815 3.998 42.684 1.00 96.81 318 ARG A N 1
ATOM 2662 C CA . ARG A 1 318 ? -15.615 4.178 44.123 1.00 96.81 318 ARG A CA 1
ATOM 2663 C C . ARG A 1 318 ? -16.659 5.123 44.723 1.00 96.81 318 ARG A C 1
ATOM 2665 O O . ARG A 1 318 ? -17.292 4.765 45.707 1.00 96.81 318 ARG A O 1
ATOM 2672 N N . GLN A 1 319 ? -16.902 6.277 44.102 1.00 96.25 319 GLN A N 1
ATOM 2673 C CA . GLN A 1 319 ? -17.929 7.227 44.554 1.00 96.25 319 GLN A CA 1
ATOM 2674 C C . GLN A 1 319 ? -19.335 6.608 44.540 1.00 96.25 319 GLN A C 1
ATOM 2676 O O . GLN A 1 319 ? -20.134 6.851 45.442 1.00 96.25 319 GLN A O 1
ATOM 2681 N N . GLU A 1 320 ? -19.637 5.785 43.534 1.00 95.31 320 GLU A N 1
ATOM 2682 C CA . GLU A 1 320 ? -20.890 5.033 43.459 1.00 95.31 320 GLU A CA 1
ATOM 2683 C C . GLU A 1 320 ? -21.013 4.011 44.596 1.00 95.31 320 GLU A C 1
ATOM 2685 O O . GLU A 1 320 ? -22.062 3.932 45.229 1.00 95.31 320 GLU A O 1
ATOM 2690 N N . GLN A 1 321 ? -19.946 3.257 44.884 1.00 95.75 321 GLN A N 1
ATOM 2691 C CA . GLN A 1 321 ? -19.915 2.309 46.001 1.00 95.75 321 GLN A CA 1
ATOM 2692 C C . GLN A 1 321 ? -20.118 3.014 47.344 1.00 95.75 321 GLN A C 1
ATOM 2694 O O . GLN A 1 321 ? -20.979 2.599 48.114 1.00 95.75 321 GLN A O 1
ATOM 2699 N N . GLU A 1 322 ? -19.407 4.118 47.587 1.00 96.06 322 GLU A N 1
ATOM 2700 C CA . GLU A 1 322 ? -19.561 4.931 48.801 1.00 96.06 322 GLU A CA 1
ATOM 2701 C C . GLU A 1 322 ? -20.988 5.495 48.926 1.00 96.06 322 GLU A C 1
ATOM 2703 O O . GLU A 1 322 ? -21.550 5.549 50.019 1.00 96.06 322 GLU A O 1
ATOM 2708 N N . ARG A 1 323 ? -21.621 5.890 47.810 1.00 95.56 323 ARG A N 1
ATOM 2709 C CA . ARG A 1 323 ? -23.026 6.328 47.806 1.00 95.56 323 ARG A CA 1
ATOM 2710 C C . ARG A 1 323 ? -23.979 5.187 48.161 1.00 95.56 323 ARG A C 1
ATOM 2712 O O . ARG A 1 323 ? -24.865 5.392 48.983 1.00 95.56 323 ARG A O 1
ATOM 2719 N N . GLN A 1 324 ? -23.806 4.014 47.552 1.00 95.19 324 GLN A N 1
ATOM 2720 C CA . GLN A 1 324 ? -24.641 2.840 47.826 1.00 95.19 324 GLN A CA 1
ATOM 2721 C C . GLN A 1 324 ? -24.489 2.360 49.271 1.00 95.19 324 GLN A C 1
ATOM 2723 O O . GLN A 1 324 ? -25.466 1.937 49.881 1.00 95.19 324 GLN A O 1
ATOM 2728 N N . GLU A 1 325 ? -23.281 2.428 49.826 1.00 95.56 325 GLU A N 1
ATOM 2729 C CA . GLU A 1 325 ? -23.023 2.103 51.227 1.00 95.56 325 GLU A CA 1
ATOM 2730 C C . GLU A 1 325 ? -23.706 3.097 52.170 1.00 95.56 325 GLU A C 1
ATOM 2732 O O . GLU A 1 325 ? -24.397 2.666 53.090 1.00 95.56 325 GLU A O 1
ATOM 2737 N N . ARG A 1 326 ? -23.614 4.408 51.898 1.00 95.12 326 ARG A N 1
ATOM 2738 C CA . ARG A 1 326 ? -24.357 5.424 52.661 1.00 95.12 326 ARG A CA 1
ATOM 2739 C C . ARG A 1 326 ? -25.865 5.190 52.622 1.00 95.12 326 ARG A C 1
ATOM 2741 O O . ARG A 1 326 ? -26.488 5.168 53.674 1.00 95.12 326 ARG A O 1
ATOM 2748 N N . GLU A 1 327 ? -26.435 4.935 51.446 1.00 94.62 327 GLU A N 1
ATOM 2749 C CA . GLU A 1 327 ? -27.872 4.653 51.309 1.00 94.62 327 GLU A CA 1
ATOM 2750 C C . GLU A 1 327 ? -28.283 3.378 52.070 1.00 94.62 327 GLU A C 1
ATOM 2752 O O . GLU A 1 327 ? -29.353 3.322 52.674 1.00 94.62 327 GLU A O 1
ATOM 2757 N N . ARG A 1 328 ? -27.435 2.338 52.073 1.00 94.00 328 ARG A N 1
ATOM 2758 C CA . ARG A 1 328 ? -27.672 1.119 52.864 1.00 94.00 328 ARG A CA 1
ATOM 2759 C C . ARG A 1 328 ? -27.637 1.398 54.361 1.00 94.00 328 ARG A C 1
ATOM 2761 O O . ARG A 1 328 ? -28.516 0.912 55.064 1.00 94.00 328 ARG A O 1
ATOM 2768 N N . LEU A 1 329 ? -26.653 2.164 54.830 1.00 95.00 329 LEU A N 1
ATOM 2769 C CA . LEU A 1 329 ? -26.544 2.559 56.235 1.00 95.00 329 LEU A CA 1
ATOM 2770 C C . LEU A 1 329 ? -27.742 3.411 56.664 1.00 95.00 329 LEU A C 1
ATOM 2772 O O . LEU A 1 329 ? -28.298 3.168 57.724 1.00 95.00 329 LEU A O 1
ATOM 2776 N N . GLU A 1 330 ? -28.189 4.354 55.833 1.00 93.81 330 GLU A N 1
ATOM 2777 C CA . GLU A 1 330 ? -29.389 5.160 56.091 1.00 93.81 330 GLU A CA 1
ATOM 2778 C C . GLU A 1 330 ? -30.652 4.294 56.190 1.00 93.81 330 GLU A C 1
ATOM 2780 O O . GLU A 1 330 ? -31.434 4.464 57.123 1.00 93.81 330 GLU A O 1
ATOM 2785 N N . LYS A 1 331 ? -30.835 3.327 55.279 1.00 90.44 331 LYS A N 1
ATOM 2786 C CA . LYS A 1 331 ? -31.968 2.385 55.329 1.00 90.44 331 LYS A CA 1
ATOM 2787 C C . LYS A 1 331 ? -31.926 1.482 56.555 1.00 90.44 331 LYS A C 1
ATOM 2789 O O . LYS A 1 331 ? -32.970 1.238 57.150 1.00 90.44 331 LYS A O 1
ATOM 2794 N N . GLU A 1 332 ? -30.749 0.987 56.928 1.00 91.25 332 GLU A N 1
ATOM 2795 C CA . GLU A 1 332 ? -30.603 0.149 58.119 1.00 91.25 332 GLU A CA 1
ATOM 2796 C C . GLU A 1 332 ? -30.823 0.961 59.398 1.00 91.25 332 GLU A C 1
ATOM 2798 O O . GLU A 1 332 ? -31.553 0.513 60.275 1.00 91.25 332 GLU A O 1
ATOM 2803 N N . ASN A 1 333 ? -30.297 2.186 59.477 1.00 92.31 333 ASN A N 1
ATOM 2804 C CA . ASN A 1 333 ? -30.566 3.095 60.591 1.00 92.31 333 ASN A CA 1
ATOM 2805 C C . ASN A 1 333 ? -32.065 3.405 60.704 1.00 92.31 333 ASN A C 1
ATOM 2807 O O . ASN A 1 333 ? -32.630 3.285 61.786 1.00 92.31 333 ASN A O 1
ATOM 2811 N N . HIS A 1 334 ? -32.733 3.714 59.587 1.00 90.88 334 HIS A N 1
ATOM 2812 C CA . HIS A 1 334 ? -34.182 3.916 59.564 1.00 90.88 334 HIS A CA 1
ATOM 2813 C C . HIS A 1 334 ? -34.943 2.667 60.034 1.00 90.88 334 HIS A C 1
ATOM 2815 O O . HIS A 1 334 ? -35.867 2.768 60.838 1.00 90.88 334 HIS A O 1
ATOM 2821 N N . ARG A 1 335 ? -34.526 1.477 59.584 1.00 91.44 335 ARG A N 1
ATOM 2822 C CA . ARG A 1 335 ? -35.094 0.202 60.035 1.00 91.44 335 ARG A CA 1
ATOM 2823 C C . ARG A 1 335 ? -34.925 -0.002 61.540 1.00 91.44 335 ARG A C 1
ATOM 2825 O O . ARG A 1 335 ? -35.886 -0.401 62.192 1.00 91.44 335 ARG A O 1
ATOM 2832 N N . LEU A 1 336 ? -33.747 0.282 62.091 1.00 90.38 336 LEU A N 1
ATOM 2833 C CA . LEU A 1 336 ? -33.485 0.185 63.530 1.00 90.38 336 LEU A CA 1
ATOM 2834 C C . LEU A 1 336 ? -34.337 1.177 64.334 1.00 90.38 336 LEU A C 1
ATOM 2836 O O . LEU A 1 336 ? -34.910 0.794 65.353 1.00 90.38 336 LEU A O 1
ATOM 2840 N N . ASP A 1 337 ? -34.491 2.414 63.860 1.00 90.69 337 ASP A N 1
ATOM 2841 C CA . ASP A 1 337 ? -35.365 3.411 64.488 1.00 90.69 337 ASP A CA 1
ATOM 2842 C C . ASP A 1 337 ? -36.835 2.954 64.503 1.00 90.69 337 ASP A C 1
ATOM 2844 O O . ASP A 1 337 ? -37.509 3.055 65.531 1.00 90.69 337 ASP A O 1
ATOM 2848 N N . CYS A 1 338 ? -37.321 2.376 63.400 1.00 91.12 338 CYS A N 1
ATOM 2849 C CA . CYS A 1 338 ? -38.651 1.769 63.316 1.00 91.12 338 CYS A CA 1
ATOM 2850 C C . CYS A 1 338 ? -38.827 0.594 64.290 1.00 91.12 338 CYS A C 1
ATOM 2852 O O . CYS A 1 338 ? -39.813 0.549 65.022 1.00 91.12 338 CYS A O 1
ATOM 2854 N N . ILE A 1 339 ? -37.861 -0.332 64.354 1.00 88.38 339 ILE A N 1
ATOM 2855 C CA . ILE A 1 339 ? -37.885 -1.454 65.311 1.00 88.38 339 ILE A CA 1
ATOM 2856 C C . ILE A 1 339 ? -37.973 -0.931 66.751 1.00 88.38 339 ILE A C 1
ATOM 2858 O O . ILE A 1 339 ? -38.789 -1.418 67.534 1.00 88.38 339 ILE A O 1
ATOM 2862 N N . ASN A 1 340 ? -37.191 0.097 67.093 1.00 89.00 340 ASN A N 1
ATOM 2863 C CA . ASN A 1 340 ? -37.228 0.718 68.416 1.00 89.00 340 ASN A CA 1
ATOM 2864 C C . ASN A 1 340 ? -38.603 1.329 68.735 1.00 89.00 340 ASN A C 1
ATOM 2866 O O . ASN A 1 340 ? -39.079 1.215 69.866 1.00 89.00 340 ASN A O 1
ATOM 2870 N N . ASN A 1 341 ? -39.260 1.966 67.762 1.00 89.25 341 ASN A N 1
ATOM 2871 C CA . ASN A 1 341 ? -40.601 2.531 67.941 1.00 89.25 341 ASN A CA 1
ATOM 2872 C C . ASN A 1 341 ? -41.670 1.442 68.128 1.00 89.25 341 ASN A C 1
ATOM 2874 O O . ASN A 1 341 ? -42.478 1.534 69.054 1.00 89.25 341 ASN A O 1
ATOM 2878 N N . LEU A 1 342 ? -41.624 0.374 67.327 1.00 87.56 342 LEU A N 1
ATOM 2879 C CA . LEU A 1 342 ? -42.530 -0.772 67.457 1.00 87.56 342 LEU A CA 1
ATOM 2880 C C . LEU A 1 342 ? -42.333 -1.516 68.788 1.00 87.56 342 LEU A C 1
ATOM 2882 O O . LEU A 1 342 ? -43.309 -1.946 69.406 1.00 87.56 342 LEU A O 1
ATOM 2886 N N . SER A 1 343 ? -41.087 -1.631 69.265 1.00 86.81 343 SER A N 1
ATOM 2887 C CA . SER A 1 343 ? -40.768 -2.225 70.571 1.00 86.81 343 SER A CA 1
ATOM 2888 C C . SER A 1 343 ? -41.343 -1.393 71.721 1.00 86.81 343 SER A C 1
ATOM 2890 O O . SER A 1 343 ? -42.017 -1.939 72.593 1.00 86.81 343 SER A O 1
ATOM 2892 N N . LYS A 1 344 ? -41.232 -0.055 71.667 1.00 87.00 344 LYS A N 1
ATOM 2893 C CA . LYS A 1 344 ? -41.880 0.845 72.646 1.00 87.00 344 LYS A CA 1
ATOM 2894 C C . LYS A 1 344 ? -43.403 0.691 72.693 1.00 87.00 344 LYS A C 1
ATOM 2896 O O . LYS A 1 344 ? -43.988 0.852 73.759 1.00 87.00 344 LYS A O 1
ATOM 2901 N N . ARG A 1 345 ? -44.044 0.382 71.561 1.00 85.25 345 ARG A N 1
ATOM 2902 C CA . ARG A 1 345 ? -45.491 0.107 71.476 1.00 85.25 345 ARG A CA 1
ATOM 2903 C C . ARG A 1 345 ? -45.882 -1.298 71.948 1.00 85.25 345 ARG A C 1
ATOM 2905 O O . ARG A 1 345 ? -47.069 -1.566 72.099 1.00 85.25 345 ARG A O 1
ATOM 2912 N N . GLY A 1 346 ? -44.918 -2.193 72.173 1.00 83.19 346 GLY A N 1
ATOM 2913 C CA . GLY A 1 346 ? -45.165 -3.582 72.573 1.00 83.19 346 GLY A CA 1
ATOM 2914 C C . GLY A 1 346 ? -45.690 -4.485 71.450 1.00 83.19 346 GLY A C 1
ATOM 2915 O O . GLY A 1 346 ? -46.133 -5.599 71.722 1.00 83.19 346 GLY A O 1
ATOM 2916 N N . VAL A 1 347 ? -45.640 -4.022 70.196 1.00 85.88 347 VAL A N 1
ATOM 2917 C CA . VAL A 1 347 ? -46.081 -4.780 69.008 1.00 85.88 347 VAL A CA 1
ATOM 2918 C C . VAL A 1 347 ? -44.918 -5.459 68.280 1.00 85.88 347 VAL A C 1
ATOM 2920 O O . VAL A 1 347 ? -45.138 -6.210 67.333 1.00 85.88 347 VAL A O 1
ATOM 2923 N N . MET A 1 348 ? -43.677 -5.222 68.714 1.00 87.75 348 MET A N 1
ATOM 2924 C CA . MET A 1 348 ? -42.491 -5.919 68.220 1.00 87.75 348 MET A CA 1
ATOM 2925 C C . MET A 1 348 ? -42.296 -7.253 68.949 1.00 87.75 348 MET A C 1
ATOM 2927 O O . MET A 1 348 ? -42.305 -7.311 70.175 1.00 87.75 348 MET A O 1
ATOM 2931 N N . ILE A 1 349 ? -42.071 -8.322 68.191 1.00 83.69 349 ILE A N 1
ATOM 2932 C CA . ILE A 1 349 ? -41.819 -9.673 68.688 1.00 83.69 349 ILE A CA 1
ATOM 2933 C C . ILE A 1 349 ? -40.352 -10.007 68.427 1.00 83.69 349 ILE A C 1
ATOM 2935 O O . ILE A 1 349 ? -39.959 -10.402 67.322 1.00 83.69 349 ILE A O 1
ATOM 2939 N N . GLU A 1 350 ? -39.546 -9.843 69.470 1.00 73.44 350 GLU A N 1
ATOM 2940 C CA . GLU A 1 350 ? -38.122 -10.171 69.473 1.00 73.44 350 GLU A CA 1
ATOM 2941 C C . GLU A 1 350 ? -37.920 -11.695 69.412 1.00 73.44 350 GLU A C 1
ATOM 2943 O O . GLU A 1 350 ? -38.681 -12.471 69.994 1.00 73.44 350 GLU A O 1
ATOM 2948 N N . HIS A 1 351 ? -36.905 -12.141 68.668 1.00 70.69 351 HIS A N 1
ATOM 2949 C CA . HIS A 1 351 ? -36.504 -13.559 68.578 1.00 70.69 351 HIS A CA 1
ATOM 2950 C C . HIS A 1 351 ? -37.597 -14.542 68.100 1.00 70.69 351 HIS A C 1
ATOM 2952 O O . HIS A 1 351 ? -37.564 -15.739 68.405 1.00 70.69 351 HIS A O 1
ATOM 2958 N N . SER A 1 352 ? -38.559 -14.064 67.305 1.00 73.31 352 SER A N 1
ATOM 2959 C CA . SER A 1 352 ? -39.597 -14.911 66.710 1.00 73.31 352 SER A CA 1
ATOM 2960 C C . SER A 1 352 ? -39.026 -15.967 65.755 1.00 73.31 352 SER A C 1
ATOM 2962 O O . SER A 1 352 ? -38.185 -15.687 64.901 1.00 73.31 352 SER A O 1
ATOM 2964 N N . MET A 1 353 ? -39.567 -17.187 65.820 1.00 65.75 353 MET A N 1
ATOM 2965 C CA . MET A 1 353 ? -39.299 -18.250 64.836 1.00 65.75 353 MET A CA 1
ATOM 2966 C C . MET A 1 353 ? -39.977 -17.992 63.480 1.00 65.75 353 MET A C 1
ATOM 2968 O O . MET A 1 353 ? -39.670 -18.653 62.482 1.00 65.75 353 MET A O 1
ATOM 2972 N N . ALA A 1 354 ? -40.897 -17.026 63.411 1.00 67.19 354 ALA A N 1
ATOM 2973 C CA . ALA A 1 354 ? -41.543 -16.613 62.174 1.00 67.19 354 ALA A CA 1
ATOM 2974 C C . ALA A 1 354 ? -40.703 -15.551 61.445 1.00 67.19 354 ALA A C 1
ATOM 2976 O O . ALA A 1 354 ? -41.064 -14.382 61.385 1.00 67.19 354 ALA A O 1
ATOM 2977 N N . SER A 1 355 ? -39.572 -15.976 60.877 1.00 73.19 355 SER A N 1
ATOM 2978 C CA . SER A 1 355 ? -38.658 -15.094 60.135 1.00 73.19 355 SER A CA 1
ATOM 2979 C C . SER A 1 355 ? -39.013 -14.906 58.653 1.00 73.19 355 SER A C 1
ATOM 2981 O O . SER A 1 355 ? -38.330 -14.188 57.924 1.00 73.19 355 SER A O 1
ATOM 2983 N N . THR A 1 356 ? -40.051 -15.593 58.162 1.00 82.81 356 THR A N 1
ATOM 2984 C CA . THR A 1 356 ? -40.454 -15.564 56.750 1.00 82.81 356 THR A CA 1
ATOM 2985 C C . THR A 1 356 ? -41.976 -15.562 56.613 1.00 82.81 356 THR A C 1
ATOM 2987 O O . THR A 1 356 ? -42.672 -16.115 57.468 1.00 82.81 356 THR A O 1
ATOM 2990 N N . PRO A 1 357 ? -42.530 -15.037 55.505 1.00 81.88 357 PRO A N 1
ATOM 2991 C CA . PRO A 1 357 ? -43.971 -15.093 55.276 1.00 81.88 357 PRO A CA 1
ATOM 2992 C C . PRO A 1 357 ? -44.502 -16.533 55.296 1.00 81.88 357 PRO A C 1
ATOM 2994 O O . PRO A 1 357 ? -45.572 -16.799 55.825 1.00 81.88 357 PRO A O 1
ATOM 2997 N N . THR A 1 358 ? -43.724 -17.499 54.800 1.00 85.25 358 THR A N 1
ATOM 2998 C CA . THR A 1 358 ? -44.092 -18.923 54.778 1.00 85.25 358 THR A CA 1
ATOM 2999 C C . THR A 1 358 ? -44.239 -19.525 56.175 1.00 85.25 358 THR A C 1
ATOM 3001 O O . THR A 1 358 ? -45.128 -20.348 56.399 1.00 85.25 358 THR A O 1
ATOM 3004 N N . THR A 1 359 ? -43.375 -19.147 57.123 1.00 85.44 359 THR A N 1
ATOM 3005 C CA . THR A 1 359 ? -43.481 -19.627 58.507 1.00 85.44 359 THR A CA 1
ATOM 3006 C C . THR A 1 359 ? -44.686 -19.012 59.214 1.00 85.44 359 THR A C 1
ATOM 3008 O O . THR A 1 359 ? -45.373 -19.727 59.941 1.00 85.44 359 THR A O 1
ATOM 3011 N N . PHE A 1 360 ? -45.022 -17.755 58.909 1.00 86.31 360 PHE A N 1
ATOM 3012 C CA . PHE A 1 360 ? -46.255 -17.118 59.376 1.00 86.31 360 PHE A CA 1
ATOM 3013 C C . PHE A 1 360 ? -47.522 -17.786 58.809 1.00 86.31 360 PHE A C 1
ATOM 3015 O O . PHE A 1 360 ? -48.413 -18.158 59.570 1.00 86.31 360 PHE A O 1
ATOM 3022 N N . VAL A 1 361 ? -47.574 -18.064 57.499 1.00 85.19 361 VAL A N 1
ATOM 3023 C CA . VAL A 1 361 ? -48.678 -18.830 56.874 1.00 85.19 361 VAL A CA 1
ATOM 3024 C C . VAL A 1 361 ? -48.859 -20.181 57.565 1.00 85.19 361 VAL A C 1
ATOM 3026 O O . VAL A 1 361 ? -49.975 -20.603 57.864 1.00 85.19 361 VAL A O 1
ATOM 3029 N N . ARG A 1 362 ? -47.748 -20.889 57.804 1.00 86.19 362 ARG A N 1
ATOM 3030 C CA . ARG A 1 362 ? -47.764 -22.197 58.463 1.00 86.19 362 ARG A CA 1
ATOM 3031 C C . ARG A 1 362 ? -48.350 -22.088 59.866 1.00 86.19 362 ARG A C 1
ATOM 3033 O O . ARG A 1 362 ? -49.168 -22.925 60.222 1.00 86.19 362 ARG A O 1
ATOM 3040 N N . TYR A 1 363 ? -47.967 -21.063 60.624 1.00 86.69 363 TYR A N 1
ATOM 3041 C CA . TYR A 1 363 ? -48.534 -20.798 61.943 1.00 86.69 363 TYR A CA 1
ATOM 3042 C C . TYR A 1 363 ? -50.057 -20.620 61.881 1.00 86.69 363 TYR A C 1
ATOM 3044 O O . TYR A 1 363 ? -50.768 -21.294 62.627 1.00 86.69 363 TYR A O 1
ATOM 3052 N N . LEU A 1 364 ? -50.553 -19.777 60.968 1.00 86.81 364 LEU A N 1
ATOM 3053 C CA . LEU A 1 364 ? -51.991 -19.545 60.802 1.00 86.81 364 LEU A CA 1
ATOM 3054 C C . LEU A 1 364 ? -52.732 -20.842 60.455 1.00 86.81 364 LEU A C 1
ATOM 3056 O O . LEU A 1 364 ? -53.741 -21.163 61.069 1.00 86.81 364 LEU A O 1
ATOM 3060 N N . ASN A 1 365 ? -52.201 -21.638 59.523 1.00 86.31 365 ASN A N 1
ATOM 3061 C CA . ASN A 1 365 ? -52.826 -22.898 59.116 1.00 86.31 365 ASN A CA 1
ATOM 3062 C C . ASN A 1 365 ? -52.839 -23.955 60.225 1.00 86.31 365 ASN A C 1
ATOM 3064 O O . ASN A 1 365 ? -53.839 -24.653 60.380 1.00 86.31 365 ASN A O 1
ATOM 3068 N N . THR A 1 366 ? -51.750 -24.078 60.987 1.00 87.94 366 THR A N 1
ATOM 3069 C CA . THR A 1 366 ? -51.651 -25.061 62.074 1.00 87.94 366 THR A CA 1
ATOM 3070 C C . THR A 1 366 ? -52.563 -24.705 63.247 1.00 87.94 366 THR A C 1
ATOM 3072 O O . THR A 1 366 ? -53.153 -25.607 63.833 1.00 87.94 366 THR A O 1
ATOM 3075 N N . ASN A 1 367 ? -52.695 -23.417 63.584 1.00 84.69 367 ASN A N 1
ATOM 3076 C CA . ASN A 1 367 ? -53.436 -22.974 64.770 1.00 84.69 367 ASN A CA 1
ATOM 3077 C C . ASN A 1 367 ? -54.882 -22.553 64.487 1.00 84.69 367 ASN A C 1
ATOM 3079 O O . ASN A 1 367 ? -55.655 -22.430 65.429 1.00 84.69 367 ASN A O 1
ATOM 3083 N N . ALA A 1 368 ? -55.293 -22.384 63.228 1.00 84.50 368 ALA A N 1
ATOM 3084 C CA . ALA A 1 368 ? -56.673 -22.027 62.894 1.00 84.50 368 ALA A CA 1
ATOM 3085 C C . ALA A 1 368 ? -57.768 -22.955 63.476 1.00 84.50 368 ALA A C 1
ATOM 3087 O O . ALA A 1 368 ? -58.855 -22.452 63.739 1.00 84.50 368 ALA A O 1
ATOM 3088 N N . PRO A 1 369 ? -57.554 -24.271 63.704 1.00 83.69 369 PRO A N 1
ATOM 3089 C CA . PRO A 1 369 ? -58.553 -25.105 64.384 1.00 83.69 369 PRO A CA 1
ATOM 3090 C C . PRO A 1 369 ? -58.725 -24.791 65.879 1.00 83.69 369 PRO A C 1
ATOM 3092 O O . PRO A 1 369 ? -59.740 -25.156 66.461 1.00 83.69 369 PRO A O 1
ATOM 3095 N N . THR A 1 370 ? -57.727 -24.167 66.508 1.00 82.00 370 THR A N 1
ATOM 3096 C CA . THR A 1 370 ? -57.658 -23.930 67.962 1.00 82.00 370 THR A CA 1
ATOM 3097 C C . THR A 1 370 ? -57.729 -22.452 68.348 1.00 82.00 370 THR A C 1
ATOM 3099 O O . THR A 1 370 ? -57.961 -22.140 69.510 1.00 82.00 370 THR A O 1
ATOM 3102 N N . ASP A 1 371 ? -57.501 -21.547 67.399 1.00 84.75 371 ASP A N 1
ATOM 3103 C CA . ASP A 1 371 ? -57.374 -20.108 67.602 1.00 84.75 371 ASP A CA 1
ATOM 3104 C C . ASP A 1 371 ? -58.224 -19.357 66.571 1.00 84.75 371 ASP A C 1
ATOM 3106 O O . ASP A 1 371 ? -57.895 -19.303 65.382 1.00 84.75 371 ASP A O 1
ATOM 3110 N N . GLU A 1 372 ? -59.327 -18.778 67.044 1.00 85.88 372 GLU A N 1
ATOM 3111 C CA . GLU A 1 372 ? -60.313 -18.070 66.221 1.00 85.88 372 GLU A CA 1
ATOM 3112 C C . GLU A 1 372 ? -59.693 -16.880 65.469 1.00 85.88 372 GLU A C 1
ATOM 3114 O O . GLU A 1 372 ? -60.010 -16.646 64.302 1.00 85.88 372 GLU A O 1
ATOM 3119 N N . MET A 1 373 ? -58.728 -16.187 66.084 1.00 86.44 373 MET A N 1
ATOM 3120 C CA . MET A 1 373 ? -58.038 -15.059 65.449 1.00 86.44 373 MET A CA 1
ATOM 3121 C C . MET A 1 373 ? -57.103 -15.537 64.332 1.00 86.44 373 MET A C 1
ATOM 3123 O O . MET A 1 373 ? -57.055 -14.940 63.255 1.00 86.44 373 MET A O 1
ATOM 3127 N N . ALA A 1 374 ? -56.402 -16.660 64.525 1.00 85.00 374 ALA A N 1
ATOM 3128 C CA . ALA A 1 374 ? -55.594 -17.264 63.463 1.00 85.00 374 ALA A CA 1
ATOM 3129 C C . ALA A 1 374 ? -56.453 -17.722 62.269 1.00 85.00 374 ALA A C 1
ATOM 3131 O O . ALA A 1 374 ? -56.014 -17.600 61.123 1.00 85.00 374 ALA A O 1
ATOM 3132 N N . ALA A 1 375 ? -57.681 -18.197 62.513 1.00 86.31 375 ALA A N 1
ATOM 3133 C CA . ALA A 1 375 ? -58.638 -18.524 61.457 1.00 86.31 375 ALA A CA 1
ATOM 3134 C C . ALA A 1 375 ? -59.124 -17.271 60.701 1.00 86.31 375 ALA A C 1
ATOM 3136 O O . ALA A 1 375 ? -59.070 -17.269 59.469 1.00 86.31 375 ALA A O 1
ATOM 3137 N N . LYS A 1 376 ? -59.494 -16.191 61.417 1.00 89.38 376 LYS A N 1
ATOM 3138 C CA . LYS A 1 376 ? -59.891 -14.889 60.835 1.00 89.38 376 LYS A CA 1
ATOM 3139 C C . LYS A 1 376 ? -58.841 -14.384 59.846 1.00 89.38 376 LYS A C 1
ATOM 3141 O O . LYS A 1 376 ? -59.145 -14.129 58.680 1.00 89.38 376 LYS A O 1
ATOM 3146 N N . TRP A 1 377 ? -57.587 -14.290 60.285 1.00 88.62 377 TRP A N 1
ATOM 3147 C CA . TRP A 1 377 ? -56.518 -13.732 59.455 1.00 88.62 377 TRP A CA 1
ATOM 3148 C C . TRP A 1 377 ? -56.084 -14.659 58.322 1.00 88.62 377 TRP A C 1
ATOM 3150 O O . TRP A 1 377 ? -55.765 -14.179 57.234 1.00 88.62 377 TRP A O 1
ATOM 3160 N N . ARG A 1 378 ? -56.142 -15.984 58.511 1.00 87.44 378 ARG A N 1
ATOM 3161 C CA . ARG A 1 378 ? -55.951 -16.949 57.416 1.00 87.44 378 ARG A CA 1
ATOM 3162 C C . ARG A 1 378 ? -56.958 -16.707 56.290 1.00 87.44 378 ARG A C 1
ATOM 3164 O O . ARG A 1 378 ? -56.571 -16.659 55.123 1.00 87.44 378 ARG A O 1
ATOM 3171 N N . ASP A 1 379 ? -58.232 -16.561 56.637 1.00 87.06 379 ASP A N 1
ATOM 3172 C CA . ASP A 1 379 ? -59.307 -16.411 55.659 1.00 87.06 379 ASP A CA 1
ATOM 3173 C C . ASP A 1 379 ? -59.252 -15.031 54.985 1.00 87.06 379 ASP A C 1
ATOM 3175 O O . ASP A 1 379 ? -59.393 -14.947 53.761 1.00 87.06 379 ASP A O 1
ATOM 3179 N N . TYR A 1 380 ? -58.899 -13.980 55.737 1.00 87.31 380 TYR A N 1
ATOM 3180 C CA . TYR A 1 380 ? -58.581 -12.662 55.180 1.00 87.31 380 TYR A CA 1
ATOM 3181 C C . TYR A 1 380 ? -57.480 -12.756 54.112 1.00 87.31 380 TYR A C 1
ATOM 3183 O O . TYR A 1 380 ? -57.722 -12.419 52.952 1.00 87.31 380 TYR A O 1
ATOM 3191 N N . PHE A 1 381 ? -56.300 -13.297 54.437 1.00 86.38 381 PHE A N 1
ATOM 3192 C CA . PHE A 1 381 ? -55.204 -13.373 53.464 1.00 86.38 381 PHE A CA 1
ATOM 3193 C C . PHE A 1 381 ? -55.536 -14.240 52.245 1.00 86.38 381 PHE A C 1
ATOM 3195 O O . PHE A 1 381 ? -55.132 -13.894 51.135 1.00 86.38 381 PHE A O 1
ATOM 3202 N N . ASN A 1 382 ? -56.304 -15.320 52.426 1.00 84.75 382 ASN A N 1
ATOM 3203 C CA . ASN A 1 382 ? -56.769 -16.165 51.324 1.00 84.75 382 ASN A CA 1
ATOM 3204 C C . ASN A 1 382 ? -57.771 -15.454 50.400 1.00 84.75 382 ASN A C 1
ATOM 3206 O O . ASN A 1 382 ? -57.838 -15.780 49.214 1.00 84.75 382 ASN A O 1
ATOM 3210 N N . SER A 1 383 ? -58.545 -14.500 50.925 1.00 82.50 383 SER A N 1
ATOM 3211 C CA . SER A 1 383 ? -59.515 -13.728 50.140 1.00 82.50 383 SER A CA 1
ATOM 3212 C C . SER A 1 383 ? -58.879 -12.564 49.374 1.00 82.50 383 SER A C 1
ATOM 3214 O O . SER A 1 383 ? -59.300 -12.265 48.258 1.00 82.50 383 SER A O 1
ATOM 3216 N N . VAL A 1 384 ? -57.838 -11.940 49.935 1.00 77.00 384 VAL A N 1
ATOM 3217 C CA . VAL A 1 384 ? -57.205 -10.741 49.363 1.00 77.00 384 VAL A CA 1
ATOM 32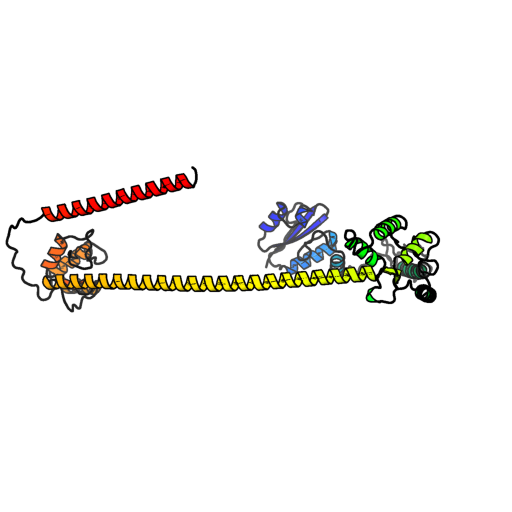18 C C . VAL A 1 384 ? -56.168 -11.078 48.287 1.00 77.00 384 VAL A C 1
ATOM 3220 O O . VAL A 1 384 ? -56.067 -10.366 47.287 1.00 77.00 384 VAL A O 1
ATOM 3223 N N . SER A 1 385 ? -55.381 -12.152 48.439 1.00 71.75 385 SER A N 1
ATOM 3224 C CA . SER A 1 385 ? -54.305 -12.463 47.486 1.00 71.75 385 SER A CA 1
ATOM 3225 C C . SER A 1 385 ? -53.921 -13.945 47.452 1.00 71.75 385 SER A C 1
ATOM 3227 O O . SER A 1 385 ? -54.002 -14.670 48.435 1.00 71.75 385 SER A O 1
ATOM 3229 N N . ARG A 1 386 ? -53.394 -14.403 46.304 1.00 69.56 386 ARG A N 1
ATOM 3230 C CA . ARG A 1 386 ? -52.813 -15.757 46.151 1.00 69.56 386 ARG A CA 1
ATOM 3231 C C . ARG A 1 386 ? -51.538 -15.970 46.981 1.00 69.56 386 ARG A C 1
ATOM 3233 O O . ARG A 1 386 ? -51.096 -17.106 47.135 1.00 69.56 386 ARG A O 1
ATOM 3240 N N . LYS A 1 387 ? -50.905 -14.890 47.445 1.00 74.94 387 LYS A N 1
ATOM 3241 C CA . LYS A 1 387 ? -49.743 -14.887 48.346 1.00 74.94 387 LYS A CA 1
ATOM 3242 C C . LYS A 1 387 ? -50.008 -13.885 49.461 1.00 74.94 387 LYS A C 1
ATOM 3244 O O . LYS A 1 387 ? -50.521 -12.812 49.162 1.00 74.94 387 LYS A O 1
ATOM 3249 N N . ILE A 1 388 ? -49.613 -14.200 50.696 1.00 78.38 388 ILE A N 1
ATOM 3250 C CA . ILE A 1 388 ? -49.742 -13.254 51.813 1.00 78.38 388 ILE A CA 1
ATOM 3251 C C . ILE A 1 388 ? -49.025 -11.953 51.455 1.00 78.38 388 ILE A C 1
ATOM 3253 O O . ILE A 1 388 ? -47.816 -11.954 51.213 1.00 78.38 388 ILE A O 1
ATOM 3257 N N . ASP A 1 389 ? -49.798 -10.872 51.412 1.00 82.56 389 ASP A N 1
ATOM 3258 C CA . ASP A 1 389 ? -49.320 -9.509 51.251 1.00 82.56 389 ASP A CA 1
ATOM 3259 C C . ASP A 1 389 ? -49.561 -8.772 52.571 1.00 82.56 389 ASP A C 1
ATOM 3261 O O . ASP A 1 389 ? -50.703 -8.533 52.958 1.00 82.56 389 ASP A O 1
ATOM 3265 N N . LEU A 1 390 ? -48.476 -8.485 53.290 1.00 86.56 390 LEU A N 1
ATOM 3266 C CA . LEU A 1 390 ? -48.509 -7.746 54.553 1.00 86.56 390 LEU A CA 1
ATOM 3267 C C . LEU A 1 390 ? -48.409 -6.231 54.329 1.00 86.56 390 LEU A C 1
ATOM 3269 O O . LEU A 1 390 ? -48.571 -5.475 55.280 1.00 86.56 390 LEU A O 1
ATOM 3273 N N . THR A 1 391 ? -48.160 -5.774 53.093 1.00 87.00 391 THR A N 1
ATOM 3274 C CA . THR A 1 391 ? -47.985 -4.349 52.784 1.00 87.00 391 THR A CA 1
ATOM 3275 C C . THR A 1 391 ? -49.140 -3.462 53.268 1.00 87.00 391 THR A C 1
ATOM 3277 O O . THR A 1 391 ? -48.838 -2.394 53.799 1.00 87.00 391 THR A O 1
ATOM 3280 N N . PRO A 1 392 ? -50.422 -3.874 53.180 1.00 87.75 392 PRO A N 1
ATOM 3281 C CA . PRO A 1 392 ? -51.530 -3.070 53.700 1.00 87.75 392 PRO A CA 1
ATOM 3282 C C . PRO A 1 392 ? -51.570 -2.928 55.221 1.00 87.75 392 PRO A C 1
ATOM 3284 O O . PRO A 1 392 ? -52.233 -2.035 55.733 1.00 87.75 392 PRO A O 1
ATOM 3287 N N . LEU A 1 393 ? -50.880 -3.806 55.946 1.00 89.38 393 LEU A N 1
ATOM 3288 C CA . LEU A 1 393 ? -50.967 -3.897 57.398 1.00 89.38 393 LEU A CA 1
ATOM 3289 C C . LEU A 1 393 ? -49.809 -3.198 58.113 1.00 89.38 393 LEU A C 1
ATOM 3291 O O . LEU A 1 393 ? -49.910 -2.981 59.315 1.00 89.38 393 LEU A O 1
ATOM 3295 N N . TYR A 1 394 ? -48.722 -2.851 57.416 1.00 90.94 394 TYR A N 1
ATOM 3296 C CA . TYR A 1 394 ? -47.556 -2.232 58.048 1.00 90.94 394 TYR A CA 1
ATOM 3297 C C . TYR A 1 394 ? -47.878 -0.817 58.553 1.00 90.94 394 TYR A C 1
ATOM 3299 O O . TYR A 1 394 ? -48.094 0.072 57.722 1.00 90.94 394 TYR A O 1
ATOM 3307 N N . PRO A 1 395 ? -47.867 -0.574 59.877 1.00 89.12 395 PRO A N 1
ATOM 3308 C CA . PRO A 1 395 ? -48.156 0.739 60.451 1.00 89.12 395 PRO A CA 1
ATOM 3309 C C . PRO A 1 395 ? -47.096 1.774 60.052 1.00 89.12 395 PRO A C 1
ATOM 3311 O O . PRO A 1 395 ? -46.013 1.417 59.595 1.00 89.12 395 PRO A O 1
ATOM 3314 N N . ILE A 1 396 ? -47.402 3.064 60.221 1.00 86.69 396 ILE A N 1
ATOM 3315 C CA . ILE A 1 396 ? -46.555 4.188 59.770 1.00 86.69 396 ILE A CA 1
ATOM 3316 C C . ILE A 1 396 ? -45.120 4.168 60.325 1.00 86.69 396 ILE A C 1
ATOM 3318 O O . ILE A 1 396 ? -44.194 4.680 59.706 1.00 86.69 396 ILE A O 1
ATOM 3322 N N . ASP A 1 397 ? -44.925 3.561 61.489 1.00 87.31 397 ASP A N 1
ATOM 3323 C CA . ASP A 1 397 ? -43.645 3.394 62.170 1.00 87.31 397 ASP A CA 1
ATOM 3324 C C . ASP A 1 397 ? -42.937 2.073 61.826 1.00 87.31 397 ASP A C 1
ATOM 3326 O O . ASP A 1 397 ? -41.889 1.776 62.398 1.00 87.31 397 ASP A O 1
ATOM 3330 N N . HIS A 1 398 ? -43.449 1.300 60.865 1.00 90.44 398 HIS A N 1
ATOM 3331 C CA . HIS A 1 398 ? -42.794 0.116 60.319 1.00 90.44 398 HIS A CA 1
ATOM 3332 C C . HIS A 1 398 ? -41.943 0.472 59.092 1.00 90.44 398 HIS A C 1
ATOM 3334 O O . HIS A 1 398 ? -42.392 1.130 58.159 1.00 90.44 398 HIS A O 1
ATOM 3340 N N . TRP A 1 399 ? -40.733 -0.079 58.995 1.00 90.75 399 TRP A N 1
ATOM 3341 C CA . TRP A 1 399 ? -39.775 0.212 57.908 1.00 90.75 399 TRP A CA 1
ATOM 3342 C C . TRP A 1 399 ? -40.157 -0.358 56.526 1.00 90.75 399 TRP A C 1
ATOM 3344 O O . TRP A 1 399 ? -39.394 -0.256 55.566 1.00 90.75 399 TRP A O 1
ATOM 3354 N N . LEU A 1 400 ? -41.323 -0.998 56.428 1.00 90.50 400 LEU A N 1
ATOM 3355 C CA . LEU A 1 400 ? -41.924 -1.517 55.189 1.00 90.50 400 LEU A CA 1
ATOM 3356 C C . LEU A 1 400 ? -43.279 -0.854 54.905 1.00 90.50 400 LEU A C 1
ATOM 3358 O O . LEU A 1 400 ? -44.000 -1.297 54.009 1.00 90.50 400 LEU A O 1
ATOM 3362 N N . HIS A 1 401 ? -43.623 0.185 55.671 1.00 88.94 401 HIS A N 1
ATOM 33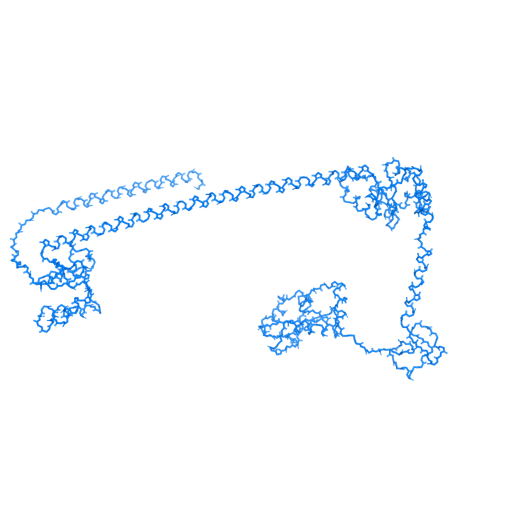63 C CA . HIS A 1 401 ? -44.823 0.973 55.471 1.00 88.94 401 HIS A CA 1
ATOM 3364 C C . HIS A 1 401 ? -44.885 1.515 54.044 1.00 88.94 401 HIS A C 1
ATOM 3366 O O . HIS A 1 401 ? -43.888 1.963 53.470 1.00 88.94 401 HIS A O 1
ATOM 3372 N N . ASN A 1 402 ? -46.080 1.466 53.471 1.00 88.56 402 ASN A N 1
ATOM 3373 C CA . ASN A 1 402 ? -46.357 1.997 52.153 1.00 88.56 402 ASN A CA 1
ATOM 3374 C C . ASN A 1 402 ? -47.660 2.791 52.212 1.00 88.56 402 ASN A C 1
ATOM 3376 O O . ASN A 1 402 ? -48.733 2.202 52.317 1.00 88.56 402 ASN A O 1
ATOM 3380 N N . GLU A 1 403 ? -47.550 4.112 52.111 1.00 86.88 403 GLU A N 1
ATOM 3381 C CA . GLU A 1 403 ? -48.677 5.042 52.241 1.00 86.88 403 GLU A CA 1
ATOM 3382 C C . GLU A 1 403 ? -49.809 4.758 51.239 1.00 86.88 403 GLU A C 1
ATOM 3384 O O . GLU A 1 403 ? -50.979 4.874 51.582 1.00 86.88 403 GLU A O 1
ATOM 3389 N N . GLU A 1 404 ? -49.490 4.317 50.017 1.00 88.81 404 GLU A N 1
ATOM 3390 C CA . GLU A 1 404 ? -50.496 4.060 48.974 1.00 88.81 404 GLU A CA 1
ATOM 3391 C C . GLU A 1 404 ? -51.333 2.801 49.231 1.00 88.81 404 GLU A C 1
ATOM 3393 O O . GLU A 1 404 ? -52.426 2.659 48.684 1.00 88.81 404 GLU A O 1
ATOM 3398 N N . ARG A 1 405 ? -50.799 1.848 50.000 1.00 87.56 405 ARG A N 1
ATOM 3399 C CA . ARG A 1 405 ? -51.417 0.531 50.214 1.00 87.56 405 ARG A CA 1
ATOM 3400 C C . ARG A 1 405 ? -51.886 0.299 51.639 1.00 87.56 405 ARG A C 1
ATOM 3402 O O . ARG A 1 405 ? -52.591 -0.679 51.862 1.00 87.56 405 ARG A O 1
ATOM 3409 N N . PHE A 1 406 ? -51.461 1.141 52.571 1.00 91.25 406 PHE A N 1
ATOM 3410 C CA . PHE A 1 406 ? -51.743 1.004 53.988 1.00 91.25 406 PHE A CA 1
ATOM 3411 C C . PHE A 1 406 ? -53.230 1.198 54.299 1.00 91.25 406 PHE A C 1
ATOM 3413 O O . PHE A 1 406 ? -53.836 2.185 53.885 1.00 91.25 406 PHE A O 1
ATOM 3420 N N . ASP A 1 407 ? -53.792 0.280 55.082 1.00 87.94 407 ASP A N 1
ATOM 3421 C CA . ASP A 1 407 ? -55.132 0.393 55.644 1.00 87.94 407 ASP A CA 1
ATOM 3422 C C . ASP A 1 407 ? -55.036 0.490 57.169 1.00 87.94 407 ASP A C 1
ATOM 3424 O O . ASP A 1 407 ? -54.743 -0.487 57.867 1.00 87.94 407 ASP A O 1
ATOM 3428 N N . SER A 1 408 ? -55.290 1.693 57.688 1.00 88.88 408 SER A N 1
ATOM 3429 C CA . SER A 1 408 ? -55.207 1.969 59.122 1.00 88.88 408 SER A CA 1
ATOM 3430 C C . SER A 1 408 ? -56.176 1.128 59.949 1.00 88.88 408 SER A C 1
ATOM 3432 O O . SER A 1 408 ? -55.828 0.770 61.071 1.00 88.88 408 SER A O 1
ATOM 3434 N N . SER A 1 409 ? -57.373 0.828 59.431 1.00 88.00 409 SER A N 1
ATOM 3435 C CA . SER A 1 409 ? -58.384 0.080 60.184 1.00 88.00 409 SER A CA 1
ATOM 3436 C C . SER A 1 409 ? -57.932 -1.363 60.345 1.00 88.00 409 SER A C 1
ATOM 3438 O O . SER A 1 409 ? -57.886 -1.894 61.452 1.00 88.00 409 SER A O 1
ATOM 3440 N N . ILE A 1 410 ? -57.513 -1.975 59.236 1.00 86.12 410 ILE A N 1
ATOM 3441 C CA . ILE A 1 410 ? -57.124 -3.384 59.214 1.00 86.12 410 ILE A CA 1
ATOM 3442 C C . ILE A 1 410 ? -55.795 -3.592 59.959 1.00 86.12 410 ILE A C 1
ATOM 3444 O O . ILE A 1 410 ? -55.637 -4.583 60.666 1.00 86.12 410 ILE A O 1
ATOM 3448 N N . SER A 1 411 ? -54.853 -2.648 59.861 1.00 89.31 411 SER A N 1
ATOM 3449 C CA . SER A 1 411 ? -53.598 -2.677 60.625 1.00 89.31 411 SER A CA 1
ATOM 3450 C C . SER A 1 411 ? -53.834 -2.626 62.141 1.00 89.31 411 SER A C 1
ATOM 3452 O O . SER A 1 411 ? -53.282 -3.444 62.875 1.00 89.31 411 SER A O 1
ATOM 3454 N N . SER A 1 412 ? -54.703 -1.726 62.618 1.00 87.06 412 SER A N 1
ATOM 3455 C CA . SER A 1 412 ? -55.047 -1.643 64.046 1.00 87.06 412 SER A CA 1
ATOM 3456 C C . SER A 1 412 ? -55.797 -2.880 64.545 1.00 87.06 412 SER A C 1
ATOM 3458 O O . SER A 1 412 ? -55.499 -3.371 65.631 1.00 87.06 412 SER A O 1
ATOM 3460 N N . GLU A 1 413 ? -56.723 -3.428 63.752 1.00 88.31 413 GLU A N 1
ATOM 3461 C CA . GLU A 1 413 ? -57.381 -4.699 64.081 1.00 88.31 413 GLU A CA 1
ATOM 3462 C C . GLU A 1 413 ? -56.382 -5.855 64.179 1.00 88.31 413 GLU A C 1
ATOM 3464 O O . GLU A 1 413 ? -56.470 -6.671 65.092 1.00 88.31 413 GLU A O 1
ATOM 3469 N N . PHE A 1 414 ? -55.414 -5.921 63.263 1.00 89.19 414 PHE A N 1
ATOM 3470 C CA . PHE A 1 414 ? -54.388 -6.963 63.254 1.00 89.19 414 PHE A CA 1
ATOM 3471 C C . PHE A 1 414 ? -53.560 -6.958 64.541 1.00 89.19 414 PHE A C 1
ATOM 3473 O O . PHE A 1 414 ? -53.329 -8.010 65.141 1.00 89.19 414 PHE A O 1
ATOM 3480 N N . GLU A 1 415 ? -53.157 -5.769 64.989 1.00 89.25 415 GLU A N 1
ATOM 3481 C CA . GLU A 1 415 ? -52.424 -5.597 66.241 1.00 89.25 415 GLU A CA 1
ATOM 3482 C C . GLU A 1 415 ? -53.294 -5.905 67.468 1.00 89.25 415 GLU A C 1
ATOM 3484 O O . GLU A 1 415 ? -52.844 -6.597 68.386 1.00 89.25 415 GLU A O 1
ATOM 3489 N N . HIS A 1 416 ? -54.557 -5.464 67.471 1.00 84.56 416 HIS A N 1
ATOM 3490 C CA . HIS A 1 416 ? -55.490 -5.741 68.566 1.00 84.56 416 HIS A CA 1
ATOM 3491 C C . HIS A 1 416 ? -55.789 -7.244 68.708 1.00 84.56 416 HIS A C 1
ATOM 3493 O O . HIS A 1 416 ? -55.855 -7.755 69.830 1.00 84.56 416 HIS A O 1
ATOM 3499 N N . ASP A 1 417 ? -55.881 -7.976 67.596 1.00 86.62 417 ASP A N 1
ATOM 3500 C CA . ASP A 1 417 ? -56.089 -9.431 67.571 1.00 86.62 417 ASP A CA 1
ATOM 3501 C C . ASP A 1 417 ? -54.865 -10.223 68.096 1.00 86.62 417 ASP A C 1
ATOM 3503 O O . ASP A 1 417 ? -54.855 -11.460 68.118 1.00 86.62 417 ASP A O 1
ATOM 3507 N N . GLY A 1 418 ? -53.829 -9.515 68.561 1.00 83.44 418 GLY A N 1
ATOM 3508 C CA . GLY A 1 418 ? -52.663 -10.067 69.236 1.00 83.44 418 GLY A CA 1
ATOM 3509 C C . GLY A 1 418 ? -51.547 -10.472 68.283 1.00 83.44 418 GLY A C 1
ATOM 3510 O O . GLY A 1 418 ? -50.677 -11.256 68.670 1.00 83.44 418 GLY A O 1
ATOM 3511 N N . PHE A 1 419 ? -51.552 -9.979 67.044 1.00 88.44 419 PHE A N 1
ATOM 3512 C CA . PHE A 1 419 ? -50.434 -10.147 66.124 1.00 88.44 419 PHE A CA 1
ATOM 3513 C C . PHE A 1 419 ? -49.472 -8.966 66.219 1.00 88.44 419 PHE A C 1
ATOM 3515 O O . PHE A 1 419 ? -49.852 -7.836 66.492 1.00 88.44 419 PHE A O 1
ATOM 3522 N N . GLY A 1 420 ? -48.192 -9.242 66.012 1.00 88.25 420 GLY A N 1
ATOM 3523 C CA . GLY A 1 420 ? -47.131 -8.248 66.046 1.00 88.25 420 GLY A CA 1
ATOM 3524 C C . GLY A 1 420 ? -46.111 -8.476 64.941 1.00 88.25 420 GLY A C 1
ATOM 3525 O O . GLY A 1 420 ? -46.199 -9.435 64.168 1.00 88.25 420 GLY A O 1
ATOM 3526 N N . TRP A 1 421 ? -45.125 -7.592 64.889 1.00 91.56 421 TRP A N 1
ATOM 3527 C CA . TRP A 1 421 ? -44.110 -7.509 63.845 1.00 91.56 421 TRP A CA 1
ATOM 3528 C C . TRP A 1 421 ? -42.785 -8.114 64.312 1.00 91.56 421 TRP A C 1
ATOM 3530 O O . TRP A 1 421 ? -42.438 -8.059 65.483 1.00 91.56 421 TRP A O 1
ATOM 3540 N N . THR A 1 422 ? -42.030 -8.716 63.401 1.00 88.62 422 THR A N 1
ATOM 3541 C CA . THR A 1 422 ? -40.761 -9.416 63.680 1.00 88.62 422 THR A CA 1
ATOM 3542 C C . THR A 1 422 ? -39.588 -8.692 63.027 1.00 88.62 422 THR A C 1
ATOM 3544 O O . THR A 1 422 ? -39.780 -7.944 62.074 1.00 88.62 422 THR A O 1
ATOM 3547 N N . GLU A 1 423 ? -38.352 -8.952 63.465 1.00 85.19 423 GLU A N 1
ATOM 3548 C CA . GLU A 1 423 ? -37.132 -8.285 62.958 1.00 85.19 423 GLU A CA 1
ATOM 3549 C C . GLU A 1 423 ? -36.922 -8.444 61.444 1.00 85.19 423 GLU A C 1
ATOM 3551 O O . GLU A 1 423 ? -36.337 -7.575 60.796 1.00 85.19 423 GLU A O 1
ATOM 3556 N N . SER A 1 424 ? -37.424 -9.526 60.849 1.00 84.81 424 SER A N 1
ATOM 3557 C CA . SER A 1 424 ? -37.389 -9.774 59.401 1.00 84.81 424 SER A CA 1
ATOM 3558 C C . SER A 1 424 ? -38.457 -9.008 58.612 1.00 84.81 424 SER A C 1
ATOM 3560 O O . SER A 1 424 ? -38.462 -9.070 57.384 1.00 84.81 424 SER A O 1
ATOM 3562 N N . GLY A 1 425 ? -39.353 -8.292 59.293 1.00 84.88 425 GLY A N 1
ATOM 3563 C CA . GLY A 1 425 ? -40.467 -7.557 58.696 1.00 84.88 425 GLY A CA 1
ATOM 3564 C C . GLY A 1 425 ? -41.676 -8.441 58.423 1.00 84.88 425 GLY A C 1
ATOM 3565 O O . GLY A 1 425 ? -42.499 -8.109 57.591 1.00 84.88 425 GLY A O 1
ATOM 3566 N N . THR A 1 426 ? -41.773 -9.598 59.072 1.00 86.19 426 THR A N 1
ATOM 3567 C CA . THR A 1 426 ? -42.933 -10.500 59.001 1.00 86.19 426 THR A CA 1
ATOM 3568 C C . THR A 1 426 ? -43.795 -10.383 60.248 1.00 86.19 426 THR A C 1
ATOM 3570 O O . THR A 1 426 ? -43.388 -9.743 61.213 1.00 86.19 426 THR A O 1
ATOM 3573 N N . ALA A 1 427 ? -44.967 -11.011 60.252 1.00 88.12 427 ALA A N 1
ATOM 3574 C CA . ALA A 1 427 ? -45.838 -11.028 61.418 1.00 88.12 427 ALA A CA 1
ATOM 3575 C C . ALA A 1 427 ? -45.715 -12.331 62.225 1.00 88.12 427 ALA A C 1
ATOM 3577 O O . ALA A 1 427 ? -45.344 -13.380 61.693 1.00 88.12 427 ALA A O 1
ATOM 3578 N N . ALA A 1 428 ? -46.052 -12.272 63.510 1.00 86.88 428 ALA A N 1
ATOM 3579 C CA . ALA A 1 428 ? -46.216 -13.433 64.380 1.00 86.88 428 ALA A CA 1
ATOM 3580 C C . ALA A 1 428 ? -47.291 -13.151 65.436 1.00 86.88 428 ALA A C 1
ATOM 3582 O O . ALA A 1 428 ? -47.613 -11.995 65.693 1.00 86.88 428 ALA A O 1
ATOM 3583 N N . LYS A 1 429 ? -47.854 -14.192 66.057 1.00 83.62 429 LYS A N 1
ATOM 3584 C CA . LYS A 1 429 ? -48.747 -13.992 67.203 1.00 83.62 429 LYS A CA 1
ATOM 3585 C C . LYS A 1 429 ? -47.918 -13.658 68.442 1.00 83.62 429 LYS A C 1
ATOM 3587 O O . LYS A 1 429 ? -46.964 -14.378 68.740 1.00 83.62 429 LYS A O 1
ATOM 3592 N N . ASN A 1 430 ? -48.269 -12.584 69.141 1.00 76.50 430 ASN A N 1
ATOM 3593 C CA . ASN A 1 430 ? -47.605 -12.167 70.367 1.00 76.50 430 ASN A CA 1
ATOM 3594 C C . ASN A 1 430 ? -47.996 -13.131 71.509 1.00 76.50 430 ASN A C 1
ATOM 3596 O O . ASN A 1 430 ? -49.182 -13.244 71.827 1.00 76.50 430 ASN A O 1
ATOM 3600 N N . PRO A 1 431 ? -47.040 -13.849 72.129 1.00 64.88 431 PRO A N 1
ATOM 3601 C CA . PRO A 1 431 ? -47.332 -14.768 73.229 1.00 64.88 431 PRO A CA 1
ATOM 3602 C C . PRO A 1 431 ? -47.734 -14.054 74.529 1.00 64.88 431 PRO A C 1
ATOM 3604 O O . PRO A 1 431 ? -48.251 -14.709 75.430 1.00 64.88 431 PRO A O 1
ATOM 3607 N N . ASN A 1 432 ? -47.502 -12.741 74.641 1.00 60.19 432 ASN A N 1
ATOM 3608 C CA . ASN A 1 432 ? -47.838 -11.950 75.820 1.00 60.19 432 ASN A CA 1
ATOM 3609 C C . ASN A 1 432 ? -48.345 -10.557 75.386 1.00 60.19 432 ASN A C 1
ATOM 3611 O O . ASN A 1 432 ? -47.599 -9.578 75.460 1.00 60.19 432 ASN A O 1
ATOM 3615 N N . PRO A 1 433 ? -49.585 -10.451 74.866 1.00 55.72 433 PRO A N 1
ATOM 3616 C CA . PRO A 1 433 ? -50.133 -9.169 74.444 1.00 55.72 433 PRO A CA 1
ATOM 3617 C C . PRO A 1 433 ? -50.230 -8.248 75.663 1.00 55.72 433 PRO A C 1
ATOM 3619 O O . PRO A 1 433 ? -50.850 -8.595 76.673 1.00 55.72 433 PRO A O 1
ATOM 3622 N N . SER A 1 434 ? -49.592 -7.080 75.597 1.00 48.50 434 SER A N 1
ATOM 3623 C CA . SER A 1 434 ? -49.806 -6.035 76.591 1.00 48.50 434 SER A CA 1
ATOM 3624 C C . SER A 1 434 ? -51.299 -5.699 76.605 1.00 48.50 434 SER A C 1
ATOM 3626 O O . SER A 1 434 ? -51.888 -5.384 75.573 1.00 48.50 434 SER A O 1
ATOM 3628 N N . LYS A 1 435 ? -51.939 -5.800 77.776 1.00 43.06 435 LYS A N 1
ATOM 3629 C CA . LYS A 1 435 ? -53.297 -5.282 77.968 1.00 43.06 435 LYS A CA 1
ATOM 3630 C C . LYS A 1 435 ? -53.243 -3.771 77.741 1.00 43.06 435 LYS A C 1
ATOM 3632 O O . LYS A 1 435 ? -52.748 -3.051 78.602 1.00 43.06 435 LYS A O 1
ATOM 3637 N N . GLN A 1 436 ? -53.693 -3.303 76.583 1.00 40.44 436 GLN A N 1
ATOM 3638 C CA . GLN A 1 436 ? -54.026 -1.897 76.406 1.00 40.44 436 GLN A CA 1
ATOM 3639 C C . GLN A 1 436 ? -55.381 -1.665 77.077 1.00 40.44 436 GLN A C 1
ATOM 3641 O O . GLN A 1 436 ? -56.406 -2.161 76.610 1.00 40.44 436 GLN A O 1
ATOM 3646 N N . ASP A 1 437 ? -55.370 -0.949 78.201 1.00 31.53 437 ASP A N 1
ATOM 3647 C CA . ASP A 1 437 ? -56.559 -0.257 78.683 1.00 31.53 437 ASP A CA 1
ATOM 3648 C C . ASP A 1 437 ? -56.968 0.788 77.632 1.00 31.53 437 ASP A C 1
ATOM 3650 O O . ASP A 1 437 ? -56.117 1.431 77.010 1.00 31.53 437 ASP A O 1
ATOM 3654 N N . ALA A 1 438 ? -58.277 0.909 77.411 1.00 28.23 438 ALA A N 1
ATOM 3655 C CA . ALA A 1 438 ? -58.879 1.809 76.434 1.00 28.23 438 ALA A CA 1
ATOM 3656 C C . ALA A 1 438 ? -58.341 3.249 76.573 1.00 28.23 438 ALA A C 1
ATOM 3658 O O . ALA A 1 438 ? -58.232 3.744 77.700 1.00 28.23 438 ALA A O 1
ATOM 3659 N N . PRO A 1 439 ? -58.047 3.959 75.468 1.00 32.03 439 PRO A N 1
ATOM 3660 C CA . PRO A 1 439 ? -57.670 5.354 75.564 1.00 32.03 439 PRO A CA 1
ATOM 3661 C C . PRO A 1 439 ? -58.900 6.174 75.958 1.00 32.03 439 PRO A C 1
ATOM 3663 O O . PRO A 1 439 ? -59.935 6.142 75.291 1.00 32.03 439 PRO A O 1
ATOM 3666 N N . ALA A 1 440 ? -58.763 6.894 77.068 1.00 29.14 440 ALA A N 1
ATOM 3667 C CA . ALA A 1 440 ? -59.653 7.973 77.447 1.00 29.14 440 ALA A CA 1
ATOM 3668 C C . ALA A 1 440 ? -59.673 9.045 76.347 1.00 29.14 440 ALA A C 1
ATOM 3670 O O . ALA A 1 440 ? -58.635 9.370 75.766 1.00 29.14 440 ALA A O 1
ATOM 3671 N N . GLU A 1 441 ? -60.860 9.601 76.095 1.00 37.75 441 GLU A N 1
ATOM 3672 C CA . GLU A 1 441 ? -61.000 10.915 75.475 1.00 37.75 441 GLU A CA 1
ATOM 3673 C C . GLU A 1 441 ? -60.147 11.910 76.265 1.00 37.75 441 GLU A C 1
ATOM 3675 O O . GLU A 1 441 ? -60.433 12.184 77.429 1.00 37.75 441 GLU A O 1
ATOM 3680 N N . ASP A 1 442 ? -59.116 12.458 75.628 1.00 27.97 442 ASP A N 1
ATOM 3681 C CA . ASP A 1 442 ? -58.510 13.697 76.087 1.00 27.97 442 ASP A CA 1
ATOM 3682 C C . ASP A 1 442 ? -58.330 14.615 74.880 1.00 27.97 442 ASP A C 1
ATOM 3684 O O . ASP A 1 442 ? -57.495 14.426 73.991 1.00 27.97 442 ASP A O 1
ATOM 3688 N N . THR A 1 443 ? -59.223 15.592 74.819 1.00 43.38 443 THR A N 1
ATOM 3689 C CA . THR A 1 443 ? -59.145 16.738 73.931 1.00 43.38 443 THR A CA 1
ATOM 3690 C C . THR A 1 443 ? -57.880 17.522 74.253 1.00 43.38 443 THR A C 1
ATOM 3692 O O . THR A 1 443 ? -57.789 18.112 75.324 1.00 43.38 443 THR A O 1
ATOM 3695 N N . ASN A 1 444 ? -56.940 17.608 73.315 1.00 31.14 444 ASN A N 1
ATOM 3696 C CA . ASN A 1 444 ? -56.031 18.748 73.254 1.00 31.14 444 ASN A CA 1
ATOM 3697 C C . ASN A 1 444 ? -55.807 19.160 71.801 1.00 31.14 444 ASN A C 1
ATOM 3699 O O . ASN A 1 444 ? -54.925 18.687 71.088 1.00 31.14 444 ASN A O 1
ATOM 3703 N N . ASP A 1 445 ? -56.684 20.075 71.401 1.00 38.84 445 ASP A N 1
ATOM 3704 C CA . ASP A 1 445 ? -56.417 21.163 70.478 1.00 38.84 445 ASP A CA 1
ATOM 3705 C C . ASP A 1 445 ? -55.070 21.819 70.821 1.00 38.84 445 ASP A C 1
ATOM 3707 O O . ASP A 1 445 ? -54.921 22.477 71.849 1.00 38.84 445 ASP A O 1
ATOM 3711 N N . THR A 1 446 ? -54.049 21.585 70.000 1.00 40.31 446 THR A N 1
ATOM 3712 C CA . THR A 1 446 ? -52.983 22.565 69.762 1.00 40.31 446 THR A CA 1
ATOM 3713 C C . THR A 1 446 ? -52.160 22.187 68.529 1.00 40.31 446 THR A C 1
ATOM 3715 O O . THR A 1 446 ? -51.508 21.149 68.473 1.00 40.31 446 THR A O 1
ATOM 3718 N N . SER A 1 447 ? -52.104 23.127 67.579 1.00 44.41 447 SER A N 1
ATOM 3719 C CA . SER A 1 447 ? -51.066 23.253 66.541 1.00 44.41 447 SER A CA 1
ATOM 3720 C C . SER A 1 447 ? -51.239 22.461 65.233 1.00 44.41 447 SER A C 1
ATOM 3722 O O . SER A 1 447 ? -50.296 21.855 64.724 1.00 44.41 447 SER A O 1
ATOM 3724 N N . ILE A 1 448 ? -52.413 22.574 64.601 1.00 42.44 448 ILE A N 1
ATOM 3725 C CA . ILE A 1 448 ? -52.571 22.321 63.151 1.00 42.44 448 ILE A CA 1
ATOM 3726 C C . ILE A 1 448 ? -52.101 23.538 62.315 1.00 42.44 448 ILE A C 1
ATOM 3728 O O . ILE A 1 448 ? -51.657 23.381 61.177 1.00 42.44 448 ILE A O 1
ATOM 3732 N N . ASP A 1 449 ? -52.049 24.739 62.901 1.00 45.44 449 ASP A N 1
ATOM 3733 C CA . ASP A 1 449 ? -51.645 25.964 62.190 1.00 45.44 449 ASP A CA 1
ATOM 3734 C C . ASP A 1 449 ? -50.129 26.071 61.912 1.00 45.44 449 ASP A C 1
ATOM 3736 O O . ASP A 1 449 ? -49.710 26.727 60.954 1.00 45.44 449 ASP A O 1
ATOM 3740 N N . GLY A 1 450 ? -49.277 25.407 62.703 1.00 40.50 450 GLY A N 1
ATOM 3741 C CA . GLY A 1 450 ? -47.815 25.491 62.558 1.00 40.50 450 GLY A CA 1
ATOM 3742 C C . GLY A 1 450 ? -47.258 24.713 61.361 1.00 40.50 450 GLY A C 1
ATOM 3743 O O . GLY A 1 450 ? -46.334 25.173 60.688 1.00 40.50 450 GLY A O 1
ATOM 3744 N N . ILE A 1 451 ? -47.842 23.552 61.056 1.00 45.00 451 ILE A N 1
ATOM 3745 C CA . ILE A 1 451 ? -47.387 22.675 59.966 1.00 45.00 451 ILE A CA 1
ATOM 3746 C C . ILE A 1 451 ? -47.815 23.251 58.609 1.00 45.00 451 ILE A C 1
ATOM 3748 O O . ILE A 1 451 ? -47.012 23.280 57.674 1.00 45.00 451 ILE A O 1
ATOM 3752 N N . ASP A 1 452 ? -49.021 23.818 58.517 1.00 43.78 452 ASP A N 1
ATOM 3753 C CA . ASP A 1 452 ? -49.509 24.450 57.286 1.00 43.78 452 ASP A CA 1
ATOM 3754 C C . ASP A 1 452 ? -48.725 25.740 56.948 1.00 43.78 452 ASP A C 1
ATOM 3756 O O . ASP A 1 452 ? -48.445 26.027 55.780 1.00 43.78 452 ASP A O 1
ATOM 3760 N N . LEU A 1 453 ? -48.248 26.479 57.961 1.00 52.16 453 LEU A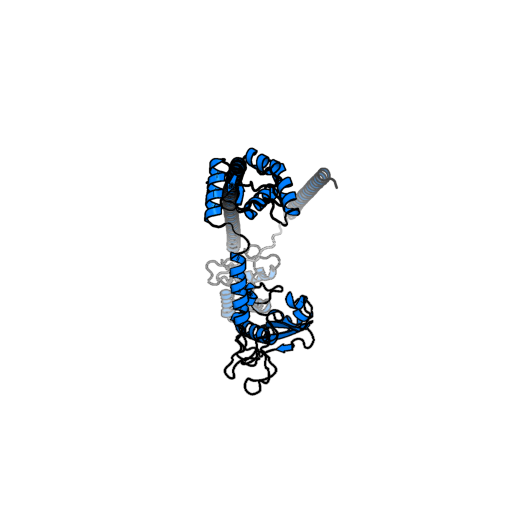 N 1
ATOM 3761 C CA . LEU A 1 453 ? -47.342 27.624 57.780 1.00 52.16 453 LEU A CA 1
ATOM 3762 C C . LEU A 1 453 ? -45.947 27.215 57.275 1.00 52.16 453 LEU A C 1
ATOM 3764 O O . LEU A 1 453 ? -45.385 27.898 56.411 1.00 52.16 453 LEU A O 1
ATOM 3768 N N . ILE A 1 454 ? -45.391 26.100 57.760 1.00 53.78 454 ILE A N 1
ATOM 3769 C CA . ILE A 1 454 ? -44.078 25.594 57.323 1.00 53.78 454 ILE A CA 1
ATOM 3770 C C . ILE A 1 454 ? -44.159 25.064 55.887 1.00 53.78 454 ILE A C 1
ATOM 3772 O O . ILE A 1 454 ? -43.321 25.420 55.055 1.00 53.78 454 ILE A O 1
ATOM 3776 N N . VAL A 1 455 ? -45.205 24.308 55.545 1.00 51.62 455 VAL A N 1
ATOM 3777 C CA . VAL A 1 455 ? -45.417 23.798 54.180 1.00 51.62 455 VAL A CA 1
ATOM 3778 C C . VAL A 1 455 ? -45.659 24.949 53.192 1.00 51.62 455 VAL A C 1
ATOM 3780 O O . VAL A 1 455 ? -45.067 24.971 52.105 1.00 51.62 455 VAL A O 1
ATOM 3783 N N . LYS A 1 456 ? -46.430 25.980 53.571 1.00 59.22 456 LYS A N 1
ATOM 3784 C CA . LYS A 1 456 ? -46.604 27.202 52.758 1.00 59.22 456 LYS A CA 1
ATOM 3785 C C . LYS A 1 456 ? -45.311 28.012 52.608 1.00 59.22 456 LYS A C 1
ATOM 3787 O O . LYS A 1 456 ? -45.092 28.616 51.559 1.00 59.22 456 LYS A O 1
ATOM 3792 N N . SER A 1 457 ? -44.440 28.027 53.616 1.00 62.00 457 SER A N 1
ATOM 3793 C CA . SER A 1 457 ? -43.131 28.691 53.545 1.00 62.00 457 SER A CA 1
ATOM 3794 C C . SER A 1 457 ? -42.182 27.974 52.575 1.00 62.00 457 SER A C 1
ATOM 3796 O O . SER A 1 457 ? -41.659 28.591 51.642 1.00 62.00 457 SER A O 1
ATOM 3798 N N . VAL A 1 458 ? -42.045 26.651 52.720 1.00 53.81 458 VAL A N 1
ATOM 3799 C CA . VAL A 1 458 ? -41.160 25.815 51.891 1.00 53.81 458 VAL A CA 1
ATOM 3800 C C . VAL A 1 458 ? -41.601 25.823 50.425 1.00 53.81 458 VAL A C 1
ATOM 3802 O O . VAL A 1 458 ? -40.780 25.994 49.522 1.00 53.81 458 VAL A O 1
ATOM 3805 N N . THR A 1 459 ? -42.907 25.741 50.156 1.00 61.34 459 THR A N 1
ATOM 3806 C CA . THR A 1 459 ? -43.437 25.818 48.782 1.00 61.34 459 THR A CA 1
ATOM 3807 C C . THR A 1 459 ? -43.174 27.180 48.129 1.00 61.34 459 THR A C 1
ATOM 3809 O O . THR A 1 459 ? -42.804 27.241 46.953 1.00 61.34 459 THR A O 1
ATOM 3812 N N . LYS A 1 460 ? -43.262 28.281 48.887 1.00 72.31 460 LYS A N 1
ATOM 3813 C CA . LYS A 1 460 ? -42.975 29.642 48.398 1.00 72.31 460 LYS A CA 1
ATOM 3814 C C . LYS A 1 460 ? -41.484 29.865 48.118 1.00 72.31 460 LYS A C 1
ATOM 3816 O O . LYS A 1 460 ? -41.140 30.603 47.187 1.00 72.31 460 LYS A O 1
ATOM 3821 N N . GLU A 1 461 ? -40.593 29.222 48.873 1.00 67.94 461 GLU A N 1
ATOM 3822 C CA . GLU A 1 461 ? -39.153 29.226 48.588 1.00 67.94 461 GLU A CA 1
ATOM 3823 C C . GLU A 1 461 ? -38.805 28.420 47.333 1.00 67.94 461 GLU A C 1
ATOM 3825 O O . GLU A 1 461 ? -38.087 28.930 46.467 1.00 67.94 461 GLU A O 1
ATOM 3830 N N . ILE A 1 462 ? -39.381 27.227 47.162 1.00 62.31 462 ILE A N 1
ATOM 3831 C CA . ILE A 1 462 ? -39.191 26.406 45.954 1.00 62.31 462 ILE A CA 1
ATOM 3832 C C . ILE A 1 462 ? -39.666 27.168 44.707 1.00 62.31 462 ILE A C 1
ATOM 3834 O O . ILE A 1 462 ? -38.978 27.197 43.680 1.00 62.31 462 ILE A O 1
ATOM 3838 N N . GLU A 1 463 ? -40.794 27.878 44.798 1.00 69.94 463 GLU A N 1
ATOM 3839 C CA . GLU A 1 463 ? -41.308 28.687 43.693 1.00 69.94 463 GLU A CA 1
ATOM 3840 C C . GLU A 1 463 ? -40.397 29.890 43.365 1.00 69.94 463 GLU A C 1
ATOM 3842 O O . GLU A 1 463 ? -40.185 30.221 42.189 1.00 69.94 463 GLU A O 1
ATOM 3847 N N . LYS A 1 464 ? -39.802 30.534 44.384 1.00 76.62 464 LYS A N 1
ATOM 3848 C CA . LYS A 1 464 ? -38.798 31.600 44.206 1.00 76.62 464 LYS A CA 1
ATOM 3849 C C . LYS A 1 464 ? -37.532 31.076 43.529 1.00 76.62 464 LYS A C 1
ATOM 3851 O O . LYS A 1 464 ? -37.044 31.719 42.593 1.00 76.62 464 LYS A O 1
ATOM 3856 N N . VAL A 1 465 ? -37.026 29.915 43.946 1.00 72.94 465 VAL A N 1
ATOM 3857 C CA . VAL A 1 465 ? -35.854 29.269 43.332 1.00 72.94 465 VAL A CA 1
ATOM 3858 C C . VAL A 1 465 ? -36.151 28.901 41.874 1.00 72.94 465 VAL A C 1
ATOM 3860 O O . VAL A 1 465 ? -35.352 29.210 40.985 1.00 72.94 465 VAL A O 1
ATOM 3863 N N . GLY A 1 466 ? -37.344 28.371 41.585 1.00 71.06 466 GLY A N 1
ATOM 3864 C CA . GLY A 1 466 ? -37.799 28.075 40.223 1.00 71.06 466 GLY A CA 1
ATOM 3865 C C . GLY A 1 466 ? -37.894 29.317 39.323 1.00 71.06 466 GLY A C 1
ATOM 3866 O O . GLY A 1 466 ? -37.423 29.307 38.178 1.00 71.06 466 GLY A O 1
ATOM 3867 N N . LYS A 1 467 ? -38.435 30.432 39.836 1.00 76.19 467 LYS A N 1
ATOM 3868 C CA . LYS A 1 467 ? -38.496 31.720 39.113 1.00 76.19 467 LYS A CA 1
ATOM 3869 C C . LYS A 1 467 ? -37.095 32.304 38.874 1.00 76.19 467 LYS A C 1
ATOM 3871 O O . LYS A 1 467 ? -36.814 32.797 37.775 1.00 76.19 467 LYS A O 1
ATOM 3876 N N . ALA A 1 468 ? -36.185 32.198 39.844 1.00 75.62 468 ALA A N 1
ATOM 3877 C CA . ALA A 1 468 ? -34.794 32.633 39.701 1.00 75.62 468 ALA A CA 1
ATOM 3878 C C . ALA A 1 468 ? -34.023 31.797 38.661 1.00 75.62 468 ALA A C 1
ATOM 3880 O O . ALA A 1 468 ? -33.306 32.362 37.825 1.00 75.62 468 ALA A O 1
ATOM 3881 N N . ALA A 1 469 ? -34.224 30.475 38.645 1.00 70.69 469 ALA A N 1
ATOM 3882 C CA . ALA A 1 469 ? -33.645 29.570 37.655 1.00 70.69 469 ALA A CA 1
ATOM 3883 C C . ALA A 1 469 ? -34.144 29.889 36.235 1.00 70.69 469 ALA A C 1
ATOM 3885 O O . ALA A 1 469 ? -33.329 30.082 35.329 1.00 70.69 469 ALA A O 1
ATOM 3886 N N . LYS A 1 470 ? -35.459 30.080 36.039 1.00 69.75 470 LYS A N 1
ATOM 3887 C CA . LYS A 1 470 ? -36.028 30.510 34.744 1.00 69.75 470 LYS A CA 1
ATOM 3888 C C . LYS A 1 470 ? -35.457 31.851 34.271 1.00 69.75 470 LYS A C 1
ATOM 3890 O O . LYS A 1 470 ? -35.146 32.000 33.088 1.00 69.75 470 LYS A O 1
ATOM 3895 N N . LYS A 1 471 ? -35.244 32.816 35.175 1.00 78.75 471 LYS A N 1
ATOM 3896 C CA . LYS A 1 471 ? -34.635 34.117 34.841 1.00 78.75 471 LYS A CA 1
ATOM 3897 C C . LYS A 1 471 ? -33.157 33.988 34.448 1.00 78.75 471 LYS A C 1
ATOM 3899 O O . LYS A 1 471 ? -32.729 34.656 33.504 1.00 78.75 471 LYS A O 1
ATOM 3904 N N . LYS A 1 472 ? -32.382 33.117 35.112 1.00 76.38 472 LYS A N 1
ATOM 3905 C CA . LYS A 1 472 ? -30.993 32.795 34.724 1.00 76.38 472 LYS A CA 1
ATOM 3906 C C . LYS A 1 472 ? -30.938 32.121 33.352 1.00 76.38 472 LYS A C 1
ATOM 3908 O O . LYS A 1 472 ? -30.184 32.579 32.498 1.00 76.38 472 LYS A O 1
ATOM 3913 N N . VAL A 1 473 ? -31.790 31.128 33.096 1.00 68.75 473 VAL A N 1
ATOM 3914 C CA . VAL A 1 473 ? -31.888 30.462 31.784 1.00 68.75 473 VAL A CA 1
ATOM 3915 C C . VAL A 1 473 ? -32.297 31.452 30.688 1.00 68.75 473 VAL A C 1
ATOM 3917 O O . VAL A 1 473 ? -31.718 31.445 29.605 1.00 68.75 473 VAL A O 1
ATOM 3920 N N . GLY A 1 474 ? -33.227 32.369 30.972 1.00 74.56 474 GLY A N 1
ATOM 3921 C CA . GLY A 1 474 ? -33.600 33.451 30.059 1.00 74.56 474 GLY A CA 1
ATOM 3922 C C . GLY A 1 474 ? -32.440 34.400 29.739 1.00 74.56 474 GLY A C 1
ATOM 3923 O O . GLY A 1 474 ? -32.235 34.740 28.575 1.00 74.56 474 GLY A O 1
ATOM 3924 N N . LYS A 1 475 ? -31.633 34.788 30.740 1.00 76.69 475 LYS A N 1
ATOM 3925 C CA . LYS A 1 475 ? -30.416 35.596 30.533 1.00 76.69 475 LYS A CA 1
ATOM 3926 C C . LYS A 1 475 ? -29.360 34.854 29.711 1.00 76.69 475 LYS A C 1
ATOM 3928 O O . LYS A 1 475 ? -28.793 35.463 28.808 1.00 76.69 475 LYS A O 1
ATOM 3933 N N . ILE A 1 476 ? -29.148 33.561 29.969 1.00 72.25 476 ILE A N 1
ATOM 3934 C CA . ILE A 1 476 ? -28.224 32.714 29.199 1.00 72.25 476 ILE A CA 1
ATOM 3935 C C . ILE A 1 476 ? -28.695 32.607 27.746 1.00 72.25 476 ILE A C 1
ATOM 3937 O O . ILE A 1 476 ? -27.908 32.858 26.842 1.00 72.25 476 ILE A O 1
ATOM 3941 N N . LYS A 1 477 ? -29.989 32.357 27.497 1.00 68.06 477 LYS A N 1
ATOM 3942 C CA . LYS A 1 477 ? -30.563 32.357 26.138 1.00 68.06 477 LYS A CA 1
ATOM 3943 C C . LYS A 1 477 ? -30.391 33.707 25.434 1.00 68.06 477 LYS A C 1
ATOM 3945 O O . LYS A 1 477 ? -30.054 33.735 24.255 1.00 68.06 477 LYS A O 1
ATOM 3950 N N . LYS A 1 478 ? -30.566 34.829 26.146 1.00 73.94 478 LYS A N 1
ATOM 3951 C CA . LYS A 1 478 ? -30.358 36.182 25.596 1.00 73.94 478 LYS A CA 1
ATOM 3952 C C . LYS A 1 478 ? -28.883 36.454 25.269 1.00 73.94 478 LYS A C 1
ATOM 3954 O O . LYS A 1 478 ? -28.604 37.025 24.222 1.00 73.94 478 LYS A O 1
ATOM 3959 N N . GLN A 1 479 ? -27.947 36.020 26.119 1.00 73.25 479 GLN A N 1
ATOM 3960 C CA . GLN A 1 479 ? -26.504 36.088 25.843 1.00 73.25 479 GLN A CA 1
ATOM 3961 C C . GLN A 1 479 ? -26.104 35.201 24.662 1.00 73.25 479 GLN A C 1
ATOM 3963 O O . GLN A 1 479 ? -25.340 35.641 23.810 1.00 73.25 479 GLN A O 1
ATOM 3968 N N . PHE A 1 480 ? -26.655 33.989 24.576 1.00 68.81 480 PHE A N 1
ATOM 3969 C CA . PHE A 1 480 ? -26.395 33.062 23.479 1.00 68.81 480 PHE A CA 1
ATOM 3970 C C . PHE A 1 480 ? -26.889 33.636 22.145 1.00 68.81 480 PHE A C 1
ATOM 3972 O O . PHE A 1 480 ? -26.139 33.679 21.175 1.00 68.81 480 PHE A O 1
ATOM 3979 N N . LYS A 1 481 ? -28.100 34.206 22.121 1.00 69.88 481 LYS A N 1
ATOM 3980 C CA . LYS A 1 481 ? -28.657 34.867 20.931 1.00 69.88 481 LYS A CA 1
ATOM 3981 C C . LYS A 1 481 ? -27.843 36.100 20.505 1.00 69.88 481 LYS A C 1
ATOM 3983 O O . LYS A 1 481 ? -27.649 36.324 19.318 1.00 69.88 481 LYS A O 1
ATOM 3988 N N . LYS A 1 482 ? -27.285 36.851 21.465 1.00 72.38 482 LYS A N 1
ATOM 3989 C CA . LYS A 1 482 ? -26.415 38.014 21.202 1.00 72.38 482 LYS A CA 1
ATOM 3990 C C . LYS A 1 482 ? -25.009 37.630 20.710 1.00 72.38 482 LYS A C 1
ATOM 3992 O O . LYS A 1 482 ? -24.384 38.427 20.025 1.00 72.38 482 LYS A O 1
ATOM 3997 N N . LYS A 1 483 ? -24.513 36.436 21.063 1.00 71.56 483 LYS A N 1
ATOM 3998 C CA . LYS A 1 483 ? -23.175 35.939 20.687 1.00 71.56 483 LYS A CA 1
ATOM 3999 C C . LYS A 1 483 ? -23.163 35.183 19.352 1.00 71.56 483 LYS A C 1
ATOM 4001 O O . LYS A 1 483 ? -22.130 35.165 18.696 1.00 71.56 483 LYS A O 1
ATOM 4006 N N . PHE A 1 484 ? -24.290 34.585 18.957 1.00 64.62 484 PHE A N 1
ATOM 4007 C CA . PHE A 1 484 ? -24.384 33.714 17.776 1.00 64.62 484 PHE A CA 1
ATOM 4008 C C . PHE A 1 484 ? -25.348 34.200 16.676 1.00 64.62 484 PHE A C 1
ATOM 4010 O O . PHE A 1 484 ? -25.527 33.483 15.702 1.00 64.62 484 PHE A O 1
ATOM 4017 N N . GLY A 1 485 ? -25.931 35.400 16.796 1.00 59.88 485 GLY A N 1
ATOM 4018 C CA . GLY A 1 485 ? -26.575 36.116 15.683 1.00 59.88 485 GLY A CA 1
ATOM 4019 C C . GLY A 1 485 ? -27.704 35.369 14.959 1.00 59.88 485 GLY A C 1
ATOM 4020 O O . GLY A 1 485 ? -27.577 35.103 13.769 1.00 59.88 485 GLY A O 1
ATOM 4021 N N . PHE A 1 486 ? -28.806 35.083 15.664 1.00 54.16 486 PHE A N 1
ATOM 4022 C CA . PHE A 1 486 ? -30.097 34.681 15.075 1.00 54.16 486 PHE A CA 1
ATOM 4023 C C . PHE A 1 486 ? -31.175 35.731 15.324 1.00 54.16 486 PHE A C 1
ATOM 4025 O O . PHE A 1 486 ? -31.249 36.233 16.476 1.00 54.16 486 PHE A O 1
#

Radius of gyration: 54.16 Å; chains: 1; bounding box: 103×84×136 Å

pLDDT: mean 81.48, std 13.88, range [27.97, 97.5]